Protein AF-A0A6G0I487-F1 (afdb_monomer_lite)

Structure (mmCIF, N/CA/C/O backbone):
data_AF-A0A6G0I487-F1
#
_entry.id   AF-A0A6G0I487-F1
#
loop_
_atom_site.group_PDB
_atom_site.id
_atom_site.type_symbol
_atom_site.label_atom_id
_atom_site.label_alt_id
_atom_site.label_comp_id
_atom_site.label_asym_id
_atom_site.label_entity_id
_atom_site.label_seq_id
_atom_site.pdbx_PDB_ins_code
_atom_site.Cartn_x
_atom_site.Cartn_y
_atom_site.Cartn_z
_atom_site.occupancy
_atom_site.B_iso_or_equiv
_atom_site.auth_seq_id
_atom_site.auth_comp_id
_atom_site.auth_asym_id
_atom_site.auth_atom_id
_atom_site.pdbx_PDB_model_num
ATOM 1 N N . MET A 1 1 ? 9.475 -18.288 -28.268 1.00 52.88 1 MET A N 1
ATOM 2 C CA . MET A 1 1 ? 10.086 -17.262 -27.393 1.00 52.88 1 MET A CA 1
ATOM 3 C C . MET A 1 1 ? 9.048 -16.331 -26.749 1.00 52.88 1 MET A C 1
ATOM 5 O O . MET A 1 1 ? 8.885 -16.433 -25.545 1.00 52.88 1 MET A O 1
ATOM 9 N N . ILE A 1 2 ? 8.271 -15.515 -27.484 1.00 58.41 2 ILE A N 1
ATOM 10 C CA . ILE A 1 2 ? 7.251 -14.615 -26.873 1.00 58.41 2 ILE A CA 1
ATOM 11 C C . ILE A 1 2 ? 6.151 -15.385 -26.114 1.00 58.41 2 ILE A C 1
ATOM 13 O O . ILE A 1 2 ? 5.804 -15.017 -24.997 1.00 58.41 2 ILE A O 1
ATOM 17 N N . GLY A 1 3 ? 5.642 -16.489 -26.678 1.00 63.84 3 GLY A N 1
ATOM 18 C CA . GLY A 1 3 ? 4.624 -17.320 -26.013 1.00 63.84 3 GLY A CA 1
ATOM 19 C C . GLY A 1 3 ? 5.109 -17.975 -24.713 1.00 63.84 3 GLY A C 1
ATOM 20 O O . GLY A 1 3 ? 4.374 -18.016 -23.736 1.00 63.84 3 GLY A O 1
ATOM 21 N N . GLN A 1 4 ? 6.376 -18.398 -24.665 1.00 67.62 4 GLN A N 1
ATOM 22 C CA . GLN A 1 4 ? 6.995 -18.948 -23.451 1.00 67.62 4 GLN A CA 1
ATOM 23 C C . GLN A 1 4 ? 7.196 -17.874 -22.379 1.00 67.62 4 GLN A C 1
ATOM 25 O O . GLN A 1 4 ? 6.979 -18.145 -21.205 1.00 67.62 4 GLN A O 1
ATOM 30 N N . LEU A 1 5 ? 7.574 -16.651 -22.769 1.00 64.69 5 LEU A N 1
ATOM 31 C CA . LEU A 1 5 ? 7.704 -15.542 -21.826 1.00 64.69 5 LEU A CA 1
ATOM 32 C C . LEU A 1 5 ? 6.342 -15.170 -21.222 1.00 64.69 5 LEU A C 1
ATOM 34 O O . LEU A 1 5 ? 6.245 -14.989 -20.016 1.00 64.69 5 LEU A O 1
ATOM 38 N N . ARG A 1 6 ? 5.284 -15.127 -22.045 1.00 65.69 6 ARG A N 1
ATOM 39 C CA . ARG A 1 6 ? 3.912 -14.872 -21.581 1.00 65.69 6 ARG A CA 1
ATOM 40 C C . ARG A 1 6 ? 3.397 -15.958 -20.635 1.00 65.69 6 ARG A C 1
ATOM 42 O O . ARG A 1 6 ? 2.811 -15.604 -19.624 1.00 65.69 6 ARG A O 1
ATOM 49 N N . SER A 1 7 ? 3.658 -17.237 -20.921 1.00 72.56 7 SER A N 1
ATOM 50 C CA . SER A 1 7 ? 3.334 -18.339 -19.998 1.00 72.56 7 SER A CA 1
ATOM 51 C C . SER A 1 7 ? 4.065 -18.168 -18.668 1.00 72.56 7 SER A C 1
ATOM 53 O O . SER A 1 7 ? 3.437 -18.123 -17.623 1.00 72.56 7 SER A O 1
ATOM 55 N N . ARG A 1 8 ? 5.385 -17.936 -18.709 1.00 71.69 8 ARG A N 1
ATOM 56 C CA . ARG A 1 8 ? 6.186 -17.730 -17.494 1.00 71.69 8 ARG A CA 1
ATOM 57 C C . ARG A 1 8 ? 5.745 -16.528 -16.664 1.00 71.69 8 ARG A C 1
ATOM 59 O O . ARG A 1 8 ? 5.895 -16.576 -15.455 1.00 71.69 8 ARG A O 1
ATOM 66 N N . LEU A 1 9 ? 5.262 -15.461 -17.304 1.00 70.69 9 LEU A N 1
ATOM 67 C CA . LEU A 1 9 ? 4.699 -14.285 -16.634 1.00 70.69 9 LEU A CA 1
ATOM 68 C C . LEU A 1 9 ? 3.324 -14.567 -16.015 1.00 70.69 9 LEU A C 1
ATOM 70 O O . LEU A 1 9 ? 3.018 -14.009 -14.968 1.00 70.69 9 LEU A O 1
ATOM 74 N N . ALA A 1 10 ? 2.511 -15.414 -16.649 1.00 74.44 10 ALA A N 1
ATOM 75 C CA . ALA A 1 10 ? 1.208 -15.820 -16.127 1.00 74.44 10 ALA A CA 1
ATOM 76 C C . ALA A 1 10 ? 1.332 -16.750 -14.908 1.00 74.44 10 ALA A C 1
ATOM 78 O O . ALA A 1 10 ? 0.506 -16.678 -14.006 1.00 74.44 10 ALA A O 1
ATOM 79 N N . ASP A 1 11 ? 2.394 -17.557 -14.861 1.00 83.88 11 ASP A N 1
ATOM 80 C CA . ASP A 1 11 ? 2.659 -18.522 -13.789 1.00 83.88 11 ASP A CA 1
ATOM 81 C C . ASP A 1 11 ? 3.441 -17.918 -12.598 1.00 83.88 11 ASP A C 1
ATOM 83 O O . ASP A 1 11 ? 3.932 -18.651 -11.738 1.00 83.88 11 ASP A O 1
ATOM 87 N N . ILE A 1 12 ? 3.605 -16.588 -12.535 1.00 82.44 12 ILE A N 1
ATOM 88 C CA . ILE A 1 12 ? 4.306 -15.931 -11.421 1.00 82.44 12 ILE A CA 1
ATOM 89 C C . ILE A 1 12 ? 3.431 -15.964 -10.168 1.00 82.44 12 ILE A C 1
ATOM 91 O O . ILE A 1 12 ? 2.391 -15.309 -10.094 1.00 82.44 12 ILE A O 1
ATOM 95 N N . ASP A 1 13 ? 3.913 -16.650 -9.135 1.00 87.19 13 ASP A N 1
ATOM 96 C CA . ASP A 1 13 ? 3.341 -16.573 -7.797 1.00 87.19 13 ASP A CA 1
ATOM 97 C C . ASP A 1 13 ? 3.740 -15.252 -7.126 1.00 87.19 13 ASP A C 1
ATOM 99 O O . ASP A 1 13 ? 4.806 -15.116 -6.517 1.00 87.19 13 ASP A O 1
ATOM 103 N N . LEU A 1 14 ? 2.864 -14.256 -7.255 1.00 85.75 14 LEU A N 1
ATOM 104 C CA . LEU A 1 14 ? 3.077 -12.924 -6.697 1.00 85.75 14 LEU A CA 1
ATOM 105 C C . LEU A 1 14 ? 3.256 -12.949 -5.172 1.00 85.75 14 LEU A C 1
ATOM 107 O O . LEU A 1 14 ? 4.010 -12.135 -4.641 1.00 85.75 14 LEU A O 1
ATOM 111 N N . VAL A 1 15 ? 2.593 -13.870 -4.464 1.00 85.56 15 VAL A N 1
ATOM 112 C CA . VAL A 1 15 ? 2.700 -13.966 -3.003 1.00 85.56 15 VAL A CA 1
ATOM 113 C C . VAL A 1 15 ? 4.103 -14.417 -2.628 1.00 85.56 15 VAL A C 1
ATOM 115 O O . VAL A 1 15 ? 4.740 -13.775 -1.797 1.00 85.56 15 VAL A O 1
ATOM 118 N N . ASN A 1 16 ? 4.629 -15.450 -3.285 1.00 88.19 16 ASN A N 1
ATOM 119 C CA . ASN A 1 16 ? 6.006 -15.887 -3.059 1.00 88.19 16 ASN A CA 1
ATOM 120 C C . ASN A 1 16 ? 7.030 -14.815 -3.457 1.00 88.19 16 ASN A C 1
ATOM 122 O O . ASN A 1 16 ? 7.965 -14.554 -2.696 1.00 88.19 16 ASN A O 1
ATOM 126 N N . VAL A 1 17 ? 6.820 -14.116 -4.577 1.00 88.00 17 VAL A N 1
ATOM 127 C CA . VAL A 1 17 ? 7.710 -13.021 -4.993 1.00 88.00 17 VAL A CA 1
ATOM 128 C C . VAL A 1 17 ? 7.760 -11.916 -3.936 1.00 88.00 17 VAL A C 1
ATOM 130 O O . VAL A 1 17 ? 8.844 -11.476 -3.551 1.00 88.00 17 VAL A O 1
ATOM 133 N N . VAL A 1 18 ? 6.607 -11.467 -3.435 1.00 83.88 18 VAL A N 1
ATOM 134 C CA . VAL A 1 18 ? 6.524 -10.328 -2.506 1.00 83.88 18 VAL A CA 1
ATOM 135 C C . VAL A 1 18 ? 6.907 -10.730 -1.082 1.00 83.88 18 VAL A C 1
ATOM 137 O O . VAL A 1 18 ? 7.675 -10.027 -0.426 1.00 83.88 18 VAL A O 1
ATOM 140 N N . CYS A 1 19 ? 6.385 -11.851 -0.589 1.00 86.31 19 CYS A N 1
ATOM 141 C CA . CYS A 1 19 ? 6.520 -12.251 0.810 1.00 86.31 19 CYS A CA 1
ATOM 142 C C . CYS A 1 19 ? 7.781 -13.069 1.096 1.00 86.31 19 CYS A C 1
ATOM 144 O O . CYS A 1 19 ? 8.222 -13.082 2.240 1.00 86.31 19 CYS A O 1
ATOM 146 N N . TYR A 1 20 ? 8.363 -13.747 0.106 1.00 87.94 20 TYR A N 1
ATOM 147 C CA . TYR A 1 20 ? 9.539 -14.589 0.320 1.00 87.94 20 TYR A CA 1
ATOM 148 C C . TYR A 1 20 ? 10.756 -14.074 -0.444 1.00 87.94 20 TYR A C 1
ATOM 150 O O . TYR A 1 20 ? 11.745 -13.690 0.180 1.00 87.94 20 TYR A O 1
ATOM 158 N N . ASP A 1 21 ? 10.692 -14.011 -1.775 1.00 89.06 21 ASP A N 1
ATOM 159 C CA . ASP A 1 21 ? 11.869 -13.688 -2.586 1.00 89.06 21 ASP A CA 1
ATOM 160 C C . ASP A 1 21 ? 12.365 -12.267 -2.342 1.00 89.06 21 ASP A C 1
ATOM 162 O O . ASP A 1 21 ? 13.553 -12.070 -2.093 1.00 89.06 21 ASP A O 1
ATOM 166 N N . THR A 1 22 ? 11.462 -11.285 -2.340 1.00 87.38 22 THR A N 1
ATOM 167 C CA . THR A 1 22 ? 11.822 -9.883 -2.089 1.00 87.38 22 THR A CA 1
ATOM 168 C C . THR A 1 22 ? 12.441 -9.716 -0.702 1.00 87.38 22 THR A C 1
ATOM 170 O O . THR A 1 22 ? 13.491 -9.089 -0.571 1.00 87.38 22 THR A O 1
ATOM 173 N N . ILE A 1 23 ? 11.847 -10.326 0.332 1.00 89.75 23 ILE A N 1
ATOM 174 C CA . ILE A 1 23 ? 12.371 -10.262 1.705 1.00 89.75 23 ILE A CA 1
ATOM 175 C C . ILE A 1 23 ? 13.750 -10.916 1.784 1.00 89.75 23 ILE A C 1
ATOM 177 O O . ILE A 1 23 ? 14.665 -10.341 2.369 1.00 89.75 23 ILE A O 1
ATOM 181 N N . ARG A 1 24 ? 13.920 -12.090 1.169 1.00 93.06 24 ARG A N 1
ATOM 182 C CA . ARG A 1 24 ? 15.195 -12.811 1.137 1.00 93.06 24 ARG A CA 1
ATOM 183 C C . ARG A 1 24 ? 16.282 -11.994 0.440 1.00 93.06 24 ARG A C 1
ATOM 185 O O . ARG A 1 24 ? 17.364 -11.848 0.997 1.00 93.06 24 ARG A O 1
ATOM 192 N N . ILE A 1 25 ? 15.994 -11.436 -0.738 1.00 88.50 25 ILE A N 1
ATOM 193 C CA . ILE A 1 25 ? 16.945 -10.620 -1.507 1.00 88.50 25 ILE A CA 1
ATOM 194 C C . ILE A 1 25 ? 17.326 -9.360 -0.727 1.00 88.50 25 ILE A C 1
ATOM 196 O O . ILE A 1 25 ? 18.511 -9.060 -0.611 1.00 88.50 25 ILE A O 1
ATOM 200 N N . LEU A 1 26 ? 16.351 -8.655 -0.143 1.00 88.56 26 LEU A N 1
ATOM 201 C CA . LEU A 1 26 ? 16.618 -7.485 0.696 1.00 88.56 26 LEU A CA 1
ATOM 202 C C . LEU A 1 26 ? 17.454 -7.855 1.922 1.00 88.56 26 LEU A C 1
ATOM 204 O O . LEU A 1 26 ? 18.407 -7.155 2.245 1.00 88.56 26 LEU A O 1
ATOM 208 N N . HIS A 1 27 ? 17.139 -8.964 2.589 1.00 89.81 27 HIS A N 1
ATOM 209 C CA . HIS A 1 27 ? 17.906 -9.435 3.736 1.00 89.81 27 HIS A CA 1
ATOM 210 C C . HIS A 1 27 ? 19.364 -9.727 3.358 1.00 89.81 27 HIS A C 1
ATOM 212 O O . HIS A 1 27 ? 20.275 -9.288 4.061 1.00 89.81 27 HIS A O 1
ATOM 218 N N . THR A 1 28 ? 19.602 -10.428 2.245 1.00 88.94 28 THR A N 1
ATOM 219 C CA . THR A 1 28 ? 20.956 -10.661 1.720 1.00 88.94 28 THR A CA 1
ATOM 220 C C . THR A 1 28 ? 21.655 -9.339 1.405 1.00 88.94 28 THR A C 1
ATOM 222 O O . THR A 1 28 ? 22.740 -9.101 1.923 1.00 88.94 28 THR A O 1
ATOM 225 N N . HIS A 1 29 ? 20.993 -8.431 0.682 1.00 86.81 29 HIS A N 1
ATOM 226 C CA . HIS A 1 29 ? 21.513 -7.102 0.349 1.00 86.81 29 HIS A CA 1
ATOM 227 C C . HIS A 1 29 ? 21.935 -6.313 1.601 1.00 86.81 29 HIS A C 1
ATOM 229 O O . HIS A 1 29 ? 23.040 -5.783 1.672 1.00 86.81 29 HIS A O 1
ATOM 235 N N . PHE A 1 30 ? 21.083 -6.248 2.629 1.00 86.56 30 PHE A N 1
ATOM 236 C CA . PHE A 1 30 ? 21.407 -5.560 3.882 1.00 86.56 30 PHE A CA 1
ATOM 237 C C . PHE A 1 30 ? 22.512 -6.260 4.678 1.00 86.56 30 PHE A C 1
ATOM 239 O O . PHE A 1 30 ? 23.301 -5.586 5.342 1.00 86.56 30 PHE A O 1
ATOM 246 N N . THR A 1 31 ? 22.590 -7.590 4.610 1.00 87.00 31 THR A N 1
ATOM 247 C CA . THR A 1 31 ? 23.663 -8.364 5.250 1.00 87.00 31 THR A CA 1
ATOM 248 C C . THR A 1 31 ? 25.010 -8.046 4.606 1.00 87.00 31 THR A C 1
ATOM 250 O O . THR A 1 31 ? 25.964 -7.724 5.315 1.00 87.00 31 THR A O 1
ATOM 253 N N . ASP A 1 32 ? 25.065 -8.053 3.275 1.00 84.81 32 ASP A N 1
ATOM 254 C CA . ASP A 1 32 ? 26.264 -7.729 2.503 1.00 84.81 32 ASP A CA 1
ATOM 255 C C . ASP A 1 32 ? 26.673 -6.261 2.699 1.00 84.81 32 ASP A C 1
ATOM 257 O O . ASP A 1 32 ? 27.854 -5.960 2.883 1.00 84.81 32 ASP A O 1
ATOM 261 N N . LEU A 1 33 ? 25.699 -5.346 2.766 1.00 84.62 33 LEU A N 1
ATOM 262 C CA . LEU A 1 33 ? 25.937 -3.922 3.015 1.00 84.62 33 LEU A CA 1
ATOM 263 C C . LEU A 1 33 ? 26.541 -3.696 4.405 1.00 84.62 33 LEU A C 1
ATOM 265 O O . LEU A 1 33 ? 27.531 -2.981 4.548 1.00 84.62 33 LEU A O 1
ATOM 269 N N . LYS A 1 34 ? 25.989 -4.357 5.428 1.00 83.56 34 LYS A N 1
ATOM 270 C CA . LYS A 1 34 ? 26.503 -4.298 6.801 1.00 83.56 34 LYS A CA 1
ATOM 271 C C . LYS A 1 34 ? 27.903 -4.907 6.914 1.00 83.56 34 LYS A C 1
ATOM 273 O O . LYS A 1 34 ? 28.735 -4.399 7.661 1.00 83.56 34 LYS A O 1
ATOM 278 N N . ALA A 1 35 ? 28.174 -5.991 6.186 1.00 81.88 35 ALA A N 1
ATOM 279 C CA . ALA A 1 35 ? 29.493 -6.618 6.146 1.00 81.88 35 ALA A CA 1
ATOM 280 C C . ALA A 1 35 ? 30.547 -5.725 5.467 1.00 81.88 35 ALA A C 1
ATOM 282 O O . ALA A 1 35 ? 31.712 -5.748 5.874 1.00 81.88 35 ALA A O 1
ATOM 283 N N . ALA A 1 36 ? 30.138 -4.936 4.468 1.00 79.81 36 ALA A N 1
ATOM 284 C CA . ALA A 1 36 ? 30.981 -3.947 3.805 1.00 79.81 36 ALA A CA 1
ATOM 285 C C . ALA A 1 36 ? 31.232 -2.706 4.685 1.00 79.81 36 ALA A C 1
ATOM 287 O O . ALA A 1 36 ? 32.354 -2.212 4.720 1.00 79.81 36 ALA A O 1
ATOM 288 N N . SER A 1 37 ? 30.234 -2.241 5.449 1.00 74.06 37 SER A N 1
ATOM 289 C CA . SER A 1 37 ? 30.334 -1.022 6.270 1.00 74.06 37 SER A CA 1
ATOM 290 C C . SER A 1 37 ? 31.030 -1.198 7.630 1.00 74.06 37 SER A C 1
ATOM 292 O O . SER A 1 37 ? 31.314 -0.210 8.298 1.00 74.06 37 SER A O 1
ATOM 294 N N . ALA A 1 38 ? 31.249 -2.432 8.099 1.00 67.94 38 ALA A N 1
ATOM 295 C CA . ALA A 1 38 ? 31.741 -2.721 9.454 1.00 67.94 38 ALA A CA 1
ATOM 296 C C . ALA A 1 38 ? 33.275 -2.857 9.582 1.00 67.94 38 ALA A C 1
ATOM 298 O O . ALA A 1 38 ? 33.761 -3.188 10.665 1.00 67.94 38 ALA A O 1
ATOM 299 N N . ARG A 1 39 ? 34.047 -2.665 8.504 1.00 62.72 39 ARG A N 1
ATOM 300 C CA . ARG A 1 39 ? 35.502 -2.899 8.501 1.00 62.72 39 ARG A CA 1
ATOM 301 C C . ARG A 1 39 ? 36.292 -1.584 8.556 1.00 62.72 39 ARG A C 1
ATOM 303 O O . ARG A 1 39 ? 35.904 -0.647 7.866 1.00 62.72 39 ARG A O 1
ATOM 310 N N . PRO A 1 40 ? 37.410 -1.523 9.308 1.00 60.94 40 PRO A N 1
ATOM 311 C CA . PRO A 1 40 ? 38.384 -0.437 9.191 1.00 60.94 40 PRO A CA 1
ATOM 312 C C . PRO A 1 40 ? 38.860 -0.292 7.737 1.00 60.94 40 PRO A C 1
ATOM 314 O O . PRO A 1 40 ? 39.035 -1.301 7.045 1.00 60.94 40 PRO A O 1
ATOM 317 N N . GLU A 1 41 ? 39.057 0.951 7.294 1.00 59.78 41 GLU A N 1
ATOM 318 C CA . GLU A 1 41 ? 39.239 1.372 5.891 1.00 59.78 41 GLU A CA 1
ATOM 319 C C . GLU A 1 41 ? 40.324 0.601 5.110 1.00 59.78 41 GLU A C 1
ATOM 321 O O . GLU A 1 41 ? 40.223 0.457 3.895 1.00 59.78 41 GLU A O 1
ATOM 326 N N . GLU A 1 42 ? 41.309 0.006 5.786 1.00 55.97 42 GLU A N 1
ATOM 327 C CA . GLU A 1 42 ? 42.427 -0.721 5.163 1.00 55.97 42 GLU A CA 1
ATOM 328 C C . GLU A 1 42 ? 42.074 -2.132 4.639 1.00 55.97 42 GLU A C 1
ATOM 330 O O . GLU A 1 42 ? 42.879 -2.752 3.943 1.00 55.97 42 GLU A O 1
ATOM 335 N N . CYS A 1 43 ? 40.880 -2.672 4.932 1.00 54.78 43 CYS A N 1
ATOM 336 C CA . CYS A 1 43 ? 40.473 -4.016 4.477 1.00 54.78 43 CYS A CA 1
ATOM 337 C C . CYS A 1 43 ? 38.991 -4.120 4.055 1.00 54.78 43 CYS A C 1
ATOM 339 O O . CYS A 1 43 ? 38.356 -5.183 4.167 1.00 54.78 43 CYS A O 1
ATOM 341 N N . ALA A 1 44 ? 38.413 -3.011 3.588 1.00 57.66 44 ALA A N 1
ATOM 342 C CA . ALA A 1 44 ? 37.045 -2.971 3.088 1.00 57.66 44 ALA A CA 1
ATOM 343 C C . ALA A 1 44 ? 36.970 -3.614 1.692 1.00 57.66 44 ALA A C 1
ATOM 345 O O . ALA A 1 44 ? 37.464 -3.076 0.703 1.00 57.66 44 ALA A O 1
ATOM 346 N N . ARG A 1 45 ? 36.342 -4.794 1.590 1.00 62.47 45 ARG A N 1
ATOM 347 C CA . ARG A 1 45 ? 35.904 -5.301 0.283 1.00 62.47 45 ARG A CA 1
ATOM 348 C C . ARG A 1 45 ? 34.739 -4.416 -0.181 1.00 62.47 45 ARG A C 1
ATOM 350 O O . ARG A 1 45 ? 33.798 -4.267 0.601 1.00 62.47 45 ARG A O 1
ATOM 357 N N . PRO A 1 46 ? 34.775 -3.852 -1.402 1.00 71.44 46 PRO A N 1
ATOM 358 C CA . PRO A 1 46 ? 33.672 -3.059 -1.930 1.00 71.44 46 PRO A CA 1
ATOM 359 C C . PRO A 1 46 ? 32.369 -3.856 -1.914 1.00 71.44 46 PRO A C 1
ATOM 361 O O . PRO A 1 46 ? 32.377 -5.073 -2.126 1.00 71.44 46 PRO A O 1
ATOM 364 N N . TYR A 1 47 ? 31.253 -3.169 -1.680 1.00 80.88 47 TYR A N 1
ATOM 365 C CA . TYR A 1 47 ? 29.936 -3.780 -1.790 1.00 80.88 47 TYR A CA 1
ATOM 366 C C . TYR A 1 47 ? 29.749 -4.352 -3.210 1.00 80.88 47 TYR A C 1
ATOM 368 O O . TYR A 1 47 ? 29.958 -3.618 -4.182 1.00 80.88 47 TYR A O 1
ATOM 376 N N . PRO A 1 48 ? 29.401 -5.644 -3.366 1.00 82.19 48 PRO A N 1
ATOM 377 C CA . PRO A 1 48 ? 29.279 -6.257 -4.681 1.00 82.19 48 PRO A CA 1
ATOM 378 C C . PRO A 1 48 ? 28.032 -5.722 -5.391 1.00 82.19 48 PRO A C 1
ATOM 380 O O . PRO A 1 48 ? 26.911 -6.165 -5.148 1.00 82.19 48 PRO A O 1
ATOM 383 N N . LEU A 1 49 ? 28.233 -4.757 -6.287 1.00 84.19 49 LEU A N 1
ATOM 384 C CA . LEU A 1 49 ? 27.165 -4.246 -7.138 1.00 84.19 49 LEU A CA 1
ATOM 385 C C . LEU A 1 49 ? 26.730 -5.311 -8.147 1.00 84.19 49 LEU A C 1
ATOM 387 O O . LEU A 1 49 ? 27.535 -6.096 -8.656 1.00 84.19 49 LEU A O 1
ATOM 391 N N . HIS A 1 50 ? 25.439 -5.308 -8.475 1.00 86.19 50 HIS A N 1
ATOM 392 C CA . HIS A 1 50 ? 24.930 -6.108 -9.582 1.00 86.19 50 HIS A CA 1
ATOM 393 C C . HIS A 1 50 ? 25.662 -5.715 -10.884 1.00 86.19 50 HIS A C 1
ATOM 395 O O . HIS A 1 50 ? 25.905 -4.525 -11.081 1.00 86.19 50 HIS A O 1
ATOM 401 N N . PRO A 1 51 ? 25.969 -6.647 -11.812 1.00 89.44 51 PRO A N 1
ATOM 402 C CA . PRO A 1 51 ? 26.757 -6.348 -13.014 1.00 89.44 51 PRO A CA 1
ATOM 403 C C . PRO A 1 51 ? 26.236 -5.193 -13.879 1.00 89.44 51 PRO A C 1
ATOM 405 O O . PRO A 1 51 ? 27.020 -4.540 -14.556 1.00 89.44 51 PRO A O 1
ATOM 408 N N . CYS A 1 52 ? 24.925 -4.928 -13.858 1.00 91.25 52 CYS A N 1
ATOM 409 C CA . CYS A 1 52 ? 24.334 -3.796 -14.580 1.00 91.25 52 CYS A CA 1
ATOM 410 C C . CYS A 1 52 ? 24.471 -2.441 -13.871 1.00 91.25 52 CYS A C 1
ATOM 412 O O . CYS A 1 52 ? 24.105 -1.437 -14.455 1.00 91.25 52 CYS A O 1
ATOM 414 N N . LEU A 1 53 ? 24.949 -2.398 -12.630 1.00 89.88 53 LEU A N 1
ATOM 415 C CA . LEU A 1 53 ? 25.142 -1.168 -11.855 1.00 89.88 53 LEU A CA 1
ATOM 416 C C . LEU A 1 53 ? 26.627 -0.829 -11.681 1.00 89.88 53 LEU A C 1
ATOM 418 O O . LEU A 1 53 ? 26.963 0.116 -10.978 1.00 89.88 53 LEU A O 1
ATOM 422 N N . VAL A 1 54 ? 27.523 -1.602 -12.303 1.00 89.38 54 VAL A N 1
ATOM 423 C CA . VAL A 1 54 ? 28.975 -1.387 -12.212 1.00 89.38 54 VAL A CA 1
ATOM 424 C C . VAL A 1 54 ? 29.388 -0.113 -12.953 1.00 89.38 54 VAL A C 1
ATOM 426 O O . VAL A 1 54 ? 30.313 0.573 -12.530 1.00 89.38 54 VAL A O 1
ATOM 429 N N . SER A 1 55 ? 28.708 0.217 -14.052 1.00 93.00 55 SER A N 1
ATOM 430 C CA . SER A 1 55 ? 28.943 1.435 -14.832 1.00 93.00 55 SER A CA 1
ATOM 431 C C . SER A 1 55 ? 27.649 1.967 -15.463 1.00 93.00 55 SER A C 1
ATOM 433 O O . SER A 1 55 ? 26.744 1.171 -15.747 1.00 93.00 55 SER A O 1
ATOM 435 N N . PRO A 1 56 ? 27.556 3.277 -15.762 1.00 90.94 56 PRO A N 1
ATOM 436 C CA . PRO A 1 56 ? 26.384 3.853 -16.430 1.00 90.94 56 PRO A CA 1
ATOM 437 C C . PRO A 1 56 ? 26.104 3.205 -17.796 1.00 90.94 56 PRO A C 1
ATOM 439 O O . PRO A 1 56 ? 24.948 3.004 -18.169 1.00 90.94 56 PRO A O 1
ATOM 442 N N . ASP A 1 57 ? 27.147 2.794 -18.521 1.00 93.88 57 ASP A N 1
ATOM 443 C CA . ASP A 1 57 ? 26.999 2.094 -19.800 1.00 93.88 57 ASP A CA 1
ATOM 444 C C . ASP A 1 57 ? 26.393 0.698 -19.630 1.00 93.88 57 ASP A C 1
ATOM 446 O O . ASP A 1 57 ? 25.534 0.290 -20.418 1.00 93.88 57 ASP A O 1
ATOM 450 N N . SER A 1 58 ? 26.808 -0.033 -18.587 1.00 93.56 58 SER A N 1
ATOM 451 C CA . SER A 1 58 ? 26.257 -1.354 -18.266 1.00 93.56 58 SER A CA 1
ATOM 452 C C . SER A 1 58 ? 24.784 -1.270 -17.856 1.00 93.56 58 SER A C 1
ATOM 454 O O . SER A 1 58 ? 23.980 -2.125 -18.242 1.00 93.56 58 SER A O 1
ATOM 456 N N . GLU A 1 59 ? 24.413 -0.196 -17.159 1.00 94.75 59 GLU A N 1
ATOM 457 C CA . GLU A 1 59 ? 23.041 0.082 -16.749 1.00 94.75 59 GLU A CA 1
ATOM 458 C C . GLU A 1 59 ? 22.174 0.378 -17.968 1.00 94.75 59 GLU A C 1
ATOM 460 O O . GLU A 1 59 ? 21.149 -0.271 -18.184 1.00 94.75 59 GLU A O 1
ATOM 465 N N . LEU A 1 60 ? 22.624 1.283 -18.840 1.00 94.88 60 LEU A N 1
ATOM 466 C CA . LEU A 1 60 ? 21.925 1.592 -20.083 1.00 94.88 60 LEU A CA 1
ATOM 467 C C . LEU A 1 60 ? 21.803 0.362 -20.987 1.00 94.88 60 LEU A C 1
ATOM 469 O O . LEU A 1 60 ? 20.741 0.128 -21.564 1.00 94.88 60 LEU A O 1
ATOM 473 N N . ALA A 1 61 ? 22.849 -0.459 -21.106 1.00 95.50 61 ALA A N 1
ATOM 474 C CA . ALA A 1 61 ? 22.792 -1.706 -21.867 1.00 95.50 61 ALA A CA 1
ATOM 475 C C . ALA A 1 61 ? 21.737 -2.673 -21.304 1.00 95.50 61 ALA A C 1
ATOM 477 O O . ALA A 1 61 ? 20.957 -3.254 -22.067 1.00 95.50 61 ALA A O 1
ATOM 478 N N . PHE A 1 62 ? 21.656 -2.799 -19.979 1.00 95.38 62 PHE A N 1
ATOM 479 C CA . PHE A 1 62 ? 20.632 -3.595 -19.314 1.00 95.38 62 PHE A CA 1
ATOM 480 C C . PHE A 1 62 ? 19.222 -3.040 -19.560 1.00 95.38 62 PHE A C 1
ATOM 482 O O . PHE A 1 62 ? 18.329 -3.786 -19.969 1.00 95.38 62 PHE A O 1
ATOM 489 N N . LEU A 1 63 ? 19.021 -1.729 -19.418 1.00 95.81 63 LEU A N 1
ATOM 490 C CA . LEU A 1 63 ? 17.732 -1.086 -19.683 1.00 95.81 63 LEU A CA 1
ATOM 491 C C . LEU A 1 63 ? 17.311 -1.198 -21.157 1.00 95.81 63 LEU A C 1
ATOM 493 O O . LEU A 1 63 ? 16.118 -1.332 -21.436 1.00 95.81 63 LEU A O 1
ATOM 497 N N . ARG A 1 64 ? 18.253 -1.222 -22.111 1.00 95.88 64 ARG A N 1
ATOM 498 C CA . ARG A 1 64 ? 17.966 -1.539 -23.526 1.00 95.88 64 ARG A CA 1
ATOM 499 C C . ARG A 1 64 ? 17.465 -2.968 -23.693 1.00 95.88 64 ARG A C 1
ATOM 501 O O . ARG A 1 64 ? 16.535 -3.203 -24.463 1.00 95.88 64 ARG A O 1
ATOM 508 N N . CYS A 1 65 ? 18.036 -3.931 -22.973 1.00 94.44 65 CYS A N 1
ATOM 509 C CA . CYS A 1 65 ? 17.534 -5.306 -22.971 1.00 94.44 65 CYS A CA 1
ATOM 510 C C . CYS A 1 65 ? 16.107 -5.385 -22.414 1.00 94.44 65 CYS A C 1
ATOM 512 O O . CYS A 1 65 ? 15.250 -6.016 -23.035 1.00 94.44 65 CYS A O 1
ATOM 514 N N . VAL A 1 66 ? 15.824 -4.688 -21.309 1.00 92.69 66 VAL A N 1
ATOM 515 C CA . VAL A 1 66 ? 14.471 -4.603 -20.734 1.00 92.69 66 VAL A CA 1
ATOM 516 C C . VAL A 1 66 ? 13.491 -3.973 -21.728 1.00 92.69 66 VAL A C 1
ATOM 518 O O . VAL A 1 66 ? 12.450 -4.564 -22.011 1.00 92.69 66 VAL A O 1
ATOM 521 N N . ALA A 1 67 ? 13.840 -2.834 -22.334 1.00 94.38 67 ALA A N 1
ATOM 522 C CA . ALA A 1 67 ? 13.007 -2.171 -23.337 1.00 94.38 67 ALA A CA 1
ATOM 523 C C . ALA A 1 67 ? 12.709 -3.083 -24.538 1.00 94.38 67 ALA A C 1
ATOM 525 O O . ALA A 1 67 ? 11.559 -3.180 -24.961 1.00 94.38 67 ALA A O 1
ATOM 526 N N . ARG A 1 68 ? 13.697 -3.835 -25.046 1.00 91.44 68 ARG A N 1
ATOM 527 C CA . ARG A 1 68 ? 13.480 -4.819 -26.125 1.00 91.44 68 ARG A CA 1
ATOM 528 C C . ARG A 1 68 ? 12.470 -5.893 -25.729 1.00 91.44 68 ARG A C 1
ATOM 530 O O . ARG A 1 68 ? 11.610 -6.240 -26.536 1.00 91.44 68 ARG A O 1
ATOM 537 N N . ILE A 1 69 ? 12.551 -6.412 -24.504 1.00 88.25 69 ILE A N 1
ATOM 538 C CA . ILE A 1 69 ? 11.607 -7.419 -23.999 1.00 88.25 69 ILE A CA 1
ATOM 539 C C . ILE A 1 69 ? 10.199 -6.824 -23.886 1.00 88.25 69 ILE A C 1
ATOM 541 O O . ILE A 1 69 ? 9.243 -7.438 -24.361 1.00 88.25 69 ILE A O 1
ATOM 545 N N . LEU A 1 70 ? 10.072 -5.620 -23.321 1.00 87.81 70 LEU A N 1
ATOM 546 C CA . LEU A 1 70 ? 8.794 -4.911 -23.211 1.00 87.81 70 LEU A CA 1
ATOM 547 C C . LEU A 1 70 ? 8.165 -4.690 -24.587 1.00 87.81 70 LEU A C 1
ATOM 549 O O . LEU A 1 70 ? 6.999 -5.019 -24.793 1.00 87.81 70 LEU A O 1
ATOM 553 N N . LEU A 1 71 ? 8.949 -4.227 -25.560 1.00 88.88 71 LEU A N 1
ATOM 554 C CA . LEU A 1 71 ? 8.497 -4.031 -26.934 1.00 88.88 71 LEU A CA 1
ATOM 555 C C . LEU A 1 71 ? 7.988 -5.329 -27.570 1.00 88.88 71 LEU A C 1
ATOM 557 O O . LEU A 1 71 ? 6.954 -5.312 -28.229 1.00 88.88 71 LEU A O 1
ATOM 561 N N . LEU A 1 72 ? 8.647 -6.467 -27.335 1.00 84.00 72 LEU A N 1
ATOM 562 C CA . LEU A 1 72 ? 8.168 -7.769 -27.817 1.00 84.00 72 LEU A CA 1
ATOM 563 C C . LEU A 1 72 ? 6.864 -8.225 -27.141 1.00 84.00 72 LEU A C 1
ATOM 565 O O . LEU A 1 72 ? 6.123 -9.019 -27.723 1.00 84.00 7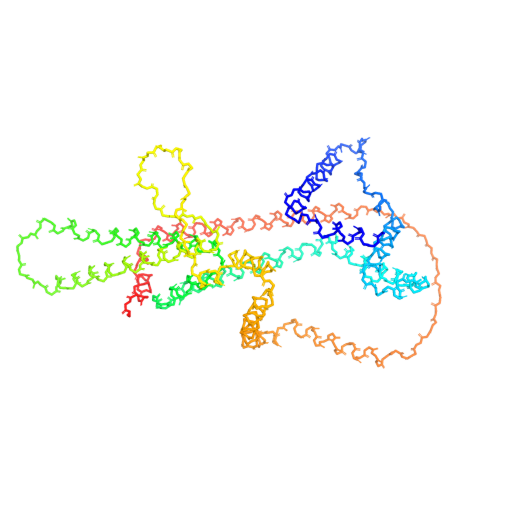2 LEU A O 1
ATOM 569 N N . CYS A 1 73 ? 6.589 -7.759 -25.922 1.00 81.00 73 CYS A N 1
ATOM 570 C CA . CYS A 1 73 ? 5.373 -8.100 -25.187 1.00 81.00 73 CYS A CA 1
ATOM 571 C C . CYS A 1 73 ? 4.185 -7.209 -25.566 1.00 81.00 73 CYS A C 1
ATOM 573 O O . CYS A 1 73 ? 3.058 -7.714 -25.619 1.00 81.00 73 CYS A O 1
ATOM 575 N N . LEU A 1 74 ? 4.453 -5.922 -25.810 1.00 83.56 74 LEU A N 1
ATOM 576 C CA . LEU A 1 74 ? 3.460 -4.855 -25.934 1.00 83.56 74 LEU A CA 1
ATOM 577 C C . LEU A 1 74 ? 3.116 -4.492 -27.388 1.00 83.56 74 LEU A C 1
ATOM 579 O O . LEU A 1 74 ? 1.970 -4.139 -27.654 1.00 83.56 74 LEU A O 1
ATOM 583 N N . LEU A 1 75 ? 4.063 -4.577 -28.335 1.00 83.75 75 LEU A N 1
ATOM 584 C CA . LEU A 1 75 ? 3.791 -4.224 -29.735 1.00 83.75 75 LEU A CA 1
ATOM 585 C C . LEU A 1 75 ? 2.960 -5.302 -30.451 1.00 83.75 75 LEU A C 1
ATOM 587 O O . LEU A 1 75 ? 3.183 -6.504 -30.250 1.00 83.75 75 LEU A O 1
ATOM 591 N N . PRO A 1 76 ? 2.076 -4.902 -31.384 1.00 84.62 76 PRO A N 1
ATOM 592 C CA . PRO A 1 76 ? 1.471 -5.819 -32.338 1.00 84.62 76 PRO A CA 1
ATOM 593 C C . PRO A 1 76 ? 2.534 -6.591 -33.132 1.00 84.62 76 PRO A C 1
ATOM 595 O O . PRO A 1 76 ? 3.591 -6.067 -33.482 1.00 84.62 76 PRO A O 1
ATOM 598 N N . GLN A 1 77 ? 2.238 -7.846 -33.488 1.00 76.62 77 GLN A N 1
ATOM 599 C CA . GLN A 1 77 ? 3.186 -8.730 -34.186 1.00 76.62 77 GLN A CA 1
ATOM 600 C C . GLN A 1 77 ? 3.716 -8.167 -35.514 1.00 76.62 77 GLN A C 1
ATOM 602 O O . GLN A 1 77 ? 4.807 -8.549 -35.933 1.00 76.62 77 GLN A O 1
ATOM 607 N N . LYS A 1 78 ? 2.952 -7.296 -36.184 1.00 80.25 78 LYS A N 1
ATOM 608 C CA . LYS A 1 78 ? 3.356 -6.643 -37.438 1.00 80.25 78 LYS A CA 1
ATOM 609 C C . LYS A 1 78 ? 4.486 -5.638 -37.191 1.00 80.25 78 LYS A C 1
ATOM 611 O O . LYS A 1 78 ? 5.513 -5.699 -37.861 1.00 80.25 78 LYS A O 1
ATOM 616 N N . ASP A 1 79 ? 4.347 -4.818 -36.156 1.00 81.25 79 ASP A N 1
ATOM 617 C CA . ASP A 1 79 ? 5.294 -3.756 -35.807 1.00 81.25 79 ASP A CA 1
ATOM 618 C C . ASP A 1 79 ? 6.524 -4.309 -35.081 1.00 81.25 79 ASP A C 1
ATOM 620 O O . ASP A 1 79 ? 7.654 -3.903 -35.345 1.00 81.25 79 ASP A O 1
ATOM 624 N N . ALA A 1 80 ? 6.334 -5.341 -34.252 1.00 79.75 80 ALA A N 1
ATOM 625 C CA . ALA A 1 80 ? 7.419 -6.057 -33.582 1.00 79.75 80 ALA A CA 1
ATOM 626 C C . ALA A 1 80 ? 8.379 -6.776 -34.554 1.00 79.75 80 ALA A C 1
ATOM 628 O O . ALA A 1 80 ? 9.469 -7.188 -34.150 1.00 79.75 80 ALA A O 1
ATOM 629 N N . ARG A 1 81 ? 8.003 -6.960 -35.828 1.00 81.75 81 ARG A N 1
ATOM 630 C CA . ARG A 1 81 ? 8.887 -7.509 -36.873 1.00 81.75 81 ARG A CA 1
ATOM 631 C C . ARG A 1 81 ? 9.762 -6.439 -37.530 1.00 81.75 81 ARG A C 1
ATOM 633 O O . ARG A 1 81 ? 10.813 -6.786 -38.063 1.00 81.75 81 ARG A O 1
ATOM 640 N N . SER A 1 82 ? 9.385 -5.162 -37.451 1.00 89.50 82 SER A N 1
ATOM 641 C CA . SER A 1 82 ? 10.171 -4.060 -38.011 1.00 89.50 82 SER A CA 1
ATOM 642 C C . SER A 1 82 ? 11.421 -3.804 -37.165 1.00 89.50 82 SER A C 1
ATOM 644 O O . SER A 1 82 ? 11.351 -3.368 -36.015 1.00 89.50 82 SER A O 1
ATOM 646 N N . HIS A 1 83 ? 12.600 -4.103 -37.718 1.00 88.12 83 HIS A N 1
ATOM 647 C CA . HIS A 1 83 ? 13.866 -3.905 -37.012 1.00 88.12 83 HIS A CA 1
ATOM 648 C C . HIS A 1 83 ? 14.184 -2.421 -36.736 1.00 88.12 83 HIS A C 1
ATOM 650 O O . HIS A 1 83 ? 14.455 -2.120 -35.573 1.00 88.12 83 HIS A O 1
ATOM 656 N N . PRO A 1 84 ? 14.068 -1.486 -37.704 1.00 91.25 84 PRO A N 1
ATOM 657 C CA . PRO A 1 84 ? 14.344 -0.068 -37.453 1.00 91.25 84 PRO A CA 1
ATOM 658 C C . PRO A 1 84 ? 13.433 0.533 -36.379 1.00 91.25 84 PRO A C 1
ATOM 660 O O . PRO A 1 84 ? 13.906 1.234 -35.486 1.00 91.25 84 PRO A O 1
ATOM 663 N N . LEU A 1 85 ? 12.140 0.186 -36.410 1.00 89.19 85 LEU A N 1
ATOM 664 C CA . LEU A 1 85 ? 11.167 0.643 -35.418 1.00 89.19 85 LEU A CA 1
ATOM 665 C C . LEU A 1 85 ? 11.528 0.150 -34.014 1.00 89.19 85 LEU A C 1
ATOM 667 O O . LEU A 1 85 ? 11.540 0.934 -33.072 1.00 89.19 85 LEU A O 1
ATOM 671 N N . ARG A 1 86 ? 11.883 -1.134 -33.867 1.00 89.12 86 ARG A N 1
ATOM 672 C CA . ARG A 1 86 ? 12.324 -1.679 -32.575 1.00 89.12 86 ARG A CA 1
ATOM 673 C C . ARG A 1 86 ? 13.581 -1.000 -32.059 1.00 89.12 86 ARG A C 1
ATOM 675 O O . ARG A 1 86 ? 13.647 -0.732 -30.865 1.00 89.12 86 ARG A O 1
ATOM 682 N N . CYS A 1 87 ? 14.566 -0.744 -32.917 1.00 91.12 87 CYS A N 1
ATOM 683 C CA . CYS A 1 87 ? 15.799 -0.070 -32.515 1.00 91.12 87 CYS A CA 1
ATOM 684 C C . CYS A 1 87 ? 15.511 1.354 -32.028 1.00 91.12 87 CYS A C 1
ATOM 686 O O . CYS A 1 87 ? 15.927 1.709 -30.929 1.00 91.12 87 CYS A O 1
ATOM 688 N N . CYS A 1 88 ? 14.724 2.118 -32.790 1.00 94.38 88 CYS A N 1
ATOM 689 C CA . CYS A 1 88 ? 14.330 3.477 -32.423 1.00 94.38 88 CYS A CA 1
ATOM 690 C C . CYS A 1 88 ? 13.534 3.505 -31.110 1.00 94.38 88 CYS A C 1
ATOM 692 O O . CYS A 1 88 ? 13.912 4.200 -30.170 1.00 94.38 88 CYS A O 1
ATOM 694 N N . LEU A 1 89 ? 12.482 2.687 -30.997 1.00 94.00 89 LEU A N 1
ATOM 695 C CA . LEU A 1 89 ? 11.658 2.632 -29.790 1.00 94.00 89 LEU A CA 1
ATOM 696 C C . LEU A 1 89 ? 12.429 2.120 -28.574 1.00 94.00 89 LEU A C 1
ATOM 698 O O . LEU A 1 89 ? 12.172 2.584 -27.470 1.00 94.00 89 LEU A O 1
ATOM 702 N N . THR A 1 90 ? 13.370 1.189 -28.755 1.00 95.81 90 THR A N 1
ATOM 703 C CA . THR A 1 90 ? 14.231 0.728 -27.656 1.00 95.81 90 THR A CA 1
ATOM 704 C C . THR A 1 90 ? 15.013 1.905 -27.096 1.00 95.81 90 THR A C 1
ATOM 706 O O . THR A 1 90 ? 15.006 2.106 -25.888 1.00 95.81 90 THR A O 1
ATOM 709 N N . GLU A 1 91 ? 15.640 2.707 -27.958 1.00 96.00 91 GLU A N 1
ATOM 710 C CA . GLU A 1 91 ? 16.454 3.831 -27.500 1.00 96.00 91 GLU A CA 1
ATOM 711 C C . GLU A 1 91 ? 15.603 4.907 -26.821 1.00 96.00 91 GLU A C 1
ATOM 713 O O . GLU A 1 91 ? 15.957 5.385 -25.743 1.00 96.00 91 GLU A O 1
ATOM 718 N N . VAL A 1 92 ? 14.440 5.233 -27.396 1.00 96.19 92 VAL A N 1
ATOM 719 C CA . VAL A 1 92 ? 13.505 6.204 -26.812 1.00 96.19 92 VAL A CA 1
ATOM 720 C C . VAL A 1 92 ? 12.998 5.726 -25.452 1.00 96.19 92 VAL A C 1
ATOM 722 O O . VAL A 1 92 ? 13.072 6.469 -24.478 1.00 96.19 92 VAL A O 1
ATOM 725 N N . ILE A 1 93 ? 12.527 4.482 -25.346 1.00 95.56 93 ILE A N 1
ATOM 726 C CA . ILE A 1 93 ? 12.010 3.937 -24.084 1.00 95.56 93 ILE A CA 1
ATOM 727 C C . ILE A 1 93 ? 13.121 3.858 -23.040 1.00 95.56 93 ILE A C 1
ATOM 729 O O . ILE A 1 93 ? 12.906 4.245 -21.894 1.00 95.56 93 ILE A O 1
ATOM 733 N N . THR A 1 94 ? 14.316 3.396 -23.406 1.00 96.94 94 THR A N 1
ATOM 734 C CA . THR A 1 94 ? 15.423 3.309 -22.454 1.00 96.94 94 THR A CA 1
ATOM 735 C C . THR A 1 94 ? 15.832 4.684 -21.936 1.00 96.94 94 THR A C 1
ATOM 737 O O . THR A 1 94 ? 15.904 4.867 -20.724 1.00 96.94 94 THR A O 1
ATOM 740 N N . THR A 1 95 ? 16.064 5.651 -22.824 1.00 94.88 95 THR A N 1
ATOM 741 C CA . THR A 1 95 ? 16.641 6.952 -22.447 1.00 94.88 95 THR A CA 1
ATOM 742 C C . THR A 1 95 ? 15.619 7.945 -21.902 1.00 94.88 95 THR A C 1
ATOM 744 O O . THR A 1 95 ? 15.966 8.762 -21.056 1.00 94.88 95 THR A O 1
ATOM 747 N N . LYS A 1 96 ? 14.363 7.901 -22.366 1.00 96.12 96 LYS A N 1
ATOM 748 C CA . LYS A 1 96 ? 13.326 8.877 -21.988 1.00 96.12 96 LYS A CA 1
ATOM 749 C C . LYS A 1 96 ? 12.318 8.355 -20.974 1.00 96.12 96 LYS A C 1
ATOM 751 O O . LYS A 1 96 ? 11.597 9.161 -20.400 1.00 96.12 96 LYS A O 1
ATOM 756 N N . VAL A 1 97 ? 12.253 7.041 -20.755 1.00 95.81 97 VAL A N 1
ATOM 757 C CA . VAL A 1 97 ? 11.277 6.439 -19.836 1.00 95.81 97 VAL A CA 1
ATOM 758 C C . VAL A 1 97 ? 11.975 5.651 -18.739 1.00 95.81 97 VAL A C 1
ATOM 760 O O . VAL A 1 97 ? 11.883 6.025 -17.577 1.00 95.81 97 VAL A O 1
ATOM 763 N N . LEU A 1 98 ? 12.691 4.578 -19.084 1.00 95.50 98 LEU A N 1
ATOM 764 C CA . LEU A 1 98 ? 13.223 3.646 -18.090 1.00 95.50 98 LEU A CA 1
ATOM 765 C C . LEU A 1 98 ? 14.339 4.259 -17.245 1.00 95.50 98 LEU A C 1
ATOM 767 O O . LEU A 1 98 ? 14.293 4.121 -16.030 1.00 95.50 98 LEU A O 1
ATOM 771 N N . LYS A 1 99 ? 15.317 4.937 -17.858 1.00 94.19 99 LYS A N 1
ATOM 772 C CA . LYS A 1 99 ? 16.438 5.535 -17.120 1.00 94.19 99 LYS A CA 1
ATOM 773 C C . LYS A 1 99 ? 15.971 6.631 -16.145 1.00 94.19 99 LYS A C 1
ATOM 775 O O . LYS A 1 99 ? 16.233 6.465 -14.956 1.00 94.19 99 LYS A O 1
ATOM 780 N N . PRO A 1 100 ? 15.174 7.638 -16.564 1.00 95.44 100 PRO A N 1
ATOM 781 C CA . PRO A 1 100 ? 14.618 8.617 -15.627 1.00 95.44 100 PRO A CA 1
ATOM 782 C C . PRO A 1 100 ? 13.730 7.985 -14.548 1.00 95.44 100 PRO A C 1
ATOM 784 O O . PRO A 1 100 ? 13.755 8.408 -13.397 1.00 95.44 100 PRO A O 1
ATOM 787 N N . LEU A 1 101 ? 12.950 6.952 -14.892 1.00 94.38 101 LEU A N 1
ATOM 788 C CA . LEU A 1 101 ? 12.110 6.251 -13.919 1.00 94.38 101 LEU A CA 1
ATOM 789 C C . LEU A 1 101 ? 12.950 5.552 -12.844 1.00 94.38 101 LEU A C 1
ATOM 791 O O . LEU A 1 101 ? 12.634 5.662 -11.664 1.00 94.38 101 LEU A O 1
ATOM 795 N N . VAL A 1 102 ? 14.009 4.841 -13.240 1.00 92.62 102 VAL A N 1
ATOM 796 C CA . VAL A 1 102 ? 14.925 4.178 -12.302 1.00 92.62 102 VAL A CA 1
ATOM 797 C C . VAL A 1 102 ? 15.618 5.206 -11.413 1.00 92.62 102 VAL A C 1
ATOM 799 O O . VAL A 1 102 ? 15.706 4.979 -10.210 1.00 92.62 102 VAL A O 1
ATOM 802 N N . GLU A 1 103 ? 16.042 6.344 -11.962 1.00 92.25 103 GLU A N 1
ATOM 803 C CA . GLU A 1 103 ? 16.657 7.431 -11.192 1.00 92.25 103 GLU A CA 1
ATOM 804 C C . GLU A 1 103 ? 15.700 7.996 -10.137 1.00 92.25 103 GLU A C 1
ATOM 806 O O . GLU A 1 103 ? 16.060 8.051 -8.967 1.00 92.25 103 GLU A O 1
ATOM 811 N N . VAL A 1 104 ? 14.455 8.314 -10.507 1.00 91.50 104 VAL A N 1
ATOM 812 C CA . VAL A 1 104 ? 13.449 8.830 -9.559 1.00 91.50 104 VAL A CA 1
ATOM 813 C C . VAL A 1 104 ? 13.072 7.791 -8.500 1.00 91.50 104 VAL A C 1
ATOM 815 O O . VAL A 1 104 ? 12.890 8.132 -7.337 1.00 91.50 104 VAL A O 1
ATOM 818 N N . LEU A 1 105 ? 12.941 6.516 -8.873 1.00 87.88 105 LEU A N 1
ATOM 819 C CA . LEU A 1 105 ? 12.578 5.460 -7.921 1.00 87.88 105 LEU A CA 1
ATOM 820 C C . LEU A 1 105 ? 13.719 5.093 -6.968 1.00 87.88 105 LEU A C 1
ATOM 822 O O . LEU A 1 105 ? 13.447 4.610 -5.870 1.00 87.88 105 LEU A O 1
ATOM 826 N N . SER A 1 106 ? 14.966 5.289 -7.393 1.00 88.06 106 SER A N 1
ATOM 827 C CA . SER A 1 106 ? 16.159 4.991 -6.592 1.00 88.06 106 SER A CA 1
ATOM 828 C C . SER A 1 106 ? 16.641 6.200 -5.788 1.00 88.06 106 SER A C 1
ATOM 830 O O . SER A 1 106 ? 17.465 6.038 -4.889 1.00 88.06 106 SER A O 1
ATOM 832 N N . ASP A 1 107 ? 16.137 7.396 -6.098 1.00 90.81 107 ASP A N 1
ATOM 833 C CA . ASP A 1 107 ? 16.468 8.630 -5.399 1.00 90.81 107 ASP A CA 1
ATOM 834 C C . ASP A 1 107 ? 15.988 8.580 -3.930 1.00 90.81 107 ASP A C 1
ATOM 836 O O . ASP A 1 107 ? 14.784 8.435 -3.669 1.00 90.81 107 ASP A O 1
ATOM 840 N N . PRO A 1 108 ? 16.901 8.709 -2.946 1.00 87.75 108 PRO A N 1
ATOM 841 C CA . PRO A 1 108 ? 16.555 8.633 -1.530 1.00 87.75 108 PRO A CA 1
ATOM 842 C C . PRO A 1 108 ? 15.499 9.658 -1.109 1.00 87.75 108 PRO A C 1
ATOM 844 O O . PRO A 1 108 ? 14.618 9.338 -0.308 1.00 87.75 108 PRO A O 1
ATOM 847 N N . ASP A 1 109 ? 15.547 10.875 -1.656 1.00 89.50 109 ASP A N 1
ATOM 848 C CA . ASP A 1 109 ? 14.584 11.929 -1.334 1.00 89.50 109 ASP A CA 1
ATOM 849 C C . ASP A 1 109 ? 13.185 11.594 -1.853 1.00 89.50 109 ASP A C 1
ATOM 851 O O . ASP A 1 109 ? 12.194 11.781 -1.142 1.00 89.50 109 ASP A O 1
ATOM 855 N N . SER A 1 110 ? 13.090 11.050 -3.062 1.00 87.50 110 SER A N 1
ATOM 856 C CA . SER A 1 110 ? 11.842 10.579 -3.662 1.00 87.50 110 SER A CA 1
ATOM 857 C C . SER A 1 110 ? 11.224 9.437 -2.852 1.00 87.50 110 SER A C 1
ATOM 859 O O . SER A 1 110 ? 10.030 9.486 -2.532 1.00 87.50 110 SER A O 1
ATOM 861 N N . ILE A 1 111 ? 12.034 8.461 -2.422 1.00 85.81 111 ILE A N 1
ATOM 862 C CA . ILE A 1 111 ? 11.596 7.375 -1.527 1.00 85.81 111 ILE A CA 1
ATOM 863 C C . ILE A 1 111 ? 11.097 7.948 -0.195 1.00 85.81 111 ILE A C 1
ATOM 865 O O . ILE A 1 111 ? 9.993 7.621 0.250 1.00 85.81 111 ILE A O 1
ATOM 869 N N . ASN A 1 112 ? 11.872 8.835 0.431 1.00 88.75 112 ASN A N 1
ATOM 870 C CA . ASN A 1 112 ? 11.524 9.439 1.715 1.00 88.75 112 ASN A CA 1
ATOM 871 C C . ASN A 1 112 ? 10.226 10.252 1.630 1.00 88.75 112 ASN A C 1
ATOM 873 O O . ASN A 1 112 ? 9.347 10.101 2.480 1.00 88.75 112 ASN A O 1
ATOM 877 N N . ARG A 1 113 ? 10.054 11.074 0.588 1.00 90.44 113 ARG A N 1
ATOM 878 C CA . ARG A 1 113 ? 8.819 11.843 0.347 1.00 90.44 113 ARG A CA 1
ATOM 879 C C . ARG A 1 113 ? 7.615 10.931 0.145 1.00 90.44 113 ARG A C 1
ATOM 881 O O . ARG A 1 113 ? 6.550 11.208 0.697 1.00 90.44 113 ARG A O 1
ATOM 888 N N . MET A 1 114 ? 7.780 9.836 -0.5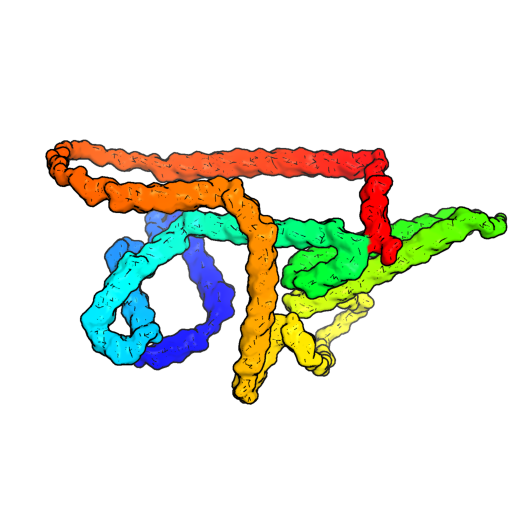98 1.00 85.94 114 MET A N 1
ATOM 889 C CA . MET A 1 114 ? 6.723 8.847 -0.791 1.00 85.94 114 MET A CA 1
ATOM 890 C C . MET A 1 114 ? 6.328 8.189 0.539 1.00 85.94 114 MET A C 1
ATOM 892 O O . MET A 1 114 ? 5.141 8.121 0.853 1.00 85.94 114 MET A O 1
ATOM 896 N N . LEU A 1 115 ? 7.298 7.774 1.362 1.00 84.31 115 LEU A N 1
ATOM 897 C CA . LEU A 1 115 ? 7.037 7.210 2.692 1.00 84.31 115 LEU A CA 1
ATOM 898 C C . LEU A 1 115 ? 6.325 8.207 3.614 1.00 84.31 115 LEU A C 1
ATOM 900 O O . LEU A 1 115 ? 5.340 7.845 4.257 1.00 84.31 115 LEU A O 1
ATOM 904 N N . LEU A 1 116 ? 6.783 9.460 3.653 1.00 88.38 116 LEU A N 1
ATOM 905 C CA . LEU A 1 116 ? 6.163 10.516 4.456 1.00 88.38 116 LEU A CA 1
ATOM 906 C C . LEU A 1 116 ? 4.715 10.773 4.029 1.00 88.38 116 LEU A C 1
ATOM 908 O O . LEU A 1 116 ? 3.834 10.806 4.883 1.00 88.38 116 LEU A O 1
ATOM 912 N N . SER A 1 117 ? 4.452 10.868 2.724 1.00 89.38 117 SER A N 1
ATOM 913 C CA . SER A 1 117 ? 3.095 11.034 2.192 1.00 89.38 117 SER A CA 1
ATOM 914 C C . SER A 1 117 ? 2.177 9.874 2.592 1.00 89.38 117 SER A C 1
ATOM 916 O O . SER A 1 117 ? 1.040 10.095 3.010 1.00 89.38 117 SER A O 1
ATOM 918 N N . GLN A 1 118 ? 2.678 8.636 2.542 1.00 86.44 118 GLN A N 1
ATOM 919 C CA . GLN A 1 118 ? 1.922 7.460 2.979 1.00 86.44 118 GLN A CA 1
ATOM 920 C C . GLN A 1 118 ? 1.644 7.463 4.489 1.00 86.44 118 GLN A C 1
ATOM 922 O O . GLN A 1 118 ? 0.558 7.063 4.920 1.00 86.44 118 GLN A O 1
ATOM 927 N N . LEU A 1 119 ? 2.606 7.901 5.308 1.00 84.12 119 LEU A N 1
ATOM 928 C CA . LEU A 1 119 ? 2.424 8.018 6.758 1.00 84.12 119 LEU A CA 1
ATOM 929 C C . LEU A 1 119 ? 1.402 9.103 7.103 1.00 84.12 119 LEU A C 1
ATOM 931 O O . LEU A 1 119 ? 0.496 8.848 7.897 1.00 84.12 119 LEU A O 1
ATOM 935 N N . GLU A 1 120 ? 1.493 10.264 6.458 1.00 88.88 120 GLU A N 1
ATOM 936 C CA . GLU A 1 120 ? 0.554 11.368 6.644 1.00 88.88 120 GLU A CA 1
ATOM 937 C C . GLU A 1 120 ? -0.865 10.972 6.212 1.00 88.88 120 GLU A C 1
ATOM 939 O O . GLU A 1 120 ? -1.824 11.185 6.953 1.00 88.88 120 GLU A O 1
ATOM 944 N N . GLN A 1 121 ? -1.016 10.313 5.059 1.00 80.81 121 GLN A N 1
ATOM 945 C CA . GLN A 1 121 ? -2.314 9.820 4.594 1.00 80.81 121 GLN A CA 1
ATOM 946 C C . GLN A 1 121 ? -2.940 8.841 5.601 1.00 80.81 121 GLN A C 1
ATOM 948 O O . GLN A 1 121 ? -4.139 8.928 5.885 1.00 80.81 121 GLN A O 1
ATOM 953 N N . ARG A 1 122 ? -2.142 7.929 6.176 1.00 75.19 122 ARG A N 1
ATOM 954 C CA . ARG A 1 122 ? -2.615 7.024 7.236 1.00 75.19 122 ARG A CA 1
ATOM 955 C C . ARG A 1 122 ? -3.019 7.773 8.503 1.00 75.19 122 ARG A C 1
ATOM 957 O O . ARG A 1 122 ? -4.050 7.444 9.087 1.00 75.19 122 ARG A O 1
ATOM 964 N N . GLU A 1 123 ? -2.245 8.769 8.924 1.00 79.00 123 GLU A N 1
ATOM 965 C CA . GLU A 1 123 ? -2.564 9.586 10.098 1.00 79.00 123 GLU A CA 1
ATOM 966 C C . GLU A 1 123 ? -3.868 10.370 9.898 1.00 79.00 123 GLU A C 1
ATOM 968 O O . GLU A 1 123 ? -4.753 10.332 10.756 1.00 79.00 123 GLU A O 1
ATOM 973 N N . GLN A 1 124 ? -4.048 10.993 8.731 1.00 79.94 124 GLN A N 1
ATOM 974 C CA . GLN A 1 124 ? -5.273 11.710 8.378 1.00 79.94 124 GLN A CA 1
ATOM 975 C C . GLN A 1 124 ? -6.496 10.783 8.376 1.00 79.94 124 GLN A C 1
ATOM 977 O O . GLN A 1 124 ? -7.543 11.150 8.914 1.00 79.94 124 GLN A O 1
ATOM 982 N N . GLN A 1 125 ? -6.379 9.572 7.819 1.00 71.19 125 GLN A N 1
ATOM 983 C CA . GLN A 1 125 ? -7.454 8.574 7.850 1.00 71.19 125 GLN A CA 1
ATOM 984 C C . GLN A 1 125 ? -7.797 8.156 9.285 1.00 71.19 125 GLN A C 1
ATOM 986 O O . GLN A 1 125 ? -8.973 8.144 9.659 1.00 71.19 125 GLN A O 1
ATOM 991 N N . ALA A 1 126 ? -6.787 7.881 10.114 1.00 69.88 126 ALA A N 1
ATOM 992 C CA . ALA A 1 126 ? -6.985 7.532 11.518 1.00 69.88 126 ALA A CA 1
ATOM 993 C C . ALA A 1 126 ? -7.649 8.677 12.304 1.00 69.88 126 ALA A C 1
ATOM 995 O O . ALA A 1 126 ? -8.550 8.449 13.119 1.00 69.88 126 ALA A O 1
ATOM 996 N N . GLU A 1 127 ? -7.260 9.927 12.045 1.00 72.94 127 GLU A N 1
ATOM 997 C CA . GLU A 1 127 ? -7.846 11.092 12.699 1.00 72.94 127 GLU A CA 1
ATOM 998 C C . GLU A 1 127 ? -9.280 11.372 12.232 1.00 72.94 127 GLU A C 1
ATOM 1000 O O . GLU A 1 127 ? -10.144 11.676 13.059 1.00 72.94 127 GLU A O 1
ATOM 1005 N N . GLN A 1 128 ? -9.582 11.209 10.942 1.00 71.94 128 GLN A N 1
ATOM 1006 C CA . GLN A 1 128 ? -10.953 11.287 10.430 1.00 71.94 128 GLN A CA 1
ATOM 1007 C C . GLN A 1 128 ? -11.857 10.242 11.090 1.00 71.94 128 GLN A C 1
ATOM 1009 O O . GLN A 1 128 ? -12.950 10.577 11.551 1.00 71.94 128 GLN A O 1
ATOM 1014 N N . GLN A 1 129 ? -11.388 9.001 11.219 1.00 64.56 129 GLN A N 1
ATOM 1015 C CA . GLN A 1 129 ? -12.136 7.934 11.887 1.00 64.56 129 GLN A CA 1
ATOM 1016 C C . GLN A 1 129 ? -12.314 8.211 13.390 1.00 64.56 129 GLN A C 1
ATOM 1018 O O . GLN A 1 129 ? -13.407 8.039 13.937 1.00 64.56 129 GLN A O 1
ATOM 1023 N N . LYS A 1 130 ? -11.281 8.737 14.064 1.00 65.38 130 LYS A N 1
ATOM 1024 C CA . LYS A 1 130 ? -11.363 9.181 15.466 1.00 65.38 130 LYS A CA 1
ATOM 1025 C C . LYS A 1 130 ? -12.369 10.319 15.651 1.00 65.38 130 LYS A C 1
ATOM 1027 O O . LYS A 1 130 ? -13.122 10.317 16.630 1.00 65.38 130 LYS A O 1
ATOM 1032 N N . LYS A 1 131 ? -12.408 11.286 14.730 1.00 67.50 131 LYS A N 1
ATOM 1033 C CA . LYS A 1 131 ? -13.398 12.372 14.721 1.00 67.50 131 LYS A CA 1
ATOM 1034 C C . LYS A 1 131 ? -14.800 11.807 14.495 1.00 67.50 131 LYS A C 1
ATOM 1036 O O . LYS A 1 131 ? -15.677 12.096 15.301 1.00 67.50 131 LYS A O 1
ATOM 1041 N N . ALA A 1 132 ? -15.003 10.940 13.504 1.00 62.88 132 ALA A N 1
ATOM 1042 C CA . ALA A 1 132 ? -16.295 10.300 13.247 1.00 62.88 132 ALA A CA 1
ATOM 1043 C C . ALA A 1 132 ? -16.830 9.549 14.481 1.00 62.88 132 ALA A C 1
ATOM 1045 O O . ALA A 1 132 ? -17.999 9.682 14.833 1.00 62.88 132 ALA A O 1
ATOM 1046 N N . TYR A 1 133 ? -15.958 8.851 15.211 1.00 61.66 133 TYR A N 1
ATOM 1047 C CA . TYR A 1 133 ? -16.306 8.238 16.493 1.00 61.66 133 TYR A CA 1
ATOM 1048 C C . TYR A 1 133 ? -16.652 9.269 17.584 1.00 61.66 133 TYR A C 1
ATOM 1050 O O . TYR A 1 133 ? -17.655 9.147 18.293 1.00 61.66 133 TYR A O 1
ATOM 1058 N N . THR A 1 134 ? -15.830 10.309 17.727 1.00 58.88 134 THR A N 1
ATOM 1059 C CA . THR A 1 134 ? -16.009 11.337 18.764 1.00 58.88 134 THR A CA 1
ATOM 1060 C C . THR A 1 134 ? -17.309 12.120 18.558 1.00 58.88 134 THR A C 1
ATOM 1062 O O . THR A 1 134 ? -18.018 12.382 19.535 1.00 58.88 134 THR A O 1
ATOM 1065 N N . TYR A 1 135 ? -17.646 12.424 17.303 1.00 54.81 135 TYR A N 1
ATOM 1066 C CA . TYR A 1 135 ? -18.786 13.244 16.891 1.00 54.81 135 TYR A CA 1
ATOM 1067 C C . TYR A 1 135 ? -20.037 12.449 16.496 1.00 54.81 135 TYR A C 1
ATOM 1069 O O . TYR A 1 135 ? -21.027 13.069 16.121 1.00 54.81 135 TYR A O 1
ATOM 1077 N N . ALA A 1 136 ? -20.041 11.115 16.612 1.00 59.31 136 ALA A N 1
ATOM 1078 C CA . ALA A 1 136 ? -21.267 10.332 16.458 1.00 59.31 136 ALA A CA 1
ATOM 1079 C C . ALA A 1 136 ? -22.337 10.851 17.441 1.00 59.31 136 ALA A C 1
ATOM 1081 O O . ALA A 1 136 ? -22.144 10.802 18.665 1.00 59.31 136 ALA A O 1
ATOM 1082 N N . ALA A 1 137 ? -23.416 11.412 16.887 1.00 59.00 137 ALA A N 1
ATOM 1083 C CA . ALA A 1 137 ? -24.450 12.142 17.620 1.00 59.00 137 ALA A CA 1
ATOM 1084 C C . ALA A 1 137 ? -25.552 11.221 18.163 1.00 59.00 137 ALA A C 1
ATOM 1086 O O . ALA A 1 137 ? -26.163 11.537 19.183 1.00 59.00 137 ALA A O 1
ATOM 1087 N N . SER A 1 138 ? -25.764 10.076 17.509 1.00 77.19 138 SER A N 1
ATOM 1088 C CA . SER A 1 138 ? -26.781 9.084 17.850 1.00 77.19 138 SER A CA 1
ATOM 1089 C C . SER A 1 138 ? -26.214 7.661 17.866 1.00 77.19 138 SER A C 1
ATOM 1091 O O . SER A 1 138 ? -25.142 7.380 17.317 1.00 77.19 138 SER A O 1
ATOM 1093 N N . TYR A 1 139 ? -26.967 6.736 18.465 1.00 75.44 139 TYR A N 1
ATOM 1094 C CA . TYR A 1 139 ? -26.658 5.310 18.386 1.00 75.44 139 TYR A CA 1
ATOM 1095 C C . TYR A 1 139 ? -26.671 4.786 16.943 1.00 75.44 139 TYR A C 1
ATOM 1097 O O . TYR A 1 139 ? -25.850 3.945 16.589 1.00 75.44 139 TYR A O 1
ATOM 1105 N N . GLU A 1 140 ? -27.561 5.296 16.092 1.00 80.25 140 GLU A N 1
ATOM 1106 C CA . GLU A 1 140 ? -27.638 4.871 14.693 1.00 80.25 140 GLU A CA 1
ATOM 1107 C C . GLU A 1 140 ? -26.395 5.275 13.902 1.00 80.25 140 GLU A C 1
ATOM 1109 O O . GLU A 1 140 ? -25.841 4.453 13.174 1.00 80.25 140 GLU A O 1
ATOM 1114 N N . ASP A 1 141 ? -25.904 6.502 14.089 1.00 77.38 141 ASP A N 1
ATOM 1115 C CA . ASP A 1 141 ? -24.672 6.969 13.441 1.00 77.38 141 ASP A CA 1
ATOM 1116 C C . ASP A 1 141 ? -23.457 6.175 13.920 1.00 77.38 141 ASP A C 1
ATOM 1118 O O . ASP A 1 141 ? -22.548 5.869 13.148 1.00 77.38 141 ASP A O 1
ATOM 1122 N N . PHE A 1 142 ? -23.468 5.781 15.193 1.00 81.12 142 PHE A N 1
ATOM 1123 C CA . PHE A 1 142 ? -22.444 4.926 15.771 1.00 81.12 142 PHE A CA 1
ATOM 1124 C C . PHE A 1 142 ? -22.431 3.522 15.146 1.00 81.12 142 PHE A C 1
ATOM 1126 O O . PHE A 1 142 ? -21.366 3.007 14.803 1.00 81.12 142 PHE A O 1
ATOM 1133 N N . ILE A 1 143 ? -23.602 2.917 14.934 1.00 87.44 143 ILE A N 1
ATOM 1134 C CA . ILE A 1 143 ? -23.710 1.628 14.239 1.00 87.44 143 ILE A CA 1
ATOM 1135 C C . ILE A 1 143 ? -23.334 1.767 12.758 1.00 87.44 143 ILE A C 1
ATOM 1137 O O . ILE A 1 143 ? -22.595 0.922 12.250 1.00 87.44 143 ILE A O 1
ATOM 1141 N N . LYS A 1 144 ? -23.747 2.848 12.082 1.00 86.19 144 LYS A N 1
ATOM 1142 C CA . LYS A 1 144 ? -23.348 3.141 10.693 1.00 86.19 144 LYS A CA 1
ATOM 1143 C C . LYS A 1 144 ? -21.833 3.290 10.544 1.00 86.19 144 LYS A C 1
ATOM 1145 O O . LYS A 1 144 ? -21.266 2.805 9.565 1.00 86.19 144 LYS A O 1
ATOM 1150 N N . LEU A 1 145 ? -21.159 3.922 11.506 1.00 85.75 145 LEU A N 1
ATOM 1151 C CA . LEU A 1 145 ? -19.699 4.032 11.527 1.00 85.75 145 LEU A CA 1
ATOM 1152 C C . LEU A 1 145 ? -19.041 2.649 11.579 1.00 85.75 145 LEU A C 1
ATOM 1154 O O . LEU A 1 145 ? -18.124 2.376 10.807 1.00 85.75 145 LEU A O 1
ATOM 1158 N N . ILE A 1 146 ? -19.532 1.765 12.453 1.00 88.75 146 ILE A N 1
ATOM 1159 C CA . ILE A 1 146 ? -19.048 0.384 12.571 1.00 88.75 146 ILE A CA 1
ATOM 1160 C C . ILE A 1 146 ? -19.277 -0.377 11.262 1.00 88.75 146 ILE A C 1
ATOM 1162 O O . ILE A 1 146 ? -18.344 -0.988 10.747 1.00 88.75 146 ILE A O 1
ATOM 1166 N N . SER A 1 147 ? -20.483 -0.323 10.691 1.00 87.94 147 SER A N 1
ATOM 1167 C CA . SER A 1 147 ? -20.812 -1.076 9.474 1.00 87.94 147 SER A CA 1
ATOM 1168 C C . SER A 1 147 ? -20.042 -0.589 8.244 1.00 87.94 147 SER A C 1
ATOM 1170 O O . SER A 1 147 ? -19.679 -1.396 7.392 1.00 87.94 147 SER A O 1
ATOM 1172 N N . THR A 1 148 ? -19.767 0.714 8.156 1.00 87.12 148 THR A N 1
ATOM 1173 C CA . THR A 1 148 ? -19.124 1.337 6.984 1.00 87.12 148 THR A CA 1
ATOM 1174 C C . THR A 1 148 ? -17.596 1.300 7.060 1.00 87.12 148 THR A C 1
ATOM 1176 O O . THR A 1 148 ? -16.918 1.402 6.042 1.00 87.12 148 THR A O 1
ATOM 1179 N N . SER A 1 149 ? -17.028 1.106 8.251 1.00 85.75 149 SER A N 1
ATOM 1180 C CA . SER A 1 149 ? -15.580 1.011 8.431 1.00 85.75 149 SER A CA 1
ATOM 1181 C C . SER A 1 149 ? -14.998 -0.211 7.714 1.00 85.75 149 SER A C 1
ATOM 1183 O O . SER A 1 149 ? -15.548 -1.313 7.791 1.00 85.75 149 SER A O 1
ATOM 1185 N N . ALA A 1 150 ? -13.880 -0.005 7.014 1.00 84.88 150 ALA A N 1
ATOM 1186 C CA . ALA A 1 150 ? -13.078 -1.049 6.367 1.00 84.88 150 ALA A CA 1
ATOM 1187 C C . ALA A 1 150 ? -11.717 -1.262 7.059 1.00 84.88 150 ALA A C 1
ATOM 1189 O O . ALA A 1 150 ? -11.025 -2.233 6.772 1.00 84.88 150 ALA A O 1
ATOM 1190 N N . ASP A 1 151 ? -11.340 -0.376 7.987 1.00 83.25 151 ASP A N 1
ATOM 1191 C CA . ASP A 1 151 ? -10.096 -0.490 8.745 1.00 83.25 151 ASP A CA 1
ATOM 1192 C C . ASP A 1 151 ? -10.271 -1.435 9.945 1.00 83.25 151 ASP A C 1
ATOM 1194 O O . ASP A 1 151 ? -10.929 -1.125 10.944 1.00 83.25 151 ASP A O 1
ATOM 1198 N N . VAL A 1 152 ? -9.648 -2.609 9.839 1.00 85.94 152 VAL A N 1
ATOM 1199 C CA . VAL A 1 152 ? -9.655 -3.649 10.874 1.00 85.94 152 VAL A CA 1
ATOM 1200 C C . VAL A 1 152 ? -8.993 -3.170 12.170 1.00 85.94 152 VAL A C 1
ATOM 1202 O O . VAL A 1 152 ? -9.456 -3.524 13.254 1.00 85.94 152 VAL A O 1
ATOM 1205 N N . ASN A 1 153 ? -7.931 -2.365 12.099 1.00 82.69 153 ASN A N 1
ATOM 1206 C CA . ASN A 1 153 ? -7.216 -1.893 13.287 1.00 82.69 153 ASN A CA 1
ATOM 1207 C C . ASN A 1 153 ? -8.036 -0.849 14.044 1.00 82.69 153 ASN A C 1
ATOM 1209 O O . ASN A 1 153 ? -8.146 -0.924 15.271 1.00 82.69 153 ASN A O 1
ATOM 1213 N N . PHE A 1 154 ? -8.689 0.059 13.319 1.00 84.56 154 PHE A N 1
ATOM 1214 C CA . PHE A 1 154 ? -9.660 0.975 13.906 1.00 84.56 154 PHE A CA 1
ATOM 1215 C C . PHE A 1 154 ? -10.797 0.225 14.600 1.00 84.56 154 PHE A C 1
ATOM 1217 O O . PHE A 1 154 ? -11.095 0.507 15.760 1.00 84.56 154 PHE A O 1
ATOM 1224 N N . LEU A 1 155 ? -11.394 -0.773 13.942 1.00 88.44 155 LEU A N 1
ATOM 1225 C CA . LEU A 1 155 ? -12.470 -1.569 14.535 1.00 88.44 155 LEU A CA 1
ATOM 1226 C C . LEU A 1 155 ? -12.006 -2.326 15.791 1.00 88.44 155 LEU A C 1
ATOM 1228 O O . LEU A 1 155 ? -12.730 -2.353 16.787 1.00 88.44 155 LEU A O 1
ATOM 1232 N N . LYS A 1 156 ? -10.785 -2.881 15.807 1.00 86.50 156 LYS A N 1
ATOM 1233 C CA . LYS A 1 156 ? -10.189 -3.495 17.012 1.00 86.50 156 LYS A CA 1
ATOM 1234 C C . LYS A 1 156 ? -10.079 -2.494 18.164 1.00 86.50 156 LYS A C 1
ATOM 1236 O O . LYS A 1 156 ? -10.476 -2.810 19.289 1.00 86.50 156 LYS A O 1
ATOM 1241 N N . GLN A 1 157 ? -9.581 -1.290 17.886 1.00 84.62 157 GLN A N 1
ATOM 1242 C CA . GLN A 1 157 ? -9.460 -0.224 18.881 1.00 84.62 157 GLN A CA 1
ATOM 1243 C C . GLN A 1 157 ? -10.835 0.245 19.373 1.00 84.62 157 GLN A C 1
ATOM 1245 O O . GLN A 1 157 ? -11.040 0.450 20.571 1.00 84.62 157 GLN A O 1
ATOM 1250 N N . LEU A 1 158 ? -11.798 0.366 18.462 1.00 86.31 158 LEU A N 1
ATOM 1251 C CA . LEU A 1 158 ? -13.173 0.731 18.765 1.00 86.31 158 LEU A CA 1
ATOM 1252 C C . LEU A 1 158 ? -13.841 -0.319 19.660 1.00 86.31 158 LEU A C 1
ATOM 1254 O O . LEU A 1 158 ? -14.455 0.029 20.667 1.00 86.31 158 LEU A O 1
ATOM 1258 N N . ARG A 1 159 ? -13.658 -1.609 19.356 1.00 89.94 159 ARG A N 1
ATOM 1259 C CA . ARG A 1 159 ? -14.126 -2.731 20.183 1.00 89.94 159 ARG A CA 1
ATOM 1260 C C . ARG A 1 159 ? -13.574 -2.645 21.603 1.00 89.94 159 ARG A C 1
ATOM 1262 O O . ARG A 1 159 ? -14.344 -2.753 22.553 1.00 89.94 159 ARG A O 1
AT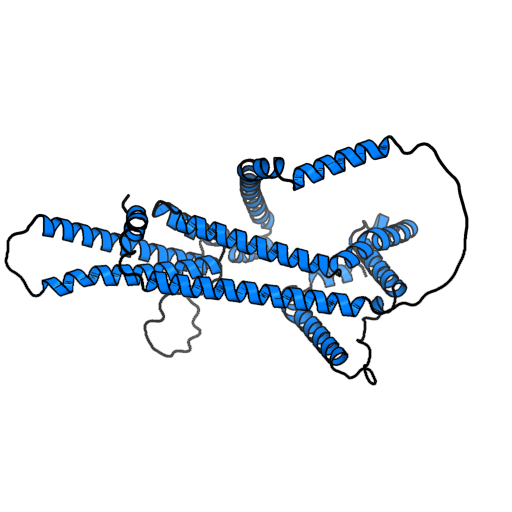OM 1269 N N . TYR A 1 160 ? -12.267 -2.419 21.755 1.00 85.12 160 TYR A N 1
ATOM 1270 C CA . TYR A 1 160 ? -11.646 -2.254 23.071 1.00 85.12 160 TYR A CA 1
ATOM 1271 C C . TYR A 1 160 ? -12.296 -1.109 23.863 1.00 85.12 160 TYR A C 1
ATOM 1273 O O . TYR A 1 160 ? -12.669 -1.291 25.021 1.00 85.12 160 TYR A O 1
ATOM 1281 N N . GLN A 1 161 ? -12.522 0.043 23.227 1.00 79.50 161 GLN A N 1
ATOM 1282 C CA . GLN A 1 161 ? -13.186 1.177 23.876 1.00 79.50 161 GLN A CA 1
ATOM 1283 C C . GLN A 1 161 ? -14.629 0.867 24.289 1.00 79.50 161 GLN A C 1
ATOM 1285 O O . GLN A 1 161 ? -15.017 1.218 25.402 1.00 79.50 161 GLN A O 1
ATOM 1290 N N . ILE A 1 162 ? -15.404 0.175 23.443 1.00 84.69 162 ILE A N 1
ATOM 1291 C CA . ILE A 1 162 ? -16.765 -0.271 23.780 1.00 84.69 162 ILE A CA 1
ATOM 1292 C C . ILE A 1 162 ? -16.739 -1.204 25.000 1.00 84.69 162 ILE A C 1
ATOM 1294 O O . ILE A 1 162 ? -17.561 -1.059 25.899 1.00 84.69 162 ILE A O 1
ATOM 1298 N N . VAL A 1 163 ? -15.787 -2.140 25.071 1.00 85.69 163 VAL A N 1
ATOM 1299 C CA . VAL A 1 163 ? -15.651 -3.061 26.213 1.00 85.69 163 VAL A CA 1
ATOM 1300 C C . VAL A 1 163 ? -15.328 -2.305 27.506 1.00 85.69 163 VAL A C 1
ATOM 1302 O O . VAL A 1 163 ? -15.980 -2.535 28.523 1.00 85.69 163 VAL A O 1
ATOM 1305 N N . VAL A 1 164 ? -14.382 -1.361 27.473 1.00 78.81 164 VAL A N 1
ATOM 1306 C CA . VAL A 1 164 ? -14.053 -0.519 28.639 1.00 78.81 164 VAL A CA 1
ATOM 1307 C C . VAL A 1 164 ? -15.260 0.318 29.083 1.00 78.81 164 VAL A C 1
ATOM 1309 O O . VAL A 1 164 ? -15.531 0.434 30.279 1.00 78.81 164 VAL A O 1
ATOM 1312 N N . GLU A 1 165 ? -16.020 0.870 28.135 1.00 79.12 165 GLU A N 1
ATOM 1313 C CA . GLU A 1 165 ? -17.273 1.590 28.395 1.00 79.12 165 GLU A CA 1
ATOM 1314 C C . GLU A 1 165 ? -18.325 0.698 29.074 1.00 79.12 165 GLU A C 1
ATOM 1316 O O . GLU A 1 165 ? -18.940 1.129 30.050 1.00 79.12 165 GLU A O 1
ATOM 1321 N N . ILE A 1 166 ? -18.493 -0.553 28.621 1.00 80.50 166 ILE A N 1
ATOM 1322 C CA . ILE A 1 166 ? -19.391 -1.537 29.249 1.00 80.50 166 ILE A CA 1
ATOM 1323 C C . ILE A 1 166 ? -18.968 -1.803 30.695 1.00 80.50 166 ILE A C 1
ATOM 1325 O O . ILE A 1 166 ? -19.815 -1.751 31.589 1.00 80.50 166 ILE A O 1
ATOM 1329 N N . ILE A 1 167 ? -17.677 -2.050 30.943 1.00 79.19 167 ILE A N 1
ATOM 1330 C CA . ILE A 1 167 ? -17.148 -2.294 32.294 1.00 79.19 167 ILE A CA 1
ATOM 1331 C C . ILE A 1 167 ? -17.457 -1.094 33.195 1.00 79.19 167 ILE A C 1
ATOM 1333 O O . ILE A 1 167 ? -18.050 -1.251 34.259 1.00 79.19 167 ILE A O 1
ATOM 1337 N N . HIS A 1 168 ? -17.134 0.120 32.748 1.00 72.44 168 HIS A N 1
ATOM 1338 C CA . HIS A 1 168 ? -17.375 1.338 33.519 1.00 72.44 168 HIS A CA 1
ATOM 1339 C C . HIS A 1 168 ? -18.870 1.587 33.792 1.00 72.44 168 HIS A C 1
ATOM 1341 O O . HIS A 1 168 ? -19.247 1.900 34.924 1.00 72.44 168 HIS A O 1
ATOM 1347 N N . ALA A 1 169 ? -19.737 1.416 32.788 1.00 77.25 169 ALA A N 1
ATOM 1348 C CA . ALA A 1 169 ? -21.185 1.559 32.943 1.00 77.25 169 ALA A CA 1
ATOM 1349 C C . ALA A 1 169 ? -21.765 0.514 33.912 1.00 77.25 169 ALA A C 1
ATOM 1351 O O . ALA A 1 169 ? -22.610 0.842 34.748 1.00 77.25 169 ALA A O 1
ATOM 1352 N N . THR A 1 170 ? -21.260 -0.719 33.861 1.00 81.44 170 THR A N 1
ATOM 1353 C CA . THR A 1 170 ? -21.669 -1.812 34.754 1.00 81.44 170 THR A CA 1
ATOM 1354 C C . THR A 1 170 ? -21.239 -1.544 36.198 1.00 81.44 170 THR A C 1
ATOM 1356 O O . THR A 1 170 ? -22.064 -1.657 37.104 1.00 81.44 170 THR A O 1
ATOM 1359 N N . THR A 1 171 ? -20.003 -1.081 36.423 1.00 76.06 171 THR A N 1
ATOM 1360 C CA . THR A 1 171 ? -19.496 -0.680 37.751 1.00 76.06 171 THR A CA 1
ATOM 1361 C C . THR A 1 171 ? -20.308 0.466 38.360 1.00 76.06 171 THR A C 1
ATOM 1363 O O . THR A 1 171 ? -20.599 0.470 39.556 1.00 76.06 171 THR A O 1
ATOM 1366 N N . ILE A 1 172 ? -20.728 1.441 37.548 1.00 71.88 172 ILE A N 1
ATOM 1367 C CA . ILE A 1 172 ? -21.593 2.538 38.009 1.00 71.88 172 ILE A CA 1
ATOM 1368 C C . ILE A 1 172 ? -23.016 2.050 38.297 1.00 71.88 172 ILE A C 1
ATOM 1370 O O . ILE A 1 172 ? -23.661 2.582 39.198 1.00 71.88 172 ILE A O 1
ATOM 1374 N N . SER A 1 173 ? -23.518 1.058 37.560 1.00 67.88 173 SER A N 1
ATOM 1375 C CA . SER A 1 173 ? -24.863 0.510 37.761 1.00 67.88 173 SER A CA 1
ATOM 1376 C C . SER A 1 173 ? -24.992 -0.335 39.034 1.00 67.88 173 SER A C 1
ATOM 1378 O O . SER A 1 173 ? -26.075 -0.382 39.616 1.00 67.88 173 SER A O 1
ATOM 1380 N N . SER A 1 174 ? -23.928 -1.008 39.474 1.00 63.59 174 SER A N 1
ATOM 1381 C CA . SER A 1 174 ? -23.929 -1.859 40.675 1.00 63.59 174 SER A CA 1
ATOM 1382 C C . SER A 1 174 ? -23.700 -1.072 41.976 1.00 63.59 174 SER A C 1
ATOM 1384 O O . SER A 1 174 ? -24.247 -1.422 43.024 1.00 63.59 174 SER A O 1
ATOM 1386 N N . LEU A 1 175 ? -22.975 0.050 41.915 1.00 58.69 175 LEU A N 1
ATOM 1387 C CA . LEU A 1 175 ? -22.632 0.891 43.071 1.00 58.69 175 LEU A CA 1
ATOM 1388 C C . LEU A 1 175 ? -23.837 1.433 43.896 1.00 58.69 175 LEU A C 1
ATOM 1390 O O . LEU A 1 175 ? -23.732 1.488 45.125 1.00 58.69 175 LEU A O 1
ATOM 1394 N N . PRO A 1 176 ? -24.991 1.819 43.306 1.00 57.03 176 PRO A N 1
ATOM 1395 C CA . PRO A 1 176 ? -26.162 2.291 44.050 1.00 57.03 176 PRO A CA 1
ATOM 1396 C C . PRO A 1 176 ? -26.925 1.169 44.767 1.00 57.03 176 PRO A C 1
ATOM 1398 O O . PRO A 1 176 ? -27.623 1.444 45.744 1.00 57.03 176 PRO A O 1
ATOM 1401 N N . GLN A 1 177 ? -26.813 -0.081 44.297 1.00 52.56 177 GLN A N 1
ATOM 1402 C CA . GLN A 1 177 ? -27.540 -1.222 44.866 1.00 52.56 177 GLN A CA 1
ATOM 1403 C C . GLN A 1 177 ? -26.909 -1.705 46.179 1.00 52.56 177 GLN A C 1
ATOM 1405 O O . GLN A 1 177 ? -27.641 -2.005 47.121 1.00 52.56 177 GLN A O 1
ATOM 1410 N N . LEU A 1 178 ? -25.574 -1.675 46.295 1.00 48.66 178 LEU A N 1
ATOM 1411 C CA . LEU A 1 178 ? -24.877 -2.073 47.527 1.00 48.66 178 LEU A CA 1
ATOM 1412 C C . LEU A 1 178 ? -25.132 -1.121 48.709 1.00 48.66 178 LEU A C 1
ATOM 1414 O O . LEU A 1 178 ? -25.190 -1.565 49.852 1.00 48.66 178 LEU A O 1
ATOM 1418 N N . LYS A 1 179 ? -25.323 0.184 48.468 1.00 48.19 179 LYS A N 1
ATOM 1419 C CA . LYS A 1 179 ? -25.521 1.162 49.558 1.00 48.19 179 LYS A CA 1
ATOM 1420 C C . LYS A 1 179 ? -26.910 1.118 50.207 1.00 48.19 179 LYS A C 1
ATOM 1422 O O . LYS A 1 179 ? -27.043 1.549 51.346 1.00 48.19 179 LYS A O 1
ATOM 1427 N N . LYS A 1 180 ? -27.942 0.606 49.525 1.00 51.53 180 LYS A N 1
ATOM 1428 C CA . LYS A 1 180 ? -29.340 0.639 50.011 1.00 51.53 180 LYS A CA 1
ATOM 1429 C C . LYS A 1 180 ? -29.832 -0.666 50.643 1.00 51.53 180 LYS A C 1
ATOM 1431 O O . LYS A 1 180 ? -30.959 -0.708 51.128 1.00 51.53 180 LYS A O 1
ATOM 1436 N N . GLN A 1 181 ? -29.017 -1.723 50.694 1.00 47.88 181 GLN A N 1
ATOM 1437 C CA . GLN A 1 181 ? -29.416 -2.958 51.382 1.00 47.88 181 GLN A CA 1
ATOM 1438 C C . GLN A 1 181 ? -29.500 -2.783 52.915 1.00 47.88 181 GLN A C 1
ATOM 1440 O O . GLN A 1 181 ? -30.105 -3.614 53.583 1.00 47.88 181 GLN A O 1
ATOM 1445 N N . LYS A 1 182 ? -28.965 -1.679 53.466 1.00 45.50 182 LYS A N 1
ATOM 1446 C CA . LYS A 1 182 ? -28.937 -1.400 54.911 1.00 45.50 182 LYS A CA 1
ATOM 1447 C C . LYS A 1 182 ? -30.152 -0.631 55.458 1.00 45.50 182 LYS A C 1
ATOM 1449 O O . LYS A 1 182 ? -30.349 -0.622 56.664 1.00 45.50 182 LYS A O 1
ATOM 1454 N N . GLU A 1 183 ? -31.006 -0.044 54.617 1.00 44.53 183 GLU A N 1
ATOM 1455 C CA . GLU A 1 183 ? -32.170 0.726 55.087 1.00 44.53 183 GLU A CA 1
ATOM 1456 C C . GLU A 1 183 ? -33.417 0.396 54.260 1.00 44.53 183 GLU A C 1
ATOM 1458 O O . GLU A 1 183 ? -33.648 0.941 53.181 1.00 44.53 183 GLU A O 1
ATOM 1463 N 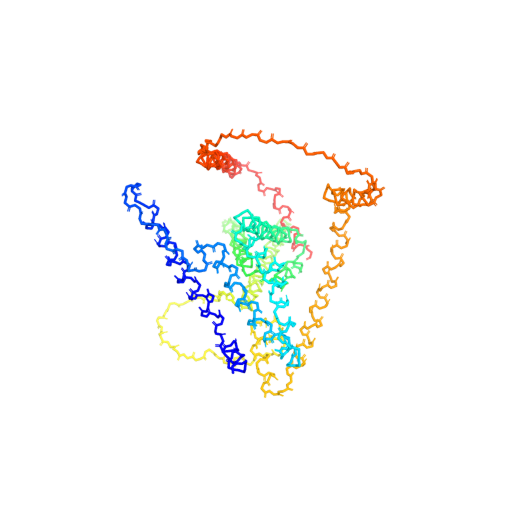N . ARG A 1 184 ? -34.248 -0.524 54.762 1.00 46.88 184 ARG A N 1
ATOM 1464 C CA . ARG A 1 184 ? -35.592 -0.768 54.221 1.00 46.88 184 ARG A CA 1
ATOM 1465 C C . ARG A 1 184 ? -36.646 -0.590 55.307 1.00 46.88 184 ARG A C 1
ATOM 1467 O O . ARG A 1 184 ? -36.837 -1.488 56.119 1.00 46.88 184 ARG A O 1
ATOM 1474 N N . LYS A 1 185 ? -37.374 0.529 55.236 1.00 42.47 185 LYS A N 1
ATOM 1475 C CA . LYS A 1 185 ? -38.850 0.619 55.299 1.00 42.47 185 LYS A CA 1
ATOM 1476 C C . LYS A 1 185 ? -39.272 2.091 55.201 1.00 42.47 185 LYS A C 1
ATOM 1478 O O . LYS A 1 185 ? -39.044 2.861 56.121 1.00 42.47 185 LYS A O 1
ATOM 1483 N N . GLY A 1 186 ? -39.909 2.480 54.098 1.00 44.69 186 GLY A N 1
ATOM 1484 C CA . GLY A 1 186 ? -40.496 3.815 53.954 1.00 44.69 186 GLY A CA 1
ATOM 1485 C C . GLY A 1 186 ? -40.978 4.100 52.533 1.00 44.69 186 GLY A C 1
ATOM 1486 O O . GLY A 1 186 ? -40.304 3.736 51.577 1.00 44.69 186 GLY A O 1
ATOM 1487 N N . LYS A 1 187 ? -42.165 4.708 52.431 1.00 49.47 187 LYS A N 1
ATOM 1488 C CA . LYS A 1 187 ? -42.971 4.985 51.226 1.00 49.47 187 LYS A CA 1
ATOM 1489 C C . LYS A 1 187 ? -42.170 5.478 50.009 1.00 49.47 187 LYS A C 1
ATOM 1491 O O . LYS A 1 187 ? -41.235 6.263 50.142 1.00 49.47 187 LYS A O 1
ATOM 1496 N N . GLU A 1 188 ? -42.603 5.052 48.819 1.00 48.50 188 GLU A N 1
ATOM 1497 C CA . GLU A 1 188 ? -42.020 5.409 47.519 1.00 48.50 188 GLU A CA 1
ATOM 1498 C C . GLU A 1 188 ? -41.940 6.934 47.319 1.00 48.50 188 GLU A C 1
ATOM 1500 O O . GLU A 1 188 ? -42.919 7.602 46.994 1.00 48.50 188 GLU A O 1
ATOM 1505 N N . SER A 1 189 ? -40.747 7.497 47.516 1.00 59.47 189 SER A N 1
ATOM 1506 C CA . SER A 1 189 ? -40.447 8.908 47.252 1.00 59.47 189 SER A CA 1
ATOM 1507 C C . SER A 1 189 ? -40.230 9.154 45.752 1.00 59.47 189 SER A C 1
ATOM 1509 O O . SER A 1 189 ? -39.738 8.281 45.033 1.00 59.47 189 SER A O 1
ATOM 1511 N N . ALA A 1 190 ? -40.505 10.369 45.264 1.00 57.25 190 ALA A N 1
ATOM 1512 C CA . ALA A 1 190 ? -40.153 10.806 43.906 1.00 57.25 190 ALA A CA 1
ATOM 1513 C C . ALA A 1 190 ? -38.658 10.580 43.571 1.00 57.25 190 ALA A C 1
ATOM 1515 O O . ALA A 1 190 ? -38.312 10.296 42.422 1.00 57.25 190 ALA A O 1
ATOM 1516 N N . ALA A 1 191 ? -37.781 10.598 44.582 1.00 54.28 191 ALA A N 1
ATOM 1517 C CA . ALA A 1 191 ? -36.366 10.247 44.446 1.00 54.28 191 ALA A CA 1
ATOM 1518 C C . ALA A 1 191 ? -36.146 8.771 44.055 1.00 54.28 191 ALA A C 1
ATOM 1520 O O . ALA A 1 191 ? -35.245 8.463 43.278 1.00 54.28 191 ALA A O 1
ATOM 1521 N N . MET A 1 192 ? -37.001 7.860 44.530 1.00 55.50 192 MET A N 1
ATOM 1522 C CA . MET A 1 192 ? -36.964 6.434 44.192 1.00 55.50 192 MET A CA 1
ATOM 1523 C C . MET A 1 192 ? -37.399 6.189 42.739 1.00 55.50 192 MET A C 1
ATOM 1525 O O . MET A 1 192 ? -36.758 5.408 42.039 1.00 55.50 192 MET A O 1
ATOM 1529 N N . LYS A 1 193 ? -38.413 6.918 42.244 1.00 55.97 193 LYS A N 1
ATOM 1530 C CA . LYS A 1 193 ? -38.807 6.893 40.820 1.00 55.97 193 LYS A CA 1
ATOM 1531 C C . LYS A 1 193 ? -37.703 7.442 39.906 1.00 55.97 193 LYS A C 1
ATOM 1533 O O . LYS A 1 193 ? -37.408 6.831 38.881 1.00 55.97 193 LYS A O 1
ATOM 1538 N N . ALA A 1 194 ? -37.043 8.537 40.289 1.00 56.22 194 ALA A N 1
ATOM 1539 C CA . ALA A 1 194 ? -35.918 9.097 39.533 1.00 56.22 194 ALA A CA 1
ATOM 1540 C C . ALA A 1 194 ? -34.684 8.168 39.506 1.00 56.22 194 ALA A C 1
ATOM 1542 O O . ALA A 1 194 ? -33.978 8.105 38.499 1.00 56.22 194 ALA A O 1
ATOM 1543 N N . ASP A 1 195 ? -34.425 7.435 40.593 1.00 58.69 195 ASP A N 1
ATOM 1544 C CA . ASP A 1 195 ? -33.365 6.422 40.657 1.00 58.69 195 ASP A CA 1
ATOM 1545 C C . ASP A 1 195 ? -33.684 5.196 39.780 1.00 58.69 195 ASP A C 1
ATOM 1547 O O . ASP A 1 195 ? -32.802 4.711 39.071 1.00 58.69 195 ASP A O 1
ATOM 1551 N N . LEU A 1 196 ? -34.936 4.717 39.780 1.00 58.88 196 LEU A N 1
ATOM 1552 C CA . LEU A 1 196 ? -35.385 3.614 38.919 1.00 58.88 196 LEU A CA 1
ATOM 1553 C C . LEU A 1 196 ? -35.283 3.968 37.431 1.00 58.88 196 LEU A C 1
ATOM 1555 O O . LEU A 1 196 ? -34.834 3.141 36.638 1.00 58.88 196 LEU A O 1
ATOM 1559 N N . LEU A 1 197 ? -35.643 5.200 37.055 1.00 56.34 197 LEU A N 1
ATOM 1560 C CA . LEU A 1 197 ? -35.466 5.702 35.690 1.00 56.34 197 LEU A CA 1
ATOM 1561 C C . LEU A 1 197 ? -33.983 5.727 35.298 1.00 56.34 197 LEU A C 1
ATOM 1563 O O . LEU A 1 197 ? -33.621 5.136 34.285 1.00 56.34 197 LEU A O 1
ATOM 1567 N N . ARG A 1 198 ? -33.102 6.274 36.151 1.00 66.44 198 ARG A N 1
ATOM 1568 C CA . ARG A 1 198 ? -31.645 6.260 35.915 1.00 66.44 198 ARG A CA 1
ATOM 1569 C C . ARG A 1 198 ? -31.074 4.846 35.775 1.00 66.44 198 ARG A C 1
ATOM 1571 O O . ARG A 1 198 ? -30.215 4.622 34.926 1.00 66.44 198 ARG A O 1
ATOM 1578 N N . ALA A 1 199 ? -31.539 3.892 36.580 1.00 64.00 199 ALA A N 1
ATOM 1579 C CA . ALA A 1 199 ? -31.115 2.494 36.487 1.00 64.00 199 ALA A CA 1
ATOM 1580 C C . ALA A 1 199 ? -31.610 1.822 35.194 1.00 64.00 199 ALA A C 1
ATOM 1582 O O . ALA A 1 199 ? -30.862 1.081 34.554 1.00 64.00 199 ALA A O 1
ATOM 1583 N N . ARG A 1 200 ? -32.850 2.107 34.775 1.00 67.69 200 ARG A N 1
ATOM 1584 C CA . ARG A 1 200 ? -33.416 1.618 33.510 1.00 67.69 200 ARG A CA 1
ATOM 1585 C C . ARG A 1 200 ? -32.653 2.168 32.307 1.00 67.69 200 ARG A C 1
ATOM 1587 O O . ARG A 1 200 ? -32.318 1.405 31.403 1.00 67.69 200 ARG A O 1
ATOM 1594 N N . ASP A 1 201 ? -32.337 3.458 32.325 1.00 71.94 201 ASP A N 1
ATOM 1595 C CA . ASP A 1 201 ? -31.593 4.120 31.254 1.00 71.94 201 ASP A CA 1
ATOM 1596 C C . ASP A 1 201 ? -30.149 3.597 31.183 1.00 71.94 201 ASP A C 1
ATOM 1598 O O . ASP A 1 201 ? -29.647 3.316 30.096 1.00 71.94 201 ASP A O 1
ATOM 1602 N N . MET A 1 202 ? -29.513 3.335 32.333 1.00 74.38 202 MET A N 1
ATOM 1603 C CA . MET A 1 202 ? -28.195 2.690 32.391 1.00 74.38 202 MET A CA 1
ATOM 1604 C C . MET A 1 202 ? -28.226 1.262 31.826 1.00 74.38 202 MET A C 1
ATOM 1606 O O . MET A 1 202 ? -27.341 0.875 31.066 1.00 74.38 202 MET A O 1
ATOM 1610 N N . LYS A 1 203 ? -29.270 0.482 32.131 1.00 79.38 203 LYS A N 1
ATOM 1611 C CA . LYS A 1 203 ? -29.451 -0.870 31.579 1.00 79.38 203 LYS A CA 1
ATOM 1612 C C . LYS A 1 203 ? -29.646 -0.843 30.058 1.00 79.38 203 LYS A C 1
ATOM 1614 O O . LYS A 1 203 ? -29.071 -1.677 29.359 1.00 79.38 203 LYS A O 1
ATOM 1619 N N . ARG A 1 204 ? -30.411 0.124 29.534 1.00 79.62 204 ARG A N 1
ATOM 1620 C CA . ARG A 1 204 ? -30.571 0.345 28.084 1.00 79.62 204 ARG A CA 1
ATOM 1621 C C . ARG A 1 204 ? -29.234 0.706 27.431 1.00 79.62 204 ARG A C 1
ATOM 1623 O O . ARG A 1 204 ? -28.896 0.116 26.408 1.00 79.62 204 ARG A O 1
ATOM 1630 N N . TYR A 1 205 ? -28.462 1.595 28.055 1.00 77.12 205 TYR A N 1
ATOM 1631 C CA . TYR A 1 205 ? -27.140 2.012 27.586 1.00 77.12 205 TYR A CA 1
ATOM 1632 C C . TYR A 1 205 ? -26.148 0.842 27.503 1.00 77.12 205 TYR A C 1
ATOM 1634 O O . TYR A 1 205 ? -25.531 0.616 26.462 1.00 77.12 205 TYR A O 1
ATOM 1642 N N . ILE A 1 206 ? -26.056 0.032 28.563 1.00 82.06 206 ILE A N 1
ATOM 1643 C CA . ILE A 1 206 ? -25.207 -1.171 28.588 1.00 82.06 206 ILE A CA 1
ATOM 1644 C C . ILE A 1 206 ? -25.620 -2.149 27.480 1.00 82.06 206 ILE A C 1
ATOM 1646 O O . ILE A 1 206 ? -24.763 -2.709 26.794 1.00 82.06 206 ILE A O 1
ATOM 1650 N N . ASN A 1 207 ? -26.925 -2.328 27.251 1.00 87.12 207 ASN A N 1
ATOM 1651 C CA . ASN A 1 207 ? -27.411 -3.196 26.182 1.00 87.12 207 ASN A CA 1
ATOM 1652 C C . ASN A 1 207 ? -27.037 -2.663 24.786 1.00 87.12 207 ASN A C 1
ATOM 1654 O O . ASN A 1 207 ? -26.552 -3.420 23.948 1.00 87.12 207 ASN A O 1
ATOM 1658 N N . GLN A 1 208 ? -27.182 -1.356 24.544 1.00 85.00 208 GLN A N 1
ATOM 1659 C CA . GLN A 1 208 ? -26.782 -0.718 23.282 1.00 85.00 208 GLN A CA 1
ATOM 1660 C C . GLN A 1 208 ? -25.286 -0.893 22.995 1.00 85.00 208 GLN A C 1
ATOM 1662 O O . GLN A 1 208 ? -24.916 -1.248 21.871 1.00 85.00 208 GLN A O 1
ATOM 1667 N N . LEU A 1 209 ? -24.429 -0.719 24.007 1.00 84.38 209 LEU A N 1
ATOM 1668 C CA . LEU A 1 209 ? -22.993 -0.982 23.892 1.00 84.38 209 LEU A CA 1
ATOM 1669 C C . LEU A 1 209 ? -22.697 -2.465 23.634 1.00 84.38 209 LEU A C 1
ATOM 1671 O O . LEU A 1 209 ? -21.837 -2.784 22.818 1.00 84.38 209 LEU A O 1
ATOM 1675 N N . THR A 1 210 ? -23.431 -3.377 24.272 1.00 89.06 210 THR A N 1
ATOM 1676 C CA . THR A 1 210 ? -23.273 -4.828 24.071 1.00 89.06 210 THR A CA 1
ATOM 1677 C C . THR A 1 210 ? -23.618 -5.235 22.638 1.00 89.06 210 THR A C 1
ATOM 1679 O O . THR A 1 210 ? -22.886 -6.002 22.011 1.00 89.06 210 THR A O 1
ATOM 1682 N N . VAL A 1 211 ? -24.699 -4.685 22.081 1.00 91.69 211 VAL A N 1
ATOM 1683 C CA . VAL A 1 211 ? -25.075 -4.900 20.676 1.00 91.69 211 VAL A CA 1
ATOM 1684 C C . VAL A 1 211 ? -24.030 -4.296 19.737 1.00 91.69 211 VAL A C 1
ATOM 1686 O O . VAL A 1 211 ? -23.614 -4.956 18.786 1.00 91.69 211 VAL A O 1
ATOM 1689 N N . ALA A 1 212 ? -23.541 -3.087 20.023 1.00 88.44 212 ALA A N 1
ATOM 1690 C CA . ALA A 1 212 ? -22.498 -2.460 19.216 1.00 88.44 212 ALA A CA 1
ATOM 1691 C C . ALA A 1 212 ? -21.174 -3.240 19.250 1.00 88.44 212 ALA A C 1
ATOM 1693 O O . ALA A 1 212 ? -20.531 -3.380 18.212 1.00 88.44 212 ALA A O 1
ATOM 1694 N N . LYS A 1 213 ? -20.794 -3.813 20.404 1.00 91.75 213 LYS A N 1
ATOM 1695 C CA . LYS A 1 213 ? -19.642 -4.720 20.531 1.00 91.75 213 LYS A CA 1
ATOM 1696 C C . LYS A 1 213 ? -19.788 -5.902 19.570 1.00 91.75 213 LYS A C 1
ATOM 1698 O O . LYS A 1 213 ? -18.890 -6.130 18.766 1.00 91.75 213 LYS A O 1
ATOM 1703 N N . LYS A 1 214 ? -20.931 -6.598 19.606 1.00 92.38 214 LYS A N 1
ATOM 1704 C CA . LYS A 1 214 ? -21.202 -7.750 18.728 1.00 92.38 214 LYS A CA 1
ATOM 1705 C C . LYS A 1 214 ? -21.165 -7.370 17.247 1.00 92.38 214 LYS A C 1
ATOM 1707 O O . LYS A 1 214 ? -20.602 -8.102 16.440 1.00 92.38 214 LYS A O 1
ATOM 1712 N N . GLN A 1 215 ? -21.728 -6.217 16.883 1.00 91.25 215 GLN A N 1
ATOM 1713 C CA . GLN A 1 215 ? -21.681 -5.710 15.506 1.00 91.25 215 GLN A CA 1
ATOM 1714 C C . GLN A 1 215 ? -20.252 -5.378 15.062 1.00 91.25 215 GLN A C 1
ATOM 1716 O O . GLN A 1 215 ? -19.856 -5.711 13.947 1.00 91.25 215 GLN A O 1
ATOM 1721 N N . CYS A 1 216 ? -19.454 -4.780 15.949 1.00 91.94 216 CYS A N 1
ATOM 1722 C CA . CYS A 1 216 ? -18.046 -4.496 15.697 1.00 91.94 216 CYS A CA 1
ATOM 1723 C C . CYS A 1 216 ? -17.244 -5.790 15.490 1.00 91.94 216 CYS A C 1
ATOM 1725 O O . CYS A 1 216 ? -16.522 -5.917 14.506 1.00 91.94 216 CYS A O 1
ATOM 1727 N N . GLU A 1 217 ? -17.437 -6.793 16.347 1.00 93.31 217 GLU A N 1
ATOM 1728 C CA . GLU A 1 217 ? -16.790 -8.109 16.234 1.00 93.31 217 GLU A CA 1
ATOM 1729 C C . GLU A 1 217 ? -17.195 -8.848 14.952 1.00 93.31 217 GLU A C 1
ATOM 1731 O O . GLU A 1 217 ? -16.333 -9.377 14.249 1.00 93.31 217 GLU A O 1
ATOM 1736 N N . LYS A 1 218 ? -18.482 -8.802 14.580 1.00 91.75 218 LYS A N 1
ATOM 1737 C CA . LYS A 1 218 ? -18.966 -9.335 13.299 1.00 91.75 218 LYS A CA 1
ATOM 1738 C C . LYS A 1 218 ? -18.292 -8.638 12.115 1.00 91.75 218 LYS A C 1
ATOM 1740 O O . LYS A 1 218 ? -17.856 -9.311 11.184 1.00 91.75 218 LYS A O 1
ATOM 1745 N N . ARG A 1 219 ? -18.175 -7.305 12.143 1.00 90.94 219 ARG A N 1
ATOM 1746 C CA . ARG A 1 219 ? -17.525 -6.543 11.068 1.00 90.94 219 ARG A CA 1
ATOM 1747 C C . ARG A 1 219 ? -16.037 -6.867 10.954 1.0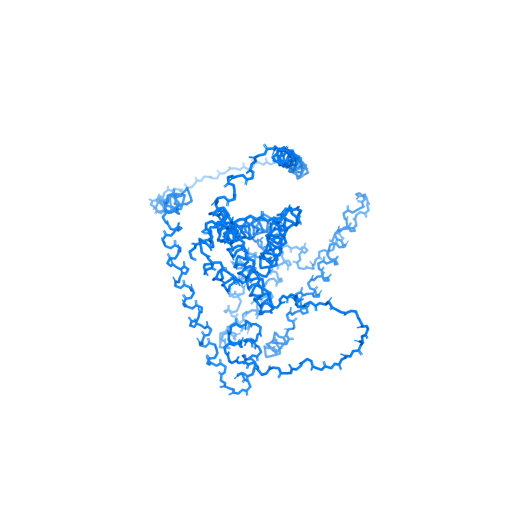0 90.94 219 ARG A C 1
ATOM 1749 O O . ARG A 1 219 ? -15.561 -7.059 9.840 1.00 90.94 219 ARG A O 1
ATOM 1756 N N . ILE A 1 220 ? -15.329 -6.975 12.080 1.00 88.81 220 ILE A N 1
ATOM 1757 C CA . ILE A 1 220 ? -13.920 -7.394 12.115 1.00 88.81 220 ILE A CA 1
ATOM 1758 C C . ILE A 1 220 ? -13.764 -8.766 11.455 1.00 88.81 220 ILE A C 1
ATOM 1760 O O . ILE A 1 220 ? -12.906 -8.918 10.591 1.00 88.81 220 ILE A O 1
ATOM 1764 N N . ARG A 1 221 ? -14.629 -9.733 11.793 1.00 88.62 221 ARG A N 1
ATOM 1765 C CA . ARG A 1 221 ? -14.614 -11.078 11.199 1.00 88.62 221 ARG A CA 1
ATOM 1766 C C . ARG A 1 221 ? -14.846 -11.043 9.685 1.00 88.62 221 ARG A C 1
ATOM 1768 O O . ARG A 1 221 ? -14.107 -11.676 8.941 1.00 88.62 221 ARG A O 1
ATOM 1775 N N . LEU A 1 222 ? -15.825 -10.262 9.219 1.00 86.88 222 LEU A N 1
ATOM 1776 C CA . LEU A 1 222 ? -16.104 -10.086 7.784 1.00 86.88 222 LEU A CA 1
ATOM 1777 C C . LEU A 1 222 ? -14.938 -9.452 7.016 1.00 86.88 222 LEU A C 1
ATOM 1779 O O . LEU A 1 222 ? -14.814 -9.657 5.818 1.00 86.88 222 LEU A O 1
ATOM 1783 N N . LEU A 1 223 ? -14.088 -8.676 7.681 1.00 85.50 223 LEU A N 1
ATOM 1784 C CA . LEU A 1 223 ? -12.902 -8.075 7.072 1.00 85.50 223 LEU A CA 1
ATOM 1785 C C . LEU A 1 223 ? -11.645 -8.955 7.208 1.00 85.50 223 LEU A C 1
ATOM 1787 O O . LEU A 1 223 ? -10.548 -8.486 6.922 1.00 85.50 223 LEU A O 1
ATOM 1791 N N . GLY A 1 224 ? -11.784 -10.210 7.654 1.00 79.69 224 GLY A N 1
ATOM 1792 C CA . GLY A 1 224 ? -10.662 -11.140 7.839 1.00 79.69 224 GLY A CA 1
ATOM 1793 C C . GLY A 1 224 ? -9.863 -10.918 9.129 1.00 79.69 224 GLY A C 1
ATOM 1794 O O . GLY A 1 224 ? -8.723 -11.360 9.239 1.00 79.69 224 GLY A O 1
ATOM 1795 N N . GLY A 1 225 ? -10.425 -10.204 10.107 1.00 84.25 225 GLY A N 1
ATOM 1796 C CA . GLY A 1 225 ? -9.821 -10.010 11.424 1.00 84.25 225 GLY A CA 1
ATOM 1797 C C . GLY A 1 225 ? -10.095 -11.156 12.417 1.00 84.25 225 GLY A C 1
ATOM 1798 O O . GLY A 1 225 ? -10.858 -12.075 12.123 1.00 84.25 225 GLY A O 1
ATOM 1799 N N . PRO A 1 226 ? -9.488 -11.102 13.619 1.00 81.81 226 PRO A N 1
ATOM 1800 C CA . PRO A 1 226 ? -9.572 -12.164 14.624 1.00 81.81 226 PRO A CA 1
ATOM 1801 C C . PRO A 1 226 ? -10.995 -12.378 15.152 1.00 81.81 226 PRO A C 1
ATOM 1803 O O . PRO A 1 226 ? -11.783 -11.434 15.267 1.00 81.81 226 PRO A O 1
ATOM 1806 N N . ASN A 1 227 ? -11.300 -13.626 15.518 1.00 86.44 227 ASN A N 1
ATOM 1807 C CA . ASN A 1 227 ? -12.576 -14.000 16.115 1.00 86.44 227 ASN A CA 1
ATOM 1808 C C . ASN A 1 227 ? -12.561 -13.760 17.637 1.00 86.44 227 ASN A C 1
ATOM 1810 O O . ASN A 1 227 ? -11.625 -14.165 18.317 1.00 86.44 227 ASN A O 1
ATOM 1814 N N . TYR A 1 228 ? -13.594 -13.092 18.157 1.00 80.06 228 TYR A N 1
ATOM 1815 C CA . TYR A 1 228 ? -13.696 -12.668 19.561 1.00 80.06 228 TYR A CA 1
ATOM 1816 C C . TYR A 1 228 ? -14.859 -13.323 20.330 1.00 80.06 228 TYR A C 1
ATOM 1818 O O . TYR A 1 228 ? -15.158 -12.890 21.442 1.00 80.06 228 TYR A O 1
ATOM 1826 N N . GLU A 1 229 ? -15.543 -14.324 19.763 1.00 75.00 229 GLU A N 1
ATOM 1827 C CA . GLU A 1 229 ? -16.528 -15.100 20.533 1.00 75.00 229 GLU A CA 1
ATOM 1828 C C . GLU A 1 229 ? -15.817 -15.904 21.635 1.00 75.00 229 GLU A C 1
ATOM 1830 O O . GLU A 1 229 ? -14.746 -16.460 21.405 1.00 75.00 229 GLU A O 1
ATOM 1835 N N . ASN A 1 230 ? -16.365 -15.849 22.853 1.00 56.22 230 ASN A N 1
ATOM 1836 C CA . ASN A 1 230 ? -15.684 -16.220 24.093 1.00 56.22 230 ASN A CA 1
ATOM 1837 C C . ASN A 1 230 ? -15.158 -17.663 24.093 1.00 56.22 230 ASN A C 1
ATOM 1839 O O . ASN A 1 230 ? -15.920 -18.617 23.981 1.00 56.22 230 ASN A O 1
ATOM 1843 N N . ASN A 1 231 ? -13.861 -17.763 24.378 1.00 44.41 231 ASN A N 1
ATOM 1844 C CA . ASN A 1 231 ? -13.184 -18.912 24.962 1.00 44.41 231 ASN A CA 1
ATOM 1845 C C . ASN A 1 231 ? -13.398 -18.871 26.493 1.00 44.41 231 ASN A C 1
ATOM 1847 O O . ASN A 1 231 ? -12.477 -18.583 27.254 1.00 44.41 231 ASN A O 1
ATOM 1851 N N . GLU A 1 232 ? -14.643 -19.044 26.940 1.00 43.19 232 GLU A N 1
ATOM 1852 C CA . GLU A 1 232 ? -14.987 -19.194 28.362 1.00 43.19 232 GLU A CA 1
ATOM 1853 C C . GLU A 1 232 ? -15.578 -20.584 28.606 1.00 43.19 232 GLU A C 1
ATOM 1855 O O . GLU A 1 232 ? -16.746 -20.713 28.938 1.00 43.19 232 GLU A O 1
ATOM 1860 N N . GLU A 1 233 ? -14.762 -21.619 28.412 1.00 37.75 233 GLU A N 1
ATOM 1861 C CA . GLU A 1 233 ? -14.792 -22.870 29.178 1.00 37.75 233 GLU A CA 1
ATOM 1862 C C . GLU A 1 233 ? -13.507 -23.646 28.860 1.00 37.75 233 GLU A C 1
ATOM 1864 O O . GLU A 1 233 ? -13.120 -23.802 27.704 1.00 37.75 233 GLU A O 1
ATOM 1869 N N . GLY A 1 234 ? -12.774 -24.038 29.902 1.00 33.97 234 GLY A N 1
ATOM 1870 C CA . GLY A 1 234 ? -11.558 -24.826 29.758 1.00 33.97 234 GLY A CA 1
ATOM 1871 C C . GLY A 1 234 ? -11.885 -26.262 29.361 1.00 33.97 234 GLY A C 1
ATOM 1872 O O . GLY A 1 234 ? -12.778 -26.878 29.932 1.00 33.97 234 GLY A O 1
ATOM 1873 N N . GLY A 1 235 ? -11.108 -26.797 28.429 1.00 28.14 235 GLY A N 1
ATOM 1874 C CA . GLY A 1 235 ? -11.145 -28.198 28.045 1.00 28.14 235 GLY A CA 1
ATOM 1875 C C . GLY A 1 235 ? -10.328 -28.391 26.783 1.00 28.14 235 GLY A C 1
ATOM 1876 O O . GLY A 1 235 ? -10.705 -27.919 25.719 1.00 28.14 235 GLY A O 1
ATOM 1877 N N . THR A 1 236 ? -9.174 -29.030 26.931 1.00 39.00 236 THR A N 1
ATOM 1878 C CA . THR A 1 236 ? -8.457 -29.706 25.850 1.00 39.00 236 THR A CA 1
ATOM 1879 C C . THR A 1 236 ? -9.431 -30.445 24.938 1.00 39.00 236 THR A C 1
ATOM 1881 O O . THR A 1 236 ? -10.128 -31.326 25.434 1.00 39.00 236 THR A O 1
ATOM 1884 N N . ASP A 1 237 ? -9.416 -30.149 23.641 1.00 28.38 237 ASP A N 1
ATOM 1885 C CA . ASP A 1 237 ? -9.466 -31.212 22.642 1.00 28.38 237 ASP A CA 1
ATOM 1886 C C . ASP A 1 237 ? -8.911 -30.722 21.303 1.00 28.38 237 ASP A C 1
ATOM 1888 O O . ASP A 1 237 ? -9.404 -29.757 20.715 1.00 28.38 237 ASP A O 1
ATOM 1892 N N . ASP A 1 238 ? -7.864 -31.404 20.844 1.00 41.16 238 ASP A N 1
ATOM 1893 C CA . ASP A 1 238 ? -7.541 -31.497 19.428 1.00 41.16 238 ASP A CA 1
ATOM 1894 C C . ASP A 1 238 ? -8.721 -32.208 18.761 1.00 41.16 238 ASP A C 1
ATOM 1896 O O . ASP A 1 238 ? -8.877 -33.421 18.862 1.00 41.16 238 ASP A O 1
ATOM 1900 N N . SER A 1 239 ? -9.573 -31.458 18.075 1.00 31.25 239 SER A N 1
ATOM 1901 C CA . SER A 1 239 ? -10.492 -32.038 17.103 1.00 31.25 239 SER A CA 1
ATOM 1902 C C . SER A 1 239 ? -10.578 -31.129 15.885 1.00 31.25 239 SER A C 1
ATOM 1904 O O . SER A 1 239 ? -11.283 -30.121 15.847 1.00 31.25 239 SER A O 1
ATOM 1906 N N . ASP A 1 240 ? -9.813 -31.518 14.864 1.00 40.19 240 ASP A N 1
ATOM 1907 C CA . ASP A 1 240 ? -10.133 -31.249 13.469 1.00 40.19 240 ASP A CA 1
ATOM 1908 C C . ASP A 1 240 ? -11.528 -31.827 13.182 1.00 40.19 240 ASP A C 1
ATOM 1910 O O . ASP A 1 240 ? -11.679 -32.985 12.795 1.00 40.19 240 ASP A O 1
ATOM 1914 N N . GLU A 1 241 ? -12.568 -31.019 13.370 1.00 31.88 241 GLU A N 1
ATOM 1915 C CA . GLU A 1 241 ? -13.883 -31.283 12.797 1.00 31.88 241 GLU A CA 1
ATOM 1916 C C . GLU A 1 241 ? -14.379 -30.019 12.076 1.00 31.88 241 GLU A C 1
ATOM 1918 O O . GLU A 1 241 ? -14.251 -28.906 12.604 1.00 31.88 241 GLU A O 1
ATOM 1923 N N . PRO A 1 242 ? -14.881 -30.126 10.827 1.00 44.81 242 PRO A N 1
ATOM 1924 C CA . PRO A 1 242 ? -15.122 -28.960 9.996 1.00 44.81 242 PRO A CA 1
ATOM 1925 C C . PRO A 1 242 ? -16.238 -28.128 10.617 1.00 44.81 242 PRO A C 1
ATOM 1927 O O . PRO A 1 242 ? -17.394 -28.552 10.656 1.00 44.81 242 PRO A O 1
ATOM 1930 N N . GLN A 1 243 ? -15.890 -26.919 11.070 1.00 47.62 243 GLN A N 1
ATOM 1931 C CA . GLN A 1 243 ? -16.855 -25.910 11.490 1.00 47.62 243 GLN A CA 1
ATOM 1932 C C . GLN A 1 243 ? -17.974 -25.846 10.452 1.00 47.62 243 GLN A C 1
ATOM 1934 O O . GLN A 1 243 ? -17.726 -25.525 9.290 1.00 47.62 243 GLN A O 1
ATOM 1939 N N . SER A 1 244 ? -19.181 -26.208 10.896 1.00 45.75 244 SER A N 1
ATOM 1940 C CA . SER A 1 244 ? -20.435 -26.252 10.144 1.00 45.75 244 SER A CA 1
ATOM 1941 C C . SER A 1 244 ? -20.389 -25.393 8.879 1.00 45.75 244 SER A C 1
ATOM 1943 O O . SER A 1 244 ? -20.294 -24.165 8.981 1.00 45.75 244 SER A O 1
ATOM 1945 N N . GLN A 1 245 ? -20.462 -26.024 7.703 1.00 54.59 245 GLN A N 1
ATOM 1946 C CA . GLN A 1 245 ? -20.580 -25.342 6.415 1.00 54.59 245 GLN A CA 1
ATOM 1947 C C . GLN A 1 245 ? -21.878 -24.521 6.393 1.00 54.59 245 GLN A C 1
ATOM 1949 O O . GLN A 1 245 ? -22.918 -24.956 5.904 1.00 54.59 245 GLN A O 1
ATOM 1954 N N . LYS A 1 246 ? -21.844 -23.316 6.966 1.00 67.38 246 LYS A N 1
ATOM 1955 C CA . LYS A 1 246 ? -22.905 -22.334 6.793 1.00 67.38 246 LYS A CA 1
ATOM 1956 C C . LYS A 1 246 ? -22.905 -21.967 5.320 1.00 67.38 246 LYS A C 1
ATOM 1958 O O . LYS A 1 246 ? -21.946 -21.378 4.828 1.00 67.38 246 LYS A O 1
ATOM 1963 N N . ILE A 1 247 ? -23.982 -22.326 4.630 1.00 75.25 247 ILE A N 1
ATOM 1964 C CA . ILE A 1 247 ? -24.241 -21.862 3.271 1.00 75.25 247 ILE A CA 1
ATOM 1965 C C . ILE A 1 247 ? -24.261 -20.331 3.327 1.00 75.25 247 ILE A C 1
ATOM 1967 O O . ILE A 1 247 ? -25.129 -19.737 3.970 1.00 75.25 247 ILE A O 1
ATOM 1971 N N . LEU A 1 248 ? -23.255 -19.704 2.718 1.00 79.50 248 LEU A N 1
ATOM 1972 C CA . LEU A 1 248 ? -23.155 -18.252 2.623 1.00 79.50 248 LEU A CA 1
ATOM 1973 C C . LEU A 1 248 ? -24.277 -17.739 1.718 1.00 79.50 248 LEU A C 1
ATOM 1975 O O . LEU A 1 248 ? -24.494 -18.283 0.633 1.00 79.50 248 LEU A O 1
ATOM 1979 N N . GLN A 1 249 ? -24.988 -16.696 2.150 1.00 87.12 249 GLN A N 1
ATOM 1980 C CA . GLN A 1 249 ? -25.955 -16.034 1.279 1.00 87.12 249 GLN A CA 1
ATOM 1981 C C . GLN A 1 249 ? -25.228 -15.154 0.260 1.00 87.12 249 GLN A C 1
ATOM 1983 O O . GLN A 1 249 ? -24.100 -14.711 0.484 1.00 87.12 249 GLN A O 1
ATOM 1988 N N . PHE A 1 250 ? -25.884 -14.875 -0.868 1.00 84.56 250 PHE A N 1
ATOM 1989 C CA . PHE A 1 250 ? -25.307 -14.051 -1.931 1.00 84.56 250 PHE A CA 1
ATOM 1990 C C . PHE A 1 250 ? -24.863 -12.673 -1.420 1.00 84.56 250 PHE A C 1
ATOM 1992 O O . PHE A 1 250 ? -23.758 -12.233 -1.726 1.00 84.56 250 PHE A O 1
ATOM 1999 N N . ASP A 1 251 ? -25.667 -12.031 -0.570 1.00 83.81 251 ASP A N 1
ATOM 2000 C CA . ASP A 1 251 ? -25.317 -10.739 0.026 1.00 83.81 251 ASP A CA 1
ATOM 2001 C C . ASP A 1 251 ? -24.038 -10.800 0.876 1.00 83.81 251 ASP A C 1
ATOM 2003 O O . ASP A 1 251 ? -23.209 -9.889 0.810 1.00 83.81 251 ASP A O 1
ATOM 2007 N N . ASP A 1 252 ? -23.825 -11.890 1.622 1.00 83.38 252 ASP A N 1
ATOM 2008 C CA . ASP A 1 252 ? -22.611 -12.091 2.423 1.00 83.38 252 ASP A CA 1
ATOM 2009 C C . ASP A 1 252 ? -21.372 -12.247 1.532 1.00 83.38 252 ASP A C 1
ATOM 2011 O O . ASP A 1 252 ? -20.301 -11.713 1.843 1.00 83.38 252 ASP A O 1
ATOM 2015 N N . ILE A 1 253 ? -21.529 -12.946 0.402 1.00 87.44 253 ILE A N 1
ATOM 2016 C CA . ILE A 1 253 ? -20.479 -13.113 -0.604 1.00 87.44 253 ILE A CA 1
ATOM 2017 C C . ILE A 1 253 ? -20.131 -11.753 -1.211 1.00 87.44 253 ILE A C 1
ATOM 2019 O O . ILE A 1 253 ? -18.961 -11.386 -1.223 1.00 87.44 253 ILE A O 1
ATOM 2023 N N . MET A 1 254 ? -21.127 -10.977 -1.652 1.00 85.88 254 MET A N 1
ATOM 2024 C CA . MET A 1 254 ? -20.917 -9.700 -2.345 1.00 85.88 254 MET A CA 1
ATOM 2025 C C . MET A 1 254 ? -20.400 -8.582 -1.426 1.00 85.88 254 MET A C 1
ATOM 2027 O O . MET A 1 254 ? -19.672 -7.696 -1.874 1.00 85.88 254 MET A O 1
ATOM 2031 N N . CYS A 1 255 ? -20.707 -8.617 -0.128 1.00 80.50 255 CYS A N 1
ATOM 2032 C CA . CYS A 1 255 ? -20.228 -7.612 0.827 1.00 80.50 255 CYS A CA 1
ATOM 2033 C C . CYS A 1 255 ? -18.769 -7.827 1.267 1.00 80.50 255 CYS A C 1
ATOM 2035 O O . CYS A 1 255 ? -18.103 -6.871 1.679 1.00 80.50 255 CYS A O 1
ATOM 2037 N N . ASN A 1 256 ? -18.248 -9.054 1.181 1.00 80.62 256 ASN A N 1
ATOM 2038 C CA . ASN A 1 256 ? -16.888 -9.385 1.603 1.00 80.62 256 ASN A CA 1
ATOM 2039 C C . ASN A 1 256 ? -15.932 -9.434 0.391 1.00 80.62 256 ASN A C 1
ATOM 2041 O O . ASN A 1 256 ? -16.146 -10.239 -0.512 1.00 80.62 256 ASN A O 1
ATOM 2045 N N . PRO A 1 257 ? -14.866 -8.612 0.341 1.00 78.88 257 PRO A N 1
ATOM 2046 C CA . PRO A 1 257 ? -13.920 -8.622 -0.777 1.00 78.88 257 PRO A CA 1
ATOM 2047 C C . PRO A 1 257 ? -13.185 -9.964 -0.950 1.00 78.88 257 PRO A C 1
ATOM 2049 O O . PRO A 1 257 ? -12.938 -10.366 -2.082 1.00 78.88 257 PRO A O 1
ATOM 2052 N N . GLY A 1 258 ? -12.897 -10.693 0.134 1.00 80.12 258 GLY A N 1
ATOM 2053 C CA . GLY A 1 258 ? -12.265 -12.015 0.062 1.00 80.12 258 GLY A CA 1
ATOM 2054 C C . GLY A 1 258 ? -13.200 -13.091 -0.496 1.00 80.12 258 GLY A C 1
ATOM 2055 O O . GLY A 1 258 ? -12.807 -13.876 -1.354 1.00 80.12 258 GLY A O 1
ATOM 2056 N N . TYR A 1 259 ? -14.471 -13.092 -0.077 1.00 87.44 259 TYR A N 1
ATOM 2057 C CA . TYR A 1 259 ? -15.464 -14.024 -0.629 1.00 87.44 259 TYR A CA 1
ATOM 2058 C C . TYR A 1 259 ? -15.831 -13.686 -2.075 1.00 87.44 259 TYR A C 1
ATOM 2060 O O . TYR A 1 259 ? -16.022 -14.603 -2.872 1.00 87.44 259 TYR A O 1
ATOM 2068 N N . ARG A 1 260 ? -15.859 -12.397 -2.442 1.00 89.81 260 ARG A N 1
ATOM 2069 C CA . ARG A 1 260 ? -16.005 -11.966 -3.839 1.00 89.81 260 ARG A CA 1
ATOM 2070 C C . ARG A 1 260 ? -14.901 -12.497 -4.732 1.00 89.81 260 ARG A C 1
ATOM 2072 O O . ARG A 1 260 ? -15.207 -12.900 -5.845 1.00 89.81 260 ARG A O 1
ATOM 2079 N N . GLU A 1 261 ? -13.658 -12.547 -4.261 1.00 85.06 261 GLU A N 1
ATOM 2080 C CA . GLU A 1 261 ? -12.557 -13.109 -5.047 1.00 85.06 261 GLU A CA 1
ATOM 2081 C C . GLU A 1 261 ? -12.789 -14.596 -5.341 1.00 85.06 261 GLU A C 1
ATOM 2083 O O . GLU A 1 261 ? -12.728 -15.036 -6.487 1.00 85.06 261 GLU A O 1
ATOM 2088 N N . HIS A 1 262 ? -13.156 -15.377 -4.323 1.00 87.56 262 HIS A N 1
ATOM 2089 C CA . HIS A 1 262 ? -13.480 -16.793 -4.508 1.00 87.56 262 HIS A CA 1
ATOM 2090 C C . HIS A 1 262 ? -14.715 -17.000 -5.392 1.00 87.56 262 HIS A C 1
ATOM 2092 O O . HIS A 1 262 ? -14.738 -17.895 -6.238 1.00 87.56 262 HIS A O 1
ATOM 2098 N N . PHE A 1 263 ? -15.725 -16.144 -5.250 1.00 91.75 263 PHE A N 1
ATOM 2099 C CA . PHE A 1 263 ? -16.905 -16.166 -6.101 1.00 91.75 263 PHE A CA 1
ATOM 2100 C C . PHE A 1 263 ? -16.582 -15.753 -7.542 1.00 91.75 263 PHE A C 1
ATOM 2102 O O . PHE A 1 263 ? -17.126 -16.344 -8.468 1.00 91.75 263 PHE A O 1
ATOM 2109 N N . ARG A 1 264 ? -15.637 -14.834 -7.762 1.00 90.25 264 ARG A N 1
ATOM 2110 C CA . ARG A 1 264 ? -15.128 -14.473 -9.091 1.00 90.25 264 ARG A CA 1
ATOM 2111 C C . ARG A 1 264 ? -14.463 -15.666 -9.770 1.00 90.25 264 ARG A C 1
ATOM 2113 O O . ARG A 1 264 ? -14.795 -15.948 -10.917 1.00 90.25 264 ARG A O 1
ATOM 2120 N N . VAL A 1 265 ? -13.612 -16.402 -9.052 1.00 88.94 265 VAL A N 1
ATOM 2121 C CA . VAL A 1 265 ? -12.986 -17.641 -9.552 1.00 88.94 265 VAL A CA 1
ATOM 2122 C C . VAL A 1 265 ? -14.043 -18.703 -9.876 1.00 88.94 265 VAL A C 1
ATOM 2124 O O . VAL A 1 265 ? -13.956 -19.381 -10.897 1.00 88.94 265 VAL A O 1
ATOM 2127 N N . TYR A 1 266 ? -15.084 -18.837 -9.049 1.00 91.81 266 TYR A N 1
ATOM 2128 C CA . TYR A 1 266 ? -16.223 -19.700 -9.369 1.00 91.81 266 TYR A CA 1
ATOM 2129 C C . TYR A 1 266 ? -16.954 -19.233 -10.638 1.00 91.81 266 TYR A C 1
ATOM 2131 O O . TYR A 1 266 ? -17.180 -20.040 -11.537 1.00 91.81 266 TYR A O 1
ATOM 2139 N N . MET A 1 267 ? -17.275 -17.939 -10.750 1.00 90.94 267 MET A N 1
ATOM 2140 C CA . MET A 1 267 ? -17.969 -17.354 -11.903 1.00 90.94 267 MET A CA 1
ATOM 2141 C C . MET A 1 267 ? -17.162 -17.452 -13.200 1.00 90.94 267 MET A C 1
ATOM 2143 O O . MET A 1 267 ? -17.749 -17.514 -14.278 1.00 90.94 267 MET A O 1
ATOM 2147 N N . GLU A 1 268 ? -15.837 -17.494 -13.107 1.00 90.50 268 GLU A N 1
ATOM 2148 C CA . GLU A 1 268 ? -14.935 -17.758 -14.227 1.00 90.50 268 GLU A CA 1
ATOM 2149 C C . GLU A 1 268 ? -15.059 -19.198 -14.734 1.00 90.50 268 GLU A C 1
ATOM 2151 O O . GLU A 1 268 ? -15.137 -19.413 -15.939 1.00 90.50 268 GLU A O 1
ATOM 2156 N N . ARG A 1 269 ? -15.216 -20.181 -13.837 1.00 91.31 269 ARG A N 1
ATOM 2157 C CA . ARG A 1 269 ? -15.444 -21.589 -14.221 1.00 91.31 269 ARG A CA 1
ATOM 2158 C C . ARG A 1 269 ? -16.800 -21.835 -14.883 1.00 91.31 269 ARG A C 1
ATOM 2160 O O . ARG A 1 269 ? -16.925 -22.776 -15.657 1.00 91.31 269 ARG A O 1
ATOM 2167 N N . VAL A 1 270 ? -17.809 -21.017 -14.579 1.00 91.69 270 VAL A N 1
ATOM 2168 C CA . VAL A 1 270 ? -19.139 -21.073 -15.220 1.00 91.69 270 VAL A CA 1
ATOM 2169 C C . VAL A 1 270 ? -19.308 -20.057 -16.356 1.00 91.69 270 VAL A C 1
ATOM 2171 O O . VAL A 1 270 ? -20.436 -19.806 -16.773 1.00 91.69 270 VAL A O 1
ATOM 2174 N N . ASP A 1 271 ? -18.210 -19.467 -16.841 1.00 86.12 271 ASP A N 1
ATOM 2175 C CA . ASP A 1 271 ? -18.170 -18.516 -17.964 1.00 86.12 271 ASP A CA 1
ATOM 2176 C C . ASP A 1 271 ? -19.109 -17.300 -17.803 1.00 86.12 271 ASP A C 1
ATOM 2178 O O . ASP A 1 271 ? -19.689 -16.757 -18.740 1.00 86.12 271 ASP A O 1
ATOM 2182 N N . LYS A 1 272 ? -19.291 -16.857 -16.555 1.00 89.00 272 LYS A N 1
ATOM 2183 C CA . LYS A 1 272 ? -20.131 -15.707 -16.176 1.00 89.00 272 LYS A CA 1
ATOM 2184 C C . LYS A 1 272 ? -19.350 -14.613 -15.449 1.00 89.00 272 LYS A C 1
ATOM 2186 O O . LYS A 1 272 ? -19.947 -13.717 -14.850 1.00 89.00 272 LYS A O 1
ATOM 2191 N N . ARG A 1 273 ? -18.015 -14.636 -15.531 1.00 88.25 273 ARG A N 1
ATOM 2192 C CA . ARG A 1 273 ? -17.102 -13.649 -14.920 1.00 88.25 273 ARG A CA 1
ATOM 2193 C C . ARG A 1 273 ? -17.488 -12.198 -15.232 1.00 88.25 273 ARG A C 1
ATOM 2195 O O . ARG A 1 273 ? -17.372 -11.334 -14.369 1.00 88.25 273 ARG A O 1
ATOM 2202 N N . ALA A 1 274 ? -17.999 -11.937 -16.436 1.00 85.00 274 ALA A N 1
ATOM 2203 C CA . ALA A 1 274 ? -18.420 -10.603 -16.856 1.00 85.00 274 ALA A CA 1
ATOM 2204 C C . ALA A 1 274 ? -19.471 -9.966 -15.925 1.00 85.00 274 ALA A C 1
ATOM 2206 O O . ALA A 1 274 ? -19.444 -8.755 -15.730 1.00 85.00 274 ALA A O 1
ATOM 2207 N N . LEU A 1 275 ? -20.356 -10.761 -15.310 1.00 87.12 275 LEU A N 1
ATOM 2208 C CA . LEU A 1 275 ? -21.410 -10.253 -14.425 1.00 87.12 275 LEU A CA 1
ATOM 2209 C C . LEU A 1 275 ? -20.846 -9.683 -13.122 1.00 87.12 275 LEU A C 1
ATOM 2211 O O . LEU A 1 275 ? -21.237 -8.591 -12.709 1.00 87.12 275 LEU A O 1
ATOM 2215 N N . ILE A 1 276 ? -19.903 -10.390 -12.493 1.00 88.56 276 ILE A N 1
ATOM 2216 C CA . ILE A 1 276 ? -19.267 -9.896 -11.269 1.00 88.56 276 ILE A CA 1
ATOM 2217 C C . ILE A 1 276 ? -18.327 -8.728 -11.562 1.00 88.56 276 ILE A C 1
ATOM 2219 O O . ILE A 1 276 ? -18.368 -7.735 -10.844 1.00 88.56 276 ILE A O 1
ATOM 2223 N N . SER A 1 277 ? -17.572 -8.776 -12.664 1.00 83.75 277 SER A N 1
ATOM 2224 C CA . SER A 1 277 ? -16.733 -7.646 -13.079 1.00 83.75 277 SER A CA 1
ATOM 2225 C C . SER A 1 277 ? -17.560 -6.393 -13.380 1.00 83.75 277 SER A C 1
ATOM 2227 O O . SER A 1 277 ? -17.173 -5.296 -12.989 1.00 83.75 277 SER A O 1
ATOM 2229 N N . PHE A 1 278 ? -18.722 -6.536 -14.024 1.00 87.56 278 PHE A N 1
ATOM 2230 C CA . PHE A 1 278 ? -19.640 -5.421 -14.256 1.00 87.56 278 PHE A CA 1
ATOM 2231 C C . PHE A 1 278 ? -20.175 -4.839 -12.944 1.00 87.56 278 PHE A C 1
ATOM 2233 O O . PHE A 1 278 ? -20.148 -3.623 -12.758 1.00 87.56 278 PHE A O 1
ATOM 2240 N N . TRP A 1 279 ? -20.615 -5.689 -12.012 1.00 91.94 279 TRP A N 1
ATOM 2241 C CA . TRP A 1 279 ? -21.079 -5.235 -10.700 1.00 91.94 279 TRP A CA 1
ATOM 2242 C C . TRP A 1 279 ? -19.983 -4.474 -9.936 1.00 91.94 279 TRP A C 1
ATOM 2244 O O . TRP A 1 279 ? -20.241 -3.400 -9.394 1.00 91.94 279 TRP A O 1
ATOM 2254 N N . GLU A 1 280 ? -18.745 -4.978 -9.951 1.00 84.56 280 GLU A N 1
ATOM 2255 C CA . GLU A 1 280 ? -17.597 -4.325 -9.312 1.00 84.56 280 GLU A CA 1
ATOM 2256 C C . GLU A 1 280 ? -17.294 -2.959 -9.933 1.00 84.56 280 GLU A C 1
ATOM 2258 O O . GLU A 1 280 ? -17.094 -1.988 -9.206 1.00 84.56 280 GLU A O 1
ATOM 2263 N N . LEU A 1 281 ? -17.326 -2.856 -11.265 1.00 84.25 281 LEU A N 1
ATOM 2264 C CA . LEU A 1 281 ? -17.160 -1.587 -11.975 1.00 84.25 281 LEU A CA 1
ATOM 2265 C C . LEU A 1 281 ? -18.249 -0.574 -11.597 1.00 84.25 281 LEU A C 1
ATOM 2267 O O . LEU A 1 281 ? -17.941 0.593 -11.355 1.00 84.25 281 LEU A O 1
ATOM 2271 N N . VAL A 1 282 ? -19.507 -1.010 -11.503 1.00 82.50 282 VAL A N 1
ATOM 2272 C CA . VAL A 1 282 ? -20.631 -0.149 -11.102 1.00 82.50 282 VAL A CA 1
ATOM 2273 C C . VAL A 1 282 ? -20.465 0.348 -9.664 1.00 82.50 282 VAL A C 1
ATOM 2275 O O . VAL A 1 282 ? -20.669 1.535 -9.401 1.00 82.50 282 VAL A O 1
ATOM 2278 N N . GLU A 1 283 ? -20.061 -0.514 -8.730 1.00 82.50 283 GLU A N 1
ATOM 2279 C CA . GLU A 1 283 ? -19.809 -0.109 -7.342 1.00 82.50 283 GLU A CA 1
ATOM 2280 C C . GLU A 1 283 ? -18.600 0.826 -7.210 1.00 82.50 283 GLU A C 1
ATOM 2282 O O . GLU A 1 283 ? -18.651 1.812 -6.463 1.00 82.50 283 GLU A O 1
ATOM 2287 N N . MET A 1 284 ? -17.539 0.600 -7.991 1.00 78.06 284 MET A N 1
ATOM 2288 C CA . MET A 1 284 ? -16.427 1.548 -8.077 1.00 78.06 284 MET A CA 1
ATOM 2289 C C . MET A 1 284 ? -16.892 2.911 -8.596 1.00 78.06 284 MET A C 1
ATOM 2291 O O . MET A 1 284 ? -16.537 3.931 -8.008 1.00 78.06 284 MET A O 1
ATOM 2295 N N . LEU A 1 285 ? -17.733 2.950 -9.634 1.00 73.94 285 LEU A N 1
ATOM 2296 C CA . LEU A 1 285 ? -18.235 4.198 -10.215 1.00 73.94 285 LEU A CA 1
ATOM 2297 C C . LEU A 1 285 ? -19.116 4.986 -9.229 1.00 73.94 285 LEU A C 1
ATOM 2299 O O . LEU A 1 285 ? -18.951 6.197 -9.074 1.00 73.94 285 LEU A O 1
ATOM 2303 N N . LYS A 1 286 ? -20.016 4.303 -8.508 1.00 76.12 286 LYS A N 1
ATOM 2304 C CA . LYS A 1 286 ? -20.841 4.918 -7.450 1.00 76.12 286 LYS A CA 1
ATOM 2305 C C . LYS A 1 286 ? -19.984 5.532 -6.345 1.00 76.12 286 LYS A C 1
ATOM 2307 O O . LYS A 1 286 ? -20.316 6.593 -5.816 1.00 76.12 286 LYS A O 1
ATOM 2312 N N . THR A 1 287 ? -18.888 4.865 -5.996 1.00 76.94 287 THR A N 1
ATOM 2313 C CA . THR A 1 287 ? -17.956 5.338 -4.968 1.00 76.94 287 THR A CA 1
ATOM 2314 C C . THR A 1 287 ? -17.122 6.514 -5.481 1.00 76.94 287 THR A C 1
ATOM 2316 O O . THR A 1 287 ? -16.988 7.516 -4.783 1.00 76.94 287 THR A O 1
ATOM 2319 N N . ALA A 1 288 ? -16.638 6.445 -6.723 1.00 73.19 288 ALA A N 1
ATOM 2320 C CA . ALA A 1 288 ? -15.872 7.509 -7.368 1.00 73.19 288 ALA A CA 1
ATOM 2321 C C . ALA A 1 288 ? -16.670 8.816 -7.486 1.00 73.19 288 ALA A C 1
ATOM 2323 O O . ALA A 1 288 ? -16.128 9.884 -7.214 1.00 73.19 288 ALA A O 1
ATOM 2324 N N . ASN A 1 289 ? -17.966 8.744 -7.805 1.00 72.12 289 ASN A N 1
ATOM 2325 C CA . ASN A 1 289 ? -18.809 9.938 -7.889 1.00 72.12 289 ASN A CA 1
ATOM 2326 C C . ASN A 1 289 ? -18.956 10.638 -6.523 1.00 72.12 289 ASN A C 1
ATOM 2328 O O . ASN A 1 289 ? -18.798 11.851 -6.420 1.00 72.12 289 ASN A O 1
ATOM 2332 N N . LYS A 1 290 ? -19.136 9.868 -5.439 1.00 75.50 290 LYS A N 1
ATOM 2333 C CA . LYS A 1 290 ? -19.150 10.415 -4.068 1.00 75.50 290 LYS A CA 1
ATOM 2334 C C . LYS A 1 290 ? -17.821 11.070 -3.688 1.00 75.50 290 LYS A C 1
ATOM 2336 O O . LYS A 1 290 ? -17.816 12.101 -3.018 1.00 75.50 290 LYS A O 1
ATOM 2341 N N . VAL A 1 291 ? -16.697 10.485 -4.105 1.00 71.06 291 VAL A N 1
ATOM 2342 C CA . VAL A 1 291 ? -15.362 11.058 -3.874 1.00 71.06 291 VAL A CA 1
ATOM 2343 C C . VAL A 1 291 ? -15.190 12.362 -4.653 1.00 71.06 291 VAL A C 1
ATOM 2345 O O . VAL A 1 291 ? -14.698 13.332 -4.085 1.00 71.06 291 VAL A O 1
ATOM 2348 N N . ALA A 1 292 ? -15.636 12.414 -5.910 1.00 68.38 292 ALA A N 1
ATOM 2349 C CA . ALA A 1 292 ? -15.582 13.614 -6.739 1.00 68.38 292 ALA A CA 1
ATOM 2350 C C . ALA A 1 292 ? -16.426 14.762 -6.160 1.00 68.38 292 ALA A C 1
ATOM 2352 O O . ALA A 1 292 ? -15.944 15.893 -6.093 1.00 68.38 292 ALA A O 1
ATOM 2353 N N . GLU A 1 293 ? -17.642 14.483 -5.681 1.00 75.94 293 GLU A N 1
ATOM 2354 C CA . GLU A 1 293 ? -18.463 15.492 -4.997 1.00 75.94 293 GLU A CA 1
ATOM 2355 C C . GLU A 1 293 ? -17.828 15.951 -3.683 1.00 75.94 293 GLU A C 1
ATOM 2357 O O . GLU A 1 293 ? -17.706 17.149 -3.443 1.00 75.94 293 GLU A O 1
ATOM 2362 N N . THR A 1 294 ? -17.309 15.023 -2.874 1.00 73.38 294 THR A N 1
ATOM 2363 C CA . THR A 1 294 ? -16.645 15.373 -1.608 1.00 73.38 294 THR A CA 1
ATOM 2364 C C . THR A 1 294 ? -15.389 16.222 -1.841 1.00 73.38 294 THR A C 1
ATOM 2366 O O . THR A 1 294 ? -15.161 17.198 -1.125 1.00 73.38 294 THR A O 1
ATOM 2369 N N . MET A 1 295 ? -14.582 15.881 -2.852 1.00 68.19 295 MET A N 1
ATOM 2370 C CA . MET A 1 295 ? -13.429 16.673 -3.295 1.00 68.19 295 MET A CA 1
ATOM 2371 C C . MET A 1 295 ? -13.856 18.082 -3.709 1.00 68.19 295 MET A C 1
ATOM 2373 O O . MET A 1 295 ? -13.279 19.053 -3.220 1.00 68.19 295 MET A O 1
ATOM 2377 N N . ARG A 1 296 ? -14.892 18.197 -4.552 1.00 75.25 296 ARG A N 1
ATOM 2378 C CA . ARG A 1 296 ? -15.415 19.476 -5.050 1.00 75.25 296 ARG A CA 1
ATOM 2379 C C . ARG A 1 296 ? -15.940 20.372 -3.931 1.00 75.25 296 ARG A C 1
ATOM 2381 O O . ARG A 1 296 ? -15.649 21.559 -3.931 1.00 75.25 296 ARG A O 1
ATOM 2388 N N . GLU A 1 297 ? -16.706 19.822 -2.997 1.00 76.25 297 GLU A N 1
ATOM 2389 C CA . GLU A 1 297 ? -17.384 20.618 -1.970 1.00 76.25 297 GLU A CA 1
ATOM 2390 C C . GLU A 1 297 ? -16.477 20.983 -0.795 1.00 76.25 297 GLU A C 1
ATOM 2392 O O . GLU A 1 297 ? -16.576 22.086 -0.261 1.00 76.25 297 GLU A O 1
ATOM 2397 N N . ARG A 1 298 ? -15.600 20.069 -0.361 1.00 70.38 298 ARG A N 1
ATOM 2398 C CA . ARG A 1 298 ? -14.825 20.266 0.876 1.00 70.38 298 ARG A CA 1
ATOM 2399 C C . ARG A 1 298 ? -13.388 20.690 0.661 1.00 70.38 298 ARG A C 1
ATOM 2401 O O . ARG A 1 298 ? -12.852 21.400 1.503 1.00 70.38 298 ARG A O 1
ATOM 2408 N N . TYR A 1 299 ? -12.755 20.214 -0.402 1.00 70.75 299 TYR A N 1
ATOM 2409 C CA . TYR A 1 299 ? -11.305 20.331 -0.553 1.00 70.75 299 TYR A CA 1
ATOM 2410 C C . TYR A 1 299 ? -10.924 21.324 -1.647 1.00 70.75 299 TYR A C 1
ATOM 2412 O O . TYR A 1 299 ? -9.971 22.079 -1.479 1.00 70.75 299 TYR A O 1
ATOM 2420 N N . TYR A 1 300 ? -11.708 21.392 -2.723 1.00 78.38 300 TYR A N 1
ATOM 2421 C CA . TYR A 1 300 ? -11.472 22.304 -3.838 1.00 78.38 300 TYR A CA 1
ATOM 2422 C C . TYR A 1 300 ? -11.491 23.790 -3.434 1.00 78.38 300 TYR A C 1
ATOM 2424 O O . TYR A 1 300 ? -10.572 24.502 -3.830 1.00 78.38 300 TYR A O 1
ATOM 2432 N N . PRO A 1 301 ? -12.424 24.277 -2.585 1.00 84.25 301 PRO A N 1
ATOM 2433 C CA . PRO A 1 301 ? -12.407 25.672 -2.148 1.00 84.25 301 PRO A CA 1
ATOM 2434 C C . PRO A 1 301 ? -11.140 26.013 -1.362 1.00 84.25 301 PRO A C 1
ATOM 2436 O O . PRO A 1 301 ? -10.540 27.050 -1.599 1.00 84.25 301 PRO A O 1
ATOM 2439 N N . SER A 1 302 ? -10.690 25.124 -0.471 1.00 77.62 302 SER A N 1
ATOM 2440 C CA . SER A 1 302 ? -9.455 25.320 0.300 1.00 77.62 302 SER A CA 1
ATOM 2441 C C . SER A 1 302 ? -8.198 25.228 -0.562 1.00 77.62 302 SER A C 1
ATOM 2443 O O . SER A 1 302 ? -7.215 25.904 -0.278 1.00 77.62 302 SER A O 1
ATOM 2445 N N . PHE A 1 303 ? -8.227 24.413 -1.618 1.00 81.38 303 PHE A N 1
ATOM 2446 C CA . PHE A 1 303 ? -7.139 24.317 -2.583 1.00 81.38 303 PHE A CA 1
ATOM 2447 C C . PHE A 1 303 ? -6.991 25.604 -3.404 1.00 81.38 303 PHE A C 1
ATOM 2449 O O . PHE A 1 303 ? -5.873 26.089 -3.543 1.00 81.38 303 PHE A O 1
ATOM 2456 N N . LEU A 1 304 ? -8.095 26.198 -3.870 1.00 78.50 304 LEU A N 1
ATOM 2457 C CA . LEU A 1 304 ? -8.085 27.435 -4.667 1.00 78.50 304 LEU A CA 1
ATOM 2458 C C . LEU A 1 304 ? -7.479 28.644 -3.934 1.00 78.50 304 LEU A C 1
ATOM 2460 O O . LEU A 1 304 ? -6.950 29.535 -4.584 1.00 78.50 304 LEU A O 1
ATOM 2464 N N . VAL A 1 305 ? -7.540 28.677 -2.599 1.00 82.06 305 VAL A N 1
ATOM 2465 C CA . VAL A 1 305 ? -6.917 29.722 -1.754 1.00 82.06 305 VAL A CA 1
ATOM 2466 C C . VAL A 1 305 ? -5.586 29.286 -1.131 1.00 82.06 305 VAL A C 1
ATOM 2468 O O . VAL A 1 305 ? -5.067 29.955 -0.242 1.00 82.06 305 VAL A O 1
ATOM 2471 N N . SER A 1 306 ? -5.032 28.148 -1.552 1.00 83.25 306 SER A N 1
ATOM 2472 C CA . SER A 1 306 ? -3.755 27.658 -1.031 1.00 83.25 306 SER A CA 1
ATOM 2473 C C . SER A 1 306 ? -2.560 28.228 -1.797 1.00 83.25 306 SER A C 1
ATOM 2475 O O . SER A 1 306 ? -2.598 28.363 -3.020 1.00 83.25 306 SER A O 1
ATOM 2477 N N . ASP A 1 307 ? -1.437 28.409 -1.096 1.00 78.06 307 ASP A N 1
ATOM 2478 C CA . ASP A 1 307 ? -0.152 28.815 -1.688 1.00 78.06 307 ASP A CA 1
ATOM 2479 C C . ASP A 1 307 ? 0.321 27.874 -2.816 1.00 78.06 307 ASP A C 1
ATOM 2481 O O . ASP A 1 307 ? 1.156 28.242 -3.644 1.00 78.06 307 ASP A O 1
ATOM 2485 N N . LEU A 1 308 ? -0.168 26.628 -2.835 1.00 78.31 308 LEU A N 1
ATOM 2486 C CA . LEU A 1 308 ? 0.110 25.656 -3.893 1.00 78.31 308 LEU A CA 1
ATOM 2487 C C . LEU A 1 308 ? -0.589 26.023 -5.201 1.00 78.31 308 LEU A C 1
ATOM 2489 O O . LEU A 1 308 ? 0.040 25.928 -6.253 1.00 78.31 308 LEU A O 1
ATOM 2493 N N . TYR A 1 309 ? -1.851 26.445 -5.138 1.00 80.69 309 TYR A N 1
ATOM 2494 C CA . TYR A 1 309 ? -2.592 26.902 -6.309 1.00 80.69 309 TYR A CA 1
ATOM 2495 C C . TYR A 1 309 ? -1.997 28.204 -6.852 1.00 80.69 309 TYR A C 1
ATOM 2497 O O . TYR A 1 309 ? -1.723 28.290 -8.046 1.00 80.69 309 TYR A O 1
ATOM 2505 N N . ASP A 1 310 ? -1.642 29.145 -5.974 1.00 78.94 310 ASP A N 1
ATOM 2506 C CA . ASP A 1 310 ? -0.952 30.380 -6.368 1.00 78.94 310 ASP A CA 1
ATOM 2507 C C . ASP A 1 310 ? 0.391 30.106 -7.058 1.00 78.94 310 ASP A C 1
ATOM 2509 O O . ASP A 1 310 ? 0.711 30.709 -8.083 1.00 78.94 310 ASP A O 1
ATOM 2513 N N . LYS A 1 311 ? 1.188 29.160 -6.543 1.00 84.00 311 LYS A N 1
ATOM 2514 C CA . LYS A 1 311 ? 2.435 28.732 -7.201 1.00 84.00 311 LYS A CA 1
ATOM 2515 C C . LYS A 1 311 ? 2.187 28.066 -8.553 1.00 84.00 311 LYS A C 1
ATOM 2517 O O . LYS A 1 311 ? 3.029 28.184 -9.441 1.00 84.00 311 LYS A O 1
ATOM 2522 N N . LEU A 1 312 ? 1.078 27.343 -8.699 1.00 80.69 312 LEU A N 1
ATOM 2523 C CA . LEU A 1 312 ? 0.723 26.645 -9.930 1.00 80.69 312 LEU A CA 1
ATOM 2524 C C . LEU A 1 312 ? 0.303 27.641 -11.018 1.00 80.69 312 LEU A C 1
ATOM 2526 O O . LEU A 1 312 ? 0.843 27.570 -12.117 1.00 80.69 312 LEU A O 1
ATOM 2530 N N . ILE A 1 313 ? -0.541 28.621 -10.683 1.00 83.25 313 ILE A N 1
ATOM 2531 C CA . ILE A 1 313 ? -0.937 29.708 -11.592 1.00 83.25 313 ILE A CA 1
ATOM 2532 C C . ILE A 1 313 ? 0.271 30.563 -11.990 1.00 83.25 313 ILE A C 1
ATOM 2534 O O . ILE A 1 313 ? 0.488 30.795 -13.174 1.00 83.25 313 ILE A O 1
ATOM 2538 N N . ARG A 1 314 ? 1.136 30.943 -11.039 1.00 79.94 314 ARG A N 1
ATOM 2539 C CA . ARG A 1 314 ? 2.351 31.719 -11.353 1.00 79.94 314 ARG A CA 1
ATOM 2540 C C . ARG A 1 314 ? 3.314 30.979 -12.279 1.00 79.94 314 ARG A C 1
ATOM 2542 O O . ARG A 1 314 ? 3.963 31.608 -13.107 1.00 79.94 314 ARG A O 1
ATOM 2549 N N . ARG A 1 315 ? 3.432 29.653 -12.146 1.00 77.50 315 ARG A N 1
ATOM 2550 C CA . ARG A 1 315 ? 4.259 28.838 -13.050 1.00 77.50 315 ARG A CA 1
ATOM 2551 C C . ARG A 1 315 ? 3.667 28.803 -14.464 1.00 77.50 315 ARG A C 1
ATOM 2553 O O . ARG A 1 315 ? 4.429 28.843 -15.425 1.00 77.50 315 ARG A O 1
ATOM 2560 N N . ASP A 1 316 ? 2.345 28.742 -14.586 1.00 72.62 316 ASP A N 1
ATOM 2561 C CA . ASP A 1 316 ? 1.637 28.731 -15.873 1.00 72.62 316 ASP A CA 1
ATOM 2562 C C . ASP A 1 316 ? 1.712 30.102 -16.583 1.00 72.62 316 ASP A C 1
ATOM 2564 O O . ASP A 1 316 ? 1.977 30.190 -17.785 1.00 72.62 316 ASP A O 1
ATOM 2568 N N . GLU A 1 317 ? 1.620 31.195 -15.818 1.00 71.56 317 GLU A N 1
ATOM 2569 C CA . GLU A 1 317 ? 1.848 32.567 -16.297 1.00 71.56 317 GLU A CA 1
ATOM 2570 C C . GLU A 1 317 ? 3.303 32.792 -16.744 1.00 71.56 317 GLU A C 1
ATOM 2572 O O . GLU A 1 317 ? 3.545 33.392 -17.793 1.00 71.56 317 GLU A O 1
ATOM 2577 N N . GLN A 1 318 ? 4.284 32.267 -16.002 1.00 65.44 318 GLN A N 1
ATOM 2578 C CA . GLN A 1 318 ? 5.703 32.320 -16.381 1.00 65.44 318 GLN A CA 1
ATOM 2579 C C . GLN A 1 318 ? 6.000 31.506 -17.646 1.00 65.44 318 GLN A C 1
ATOM 2581 O O . GLN A 1 318 ? 6.776 31.951 -18.492 1.00 65.44 318 GLN A O 1
ATOM 2586 N N . HIS A 1 319 ? 5.358 30.346 -17.822 1.00 57.09 319 HIS A N 1
ATOM 2587 C CA . HIS A 1 319 ? 5.461 29.569 -19.060 1.00 57.09 319 HIS A CA 1
ATOM 2588 C C . HIS A 1 319 ? 4.846 30.303 -20.259 1.00 57.09 319 HIS A C 1
ATOM 2590 O O . HIS A 1 319 ? 5.405 30.248 -21.355 1.00 57.09 319 HIS A O 1
ATOM 2596 N N . SER A 1 320 ? 3.756 31.041 -20.039 1.00 56.19 320 SER A N 1
ATOM 2597 C CA . SER A 1 320 ? 3.112 31.869 -21.065 1.00 56.19 320 SER A CA 1
ATOM 2598 C C . SER A 1 320 ? 3.946 33.107 -21.442 1.00 56.19 320 SER A C 1
ATOM 2600 O O . SER A 1 320 ? 3.978 33.496 -22.605 1.00 56.19 320 SER A O 1
ATOM 2602 N N . GLN A 1 321 ? 4.686 33.701 -20.496 1.00 54.44 321 GLN A N 1
ATOM 2603 C CA . GLN A 1 321 ? 5.595 34.834 -20.753 1.00 54.44 321 GLN A CA 1
ATOM 2604 C C . GLN A 1 321 ? 6.936 34.413 -21.382 1.00 54.44 321 GLN A C 1
ATOM 2606 O O . GLN A 1 321 ? 7.493 35.141 -22.208 1.00 54.44 321 GLN A O 1
ATOM 2611 N N . SER A 1 322 ? 7.444 33.221 -21.045 1.00 50.22 322 SER A N 1
ATOM 2612 C CA . SER A 1 322 ? 8.692 32.684 -21.605 1.00 50.22 322 SER A CA 1
ATOM 2613 C C . SER A 1 322 ? 8.583 32.321 -23.090 1.00 50.22 322 SER A C 1
ATOM 2615 O O . SER A 1 322 ? 9.600 32.332 -23.776 1.00 50.22 322 SER A O 1
ATOM 2617 N N . GLN A 1 323 ? 7.382 32.030 -23.604 1.00 46.28 323 GLN A N 1
ATOM 2618 C CA . GLN A 1 323 ? 7.159 31.795 -25.039 1.00 46.28 323 GLN A CA 1
ATOM 2619 C C . GLN A 1 323 ? 7.122 33.087 -25.873 1.00 46.28 323 GLN A C 1
ATOM 2621 O O . GLN A 1 323 ? 7.199 33.018 -27.094 1.00 46.28 323 GLN A O 1
ATOM 2626 N N . CYS A 1 324 ? 7.037 34.263 -25.241 1.00 36.53 324 CYS A N 1
ATOM 2627 C CA . CYS A 1 324 ? 6.976 35.552 -25.937 1.00 36.53 324 CYS A CA 1
ATOM 2628 C C . CYS A 1 324 ? 8.342 36.263 -26.039 1.00 36.53 324 CYS A C 1
ATOM 2630 O O . CYS A 1 324 ? 8.433 37.322 -26.650 1.00 36.53 324 CYS A O 1
ATOM 2632 N N . SER A 1 325 ? 9.398 35.724 -25.417 1.00 39.03 325 SER A N 1
ATOM 2633 C CA . SER A 1 325 ? 10.694 36.409 -25.245 1.00 39.03 325 SER A CA 1
ATOM 2634 C C . SER A 1 325 ? 11.893 35.675 -25.869 1.00 39.03 325 SER A C 1
ATOM 2636 O O . SER A 1 325 ? 13.033 36.063 -25.636 1.00 39.03 325 SER A O 1
ATOM 2638 N N . THR A 1 326 ? 11.665 34.633 -26.677 1.00 39.44 326 THR A N 1
ATOM 2639 C CA . THR A 1 326 ? 12.728 33.816 -27.300 1.00 39.44 326 THR A CA 1
ATOM 2640 C C . THR A 1 326 ? 12.962 34.142 -28.778 1.00 39.44 326 THR A C 1
ATOM 2642 O O . THR A 1 326 ? 13.065 33.249 -29.610 1.00 39.44 326 THR A O 1
ATOM 2645 N N . GLU A 1 327 ? 13.092 35.421 -29.115 1.00 38.00 327 GLU A N 1
ATOM 2646 C CA . GLU A 1 327 ? 13.737 35.837 -30.362 1.00 38.00 327 GLU A CA 1
ATOM 2647 C C . GLU A 1 327 ? 14.786 36.899 -30.008 1.00 38.00 327 GLU A C 1
ATOM 2649 O O . GLU A 1 327 ? 14.479 37.860 -29.313 1.00 38.00 327 GLU A O 1
ATOM 2654 N N . GLU A 1 328 ? 16.022 36.691 -30.476 1.00 37.47 328 GLU A N 1
ATOM 2655 C CA . GLU A 1 328 ? 17.196 37.581 -30.378 1.00 37.47 328 GLU A CA 1
ATOM 2656 C C . GLU A 1 328 ? 18.108 37.459 -29.133 1.00 37.47 328 GLU A C 1
ATOM 2658 O O . GLU A 1 328 ? 18.019 38.233 -28.183 1.00 37.47 328 GLU A O 1
ATOM 2663 N N . LYS A 1 329 ? 19.116 36.573 -29.195 1.00 33.81 329 LYS A N 1
ATOM 2664 C CA . LYS A 1 329 ? 20.515 36.953 -29.520 1.00 33.81 329 LYS A CA 1
ATOM 2665 C C . LYS A 1 329 ? 21.517 35.832 -29.236 1.00 33.81 329 LYS A C 1
ATOM 2667 O O . LYS A 1 329 ? 21.585 35.282 -28.141 1.00 33.81 329 LYS A O 1
ATOM 2672 N N . GLU A 1 330 ? 22.307 35.557 -30.267 1.00 32.97 330 GLU A N 1
ATOM 2673 C CA . GLU A 1 330 ? 23.513 34.734 -30.278 1.00 32.97 330 GLU A CA 1
ATOM 2674 C C . GLU A 1 330 ? 24.754 35.482 -29.743 1.00 32.97 330 GLU A C 1
ATOM 2676 O O . GLU A 1 330 ? 24.769 36.709 -29.652 1.00 32.97 330 GLU A O 1
ATOM 2681 N N . GLU A 1 331 ? 25.802 34.674 -29.529 1.00 33.56 331 GLU A N 1
ATOM 2682 C CA . GLU A 1 331 ? 27.251 34.957 -29.523 1.00 33.56 331 GLU A CA 1
ATOM 2683 C C . GLU A 1 331 ? 27.988 35.276 -28.206 1.00 33.56 331 GLU A C 1
ATOM 2685 O O . GLU A 1 331 ? 27.667 36.206 -27.471 1.00 33.56 331 GLU A O 1
ATOM 2690 N N . GLY A 1 332 ? 29.097 34.537 -27.999 1.00 27.86 332 GLY A N 1
ATOM 2691 C CA . GLY A 1 332 ? 30.260 34.986 -27.220 1.00 27.86 332 GLY A CA 1
ATOM 2692 C C . GLY A 1 332 ? 31.048 33.894 -26.476 1.00 27.86 332 GLY A C 1
ATOM 2693 O O . GLY A 1 332 ? 30.745 33.595 -25.327 1.00 27.86 332 GLY A O 1
ATOM 2694 N N . CYS A 1 333 ? 32.089 33.333 -27.104 1.00 28.75 333 CYS A N 1
ATOM 2695 C CA . CYS A 1 333 ? 33.072 32.394 -26.526 1.00 28.75 333 CYS A CA 1
ATOM 2696 C C . CYS A 1 333 ? 34.131 33.050 -25.603 1.00 28.75 333 CYS A C 1
ATOM 2698 O O . CYS A 1 333 ? 34.411 34.232 -25.777 1.00 28.75 333 CYS A O 1
ATOM 2700 N N . GLN A 1 334 ? 34.804 32.209 -24.779 1.00 30.23 334 GLN A N 1
ATOM 2701 C CA . GLN A 1 334 ? 36.180 32.255 -24.178 1.00 30.23 334 GLN A CA 1
ATOM 2702 C C . GLN A 1 334 ? 36.128 31.951 -22.656 1.00 30.23 334 GLN A C 1
ATOM 2704 O O . GLN A 1 334 ? 35.291 32.521 -21.976 1.00 30.23 334 GLN A O 1
ATOM 2709 N N . GLY A 1 335 ? 36.937 31.116 -21.984 1.00 27.77 335 GLY A N 1
ATOM 2710 C CA . GLY A 1 335 ? 38.068 30.223 -22.284 1.00 27.77 335 GLY A CA 1
ATOM 2711 C C . GLY A 1 335 ? 38.920 30.016 -20.998 1.00 27.77 335 GLY A C 1
ATOM 2712 O O . GLY A 1 335 ? 39.260 31.027 -20.404 1.00 27.77 335 GLY A O 1
ATOM 2713 N N . LEU A 1 336 ? 39.260 28.753 -20.637 1.00 29.94 336 LEU A N 1
ATOM 2714 C CA . LEU A 1 336 ? 40.447 28.244 -19.865 1.00 29.94 336 LEU A CA 1
ATOM 2715 C C . LEU A 1 336 ? 40.694 28.781 -18.411 1.00 29.94 336 LEU A C 1
ATOM 2717 O O . LEU A 1 336 ? 40.508 29.959 -18.169 1.00 29.94 336 LEU A O 1
ATOM 2721 N N . ASP A 1 337 ? 41.172 28.084 -17.361 1.00 27.27 337 ASP A N 1
ATOM 2722 C CA . ASP A 1 337 ? 41.715 26.739 -17.064 1.00 27.27 337 ASP A CA 1
ATOM 2723 C C . ASP A 1 337 ? 41.852 26.559 -15.510 1.00 27.27 337 ASP A C 1
ATOM 2725 O O . ASP A 1 337 ? 41.894 27.549 -14.780 1.00 27.27 337 ASP A O 1
ATOM 2729 N N . ALA A 1 338 ? 42.011 25.301 -15.066 1.00 28.50 338 ALA A N 1
ATOM 2730 C CA . ALA A 1 338 ? 42.717 24.768 -13.881 1.00 28.50 338 ALA A CA 1
ATOM 2731 C C . ALA A 1 338 ? 42.182 24.889 -12.425 1.00 28.50 338 ALA A C 1
ATOM 2733 O O . ALA A 1 338 ? 42.115 25.966 -11.837 1.00 28.50 338 ALA A O 1
ATOM 2734 N N . GLY A 1 339 ? 42.037 23.715 -11.774 1.00 28.72 339 GLY A N 1
ATOM 2735 C CA . GLY A 1 339 ? 42.358 23.530 -10.346 1.00 28.72 339 GLY A CA 1
ATOM 2736 C C . GLY A 1 339 ? 41.360 22.741 -9.485 1.00 28.72 339 GLY A C 1
ATOM 2737 O O . GLY A 1 339 ? 40.764 23.313 -8.579 1.00 28.72 339 GLY A O 1
ATOM 2738 N N . GLU A 1 340 ? 41.202 21.431 -9.709 1.00 32.62 340 GLU A N 1
ATOM 2739 C CA . GLU A 1 340 ? 40.455 20.538 -8.805 1.00 32.62 340 GLU A CA 1
ATOM 2740 C C . GLU A 1 340 ? 41.205 20.280 -7.484 1.00 32.62 340 GLU A C 1
ATOM 2742 O O . GLU A 1 340 ? 42.317 19.753 -7.469 1.00 32.62 340 GLU A O 1
ATOM 2747 N N . ALA A 1 341 ? 40.532 20.555 -6.366 1.00 31.41 341 ALA A N 1
ATOM 2748 C CA . ALA A 1 341 ? 40.746 19.893 -5.083 1.00 31.41 341 ALA A CA 1
ATOM 2749 C C . ALA A 1 341 ? 39.364 19.548 -4.506 1.00 31.41 341 ALA A C 1
ATOM 2751 O O . ALA A 1 341 ? 38.699 20.382 -3.894 1.00 31.41 341 ALA A O 1
ATOM 2752 N N . VAL A 1 342 ? 38.901 18.321 -4.760 1.00 39.56 342 VAL A N 1
ATOM 2753 C CA . VAL A 1 342 ? 37.630 17.795 -4.243 1.00 39.56 342 VAL A CA 1
ATOM 2754 C C . VAL A 1 342 ? 37.839 17.379 -2.786 1.00 39.56 342 VAL A C 1
ATOM 2756 O O . VAL A 1 342 ? 38.340 16.295 -2.495 1.00 39.56 342 VAL A O 1
ATOM 2759 N N . GLY A 1 343 ? 37.501 18.283 -1.867 1.00 36.00 343 GLY A N 1
ATOM 2760 C CA . GLY A 1 343 ? 37.431 18.020 -0.434 1.00 36.00 343 GLY A CA 1
ATOM 2761 C C . GLY A 1 343 ? 36.022 17.599 -0.012 1.00 36.00 343 GLY A C 1
ATOM 2762 O O . GLY A 1 343 ? 35.067 18.331 -0.238 1.00 36.00 343 GLY A O 1
ATOM 2763 N N . ASP A 1 344 ? 35.941 16.423 0.607 1.00 45.25 344 ASP A N 1
ATOM 2764 C CA . ASP A 1 344 ? 34.876 15.843 1.443 1.00 45.25 344 ASP A CA 1
ATOM 2765 C C . ASP A 1 344 ? 33.801 16.821 1.994 1.00 45.25 344 ASP A C 1
ATOM 2767 O O . ASP A 1 344 ? 33.844 17.258 3.147 1.00 45.25 344 ASP A O 1
ATOM 2771 N N . GLU A 1 345 ? 32.794 17.148 1.176 1.00 42.84 345 GLU A N 1
ATOM 2772 C CA . GLU A 1 345 ? 31.542 17.788 1.626 1.00 42.84 345 GLU A CA 1
ATOM 2773 C C . GLU A 1 345 ? 30.471 16.767 2.056 1.00 42.84 345 GLU A C 1
ATOM 2775 O O . GLU A 1 345 ? 29.545 17.106 2.796 1.00 42.84 345 GLU A O 1
ATOM 2780 N N . GLY A 1 346 ? 30.609 15.497 1.656 1.00 44.78 346 GLY A N 1
ATOM 2781 C CA . GLY A 1 346 ? 29.620 14.449 1.932 1.00 44.78 346 GLY A CA 1
ATOM 2782 C C . GLY A 1 346 ? 29.499 14.098 3.418 1.00 44.78 346 GLY A C 1
ATOM 2783 O O . GLY A 1 346 ? 28.391 13.935 3.933 1.00 44.78 346 GLY A O 1
ATOM 2784 N N . SER A 1 347 ? 30.620 14.048 4.143 1.00 47.28 347 SER A N 1
ATOM 2785 C CA . SER A 1 347 ? 30.628 13.658 5.561 1.00 47.28 347 SER A CA 1
ATOM 2786 C C . SER A 1 347 ? 30.084 14.749 6.495 1.00 47.28 347 SER A C 1
ATOM 2788 O O . SER A 1 347 ? 29.498 14.442 7.538 1.00 47.28 347 SER A O 1
ATOM 2790 N N . LYS A 1 348 ? 30.210 16.030 6.116 1.00 52.81 348 LYS A N 1
ATOM 2791 C CA . LYS A 1 348 ? 29.679 17.162 6.899 1.00 52.81 348 LYS A CA 1
ATOM 2792 C C . LYS A 1 348 ? 28.152 17.213 6.863 1.00 52.81 348 LYS A C 1
ATOM 2794 O O . LYS A 1 348 ? 27.530 17.332 7.918 1.00 52.81 348 LYS A O 1
ATOM 2799 N N . GLY A 1 349 ? 27.549 17.013 5.688 1.00 55.50 349 GLY A N 1
ATOM 2800 C CA . GLY A 1 349 ? 26.091 17.034 5.526 1.00 55.50 349 GLY A CA 1
ATOM 2801 C C . GLY A 1 349 ? 25.373 15.938 6.320 1.00 55.50 349 GLY A C 1
ATOM 2802 O O . GLY A 1 349 ? 24.347 16.196 6.951 1.00 55.50 349 GLY A O 1
ATOM 2803 N N . ILE A 1 350 ? 25.941 14.729 6.369 1.00 59.62 350 ILE A N 1
ATOM 2804 C CA . ILE A 1 350 ? 25.358 13.599 7.113 1.00 59.62 350 ILE A CA 1
ATOM 2805 C C . ILE A 1 350 ? 25.409 13.856 8.625 1.00 59.62 350 ILE A C 1
ATOM 2807 O O . ILE A 1 350 ? 24.434 13.599 9.335 1.00 59.62 350 ILE A O 1
ATOM 2811 N N . ASN A 1 351 ? 26.521 14.397 9.131 1.00 59.19 351 ASN A N 1
ATOM 2812 C CA . ASN A 1 351 ? 26.669 14.693 10.555 1.00 59.19 351 ASN A CA 1
ATOM 2813 C C . ASN A 1 351 ? 25.742 15.840 11.006 1.00 59.19 351 ASN A C 1
ATOM 2815 O O . ASN A 1 351 ? 25.138 15.778 12.079 1.00 59.19 351 ASN A O 1
ATOM 2819 N N . GLU A 1 352 ? 25.560 16.861 10.167 1.00 68.00 352 GLU A N 1
ATOM 2820 C CA . GLU A 1 352 ? 24.622 17.959 10.422 1.00 68.00 352 GLU A CA 1
ATOM 2821 C C . GLU A 1 352 ? 23.162 17.485 10.420 1.00 68.00 352 GLU A C 1
ATOM 2823 O O . GLU A 1 352 ? 22.396 17.830 11.326 1.00 68.00 352 GLU A O 1
ATOM 2828 N N . GLN A 1 353 ? 22.784 16.623 9.472 1.00 66.56 353 GLN A N 1
ATOM 2829 C CA . GLN A 1 353 ? 21.454 16.010 9.426 1.00 66.56 353 GLN A CA 1
ATOM 2830 C C . GLN A 1 353 ? 21.199 15.088 10.628 1.00 66.56 353 GLN A C 1
ATOM 2832 O O . GLN A 1 353 ? 20.119 15.141 11.225 1.00 66.56 353 GLN A O 1
ATOM 2837 N N . ALA A 1 354 ? 22.191 14.293 11.041 1.00 64.19 354 ALA A N 1
ATOM 2838 C CA . ALA A 1 354 ? 22.100 13.440 12.225 1.00 64.19 354 ALA A CA 1
ATOM 2839 C C . ALA A 1 354 ? 21.958 14.265 13.518 1.00 64.19 354 ALA A C 1
ATOM 2841 O O . ALA A 1 354 ? 21.114 13.959 14.365 1.00 64.19 354 ALA A O 1
ATOM 2842 N N . SER A 1 355 ? 22.720 15.355 13.646 1.00 74.75 355 SER A N 1
ATOM 2843 C CA . SER A 1 355 ? 22.638 16.286 14.777 1.00 74.75 355 SER A CA 1
ATOM 2844 C C . SER A 1 355 ? 21.286 17.011 14.833 1.00 74.75 355 SER A C 1
ATOM 2846 O O . SER A 1 355 ? 20.661 17.112 15.898 1.00 74.75 355 SER A O 1
ATOM 2848 N N . TYR A 1 356 ? 20.763 17.439 13.680 1.00 80.75 356 TYR A N 1
ATOM 2849 C CA . TYR A 1 356 ? 19.428 18.028 13.573 1.00 80.75 356 TYR A CA 1
ATOM 2850 C C . TYR A 1 356 ? 18.335 17.034 13.988 1.00 80.75 356 TYR A C 1
ATOM 2852 O O . TYR A 1 356 ? 17.470 17.368 14.804 1.00 80.75 356 TYR A O 1
ATOM 2860 N N . ALA A 1 357 ? 18.396 15.795 13.489 1.00 74.44 357 ALA A N 1
ATOM 2861 C CA . ALA A 1 357 ? 17.449 14.739 13.834 1.00 74.44 357 ALA A CA 1
ATOM 2862 C C . ALA A 1 357 ? 17.488 14.400 15.334 1.00 74.44 357 ALA A C 1
ATOM 2864 O O . ALA A 1 357 ? 16.436 14.324 15.974 1.00 74.44 357 ALA A O 1
ATOM 2865 N N . ALA A 1 358 ? 18.680 14.279 15.926 1.00 79.44 358 ALA A N 1
ATOM 2866 C CA . ALA A 1 358 ? 18.854 14.035 17.358 1.00 79.44 358 ALA A CA 1
ATOM 2867 C C . ALA A 1 358 ? 18.275 15.176 18.212 1.00 79.44 358 ALA A C 1
ATOM 2869 O O . ALA A 1 358 ? 17.554 14.937 19.185 1.00 79.44 358 ALA A O 1
ATOM 2870 N N . THR A 1 359 ? 18.518 16.426 17.811 1.00 84.00 359 THR A N 1
ATOM 2871 C CA . THR A 1 359 ? 17.976 17.610 18.493 1.00 84.00 359 THR A CA 1
ATOM 2872 C C . THR A 1 359 ? 16.450 17.653 18.395 1.00 84.00 359 THR A C 1
ATOM 2874 O O . THR A 1 359 ? 15.764 17.927 19.383 1.00 84.00 359 THR A O 1
ATOM 2877 N N . LYS A 1 360 ? 15.891 17.321 17.225 1.00 84.44 360 LYS A N 1
ATOM 2878 C CA . LYS A 1 360 ? 14.441 17.270 17.016 1.00 84.44 360 LYS A CA 1
ATOM 2879 C C . LYS A 1 360 ? 13.781 16.162 17.834 1.00 84.44 360 LYS A C 1
ATOM 2881 O O . LYS A 1 360 ? 12.737 16.403 18.440 1.00 84.44 360 LYS A O 1
ATOM 2886 N N . LEU A 1 361 ? 14.398 14.982 17.901 1.00 80.25 361 LEU A N 1
ATOM 2887 C CA . LEU A 1 361 ? 13.937 13.870 18.735 1.00 80.25 361 LEU A CA 1
ATOM 2888 C C . LEU A 1 361 ? 13.924 14.249 20.213 1.00 80.25 361 LEU A C 1
ATOM 2890 O O . LEU A 1 361 ? 12.938 13.979 20.896 1.00 80.25 361 LEU A O 1
ATOM 2894 N N . ARG A 1 362 ? 14.958 14.949 20.691 1.00 85.75 362 ARG A N 1
ATOM 2895 C CA . ARG A 1 362 ? 15.013 15.437 22.073 1.00 85.75 362 ARG A CA 1
ATOM 2896 C C . ARG A 1 362 ? 13.887 16.428 22.375 1.00 85.75 362 ARG A C 1
ATOM 2898 O O . ARG A 1 362 ? 13.162 16.247 23.344 1.00 85.75 362 ARG A O 1
ATOM 2905 N N . GLN A 1 363 ? 13.644 17.391 21.483 1.00 85.44 363 GLN A N 1
ATOM 2906 C CA . GLN A 1 363 ? 12.520 18.329 21.621 1.00 85.44 363 GLN A CA 1
ATOM 2907 C C . GLN A 1 363 ? 11.151 17.633 21.627 1.00 85.44 363 GLN A C 1
ATOM 2909 O O . GLN A 1 363 ? 10.235 18.057 22.334 1.00 85.44 363 GLN A O 1
ATOM 2914 N N . LEU A 1 364 ? 10.972 16.590 20.811 1.00 82.06 364 LEU A N 1
ATOM 2915 C CA . LEU A 1 364 ? 9.737 15.805 20.794 1.00 82.06 364 LEU A CA 1
ATOM 2916 C C . LEU A 1 364 ? 9.577 14.982 22.073 1.00 82.06 364 LEU A C 1
ATOM 2918 O O . LEU A 1 364 ? 8.464 14.905 22.595 1.00 82.06 364 LEU A O 1
ATOM 2922 N N . TYR A 1 365 ? 10.671 14.426 22.592 1.00 85.88 365 TYR A N 1
ATOM 2923 C CA . TYR A 1 365 ? 10.693 13.710 23.861 1.00 85.88 365 TYR A CA 1
ATOM 2924 C C . TYR A 1 365 ? 10.291 14.629 25.021 1.00 85.88 365 TYR A C 1
ATOM 2926 O O . TYR A 1 365 ? 9.386 14.291 25.779 1.00 85.88 365 TYR A O 1
ATOM 2934 N N . ASP A 1 366 ? 10.844 15.841 25.085 1.00 87.12 366 ASP A N 1
ATOM 2935 C CA . ASP A 1 366 ? 10.495 16.827 26.115 1.00 87.12 366 ASP A CA 1
ATOM 2936 C C . ASP A 1 366 ? 9.020 17.258 26.019 1.00 87.12 366 ASP A C 1
ATOM 2938 O O . ASP A 1 366 ? 8.315 17.355 27.027 1.00 87.12 366 ASP A O 1
ATOM 2942 N N . LYS A 1 367 ? 8.497 17.455 24.798 1.00 86.12 367 LYS A N 1
ATOM 2943 C CA . LYS A 1 367 ? 7.063 17.730 24.580 1.00 86.12 367 LYS A CA 1
ATOM 2944 C C . LYS A 1 367 ? 6.178 16.561 25.006 1.00 86.12 367 LYS A C 1
ATOM 2946 O O . LYS A 1 367 ? 5.062 16.785 25.482 1.00 86.12 367 LYS A O 1
ATOM 2951 N N . LEU A 1 368 ? 6.631 15.328 24.792 1.00 82.75 368 LEU A N 1
ATOM 2952 C CA . LEU A 1 368 ? 5.913 14.128 25.201 1.00 82.75 368 LEU A CA 1
ATOM 2953 C C . LEU A 1 368 ? 5.899 14.005 26.726 1.00 82.75 368 LEU A C 1
ATOM 2955 O O . LEU A 1 368 ? 4.831 13.766 27.287 1.00 82.75 368 LEU A O 1
ATOM 2959 N N . GLU A 1 369 ? 7.024 14.262 27.389 1.00 86.25 369 GLU A N 1
ATOM 2960 C CA . GLU A 1 369 ? 7.130 14.238 28.848 1.00 86.25 369 GLU A CA 1
ATOM 2961 C C . GLU A 1 369 ? 6.269 15.331 29.490 1.00 86.25 369 GLU A C 1
ATOM 2963 O O . GLU A 1 369 ? 5.492 15.052 30.402 1.00 86.25 369 GLU A O 1
ATOM 2968 N N . TYR A 1 370 ? 6.272 16.543 28.927 1.00 88.75 370 TYR A N 1
ATOM 2969 C CA . TYR A 1 370 ? 5.376 17.616 29.360 1.00 88.75 370 TYR A CA 1
ATOM 2970 C C . TYR A 1 370 ? 3.898 17.222 29.233 1.00 88.75 370 TYR A C 1
ATOM 2972 O O . TYR A 1 370 ? 3.111 17.417 30.162 1.00 88.75 370 TYR A O 1
ATOM 2980 N N . LYS A 1 371 ? 3.496 16.613 28.106 1.00 86.75 371 LYS A N 1
ATOM 2981 C CA . LYS A 1 371 ? 2.126 16.097 27.939 1.00 86.75 371 LYS A CA 1
ATOM 2982 C C . LYS A 1 371 ? 1.816 14.981 28.935 1.00 86.75 371 LYS A C 1
ATOM 2984 O O . LYS A 1 371 ? 0.691 14.919 29.426 1.00 86.75 371 LYS A O 1
ATOM 2989 N N . ARG A 1 372 ? 2.787 14.119 29.248 1.00 84.50 372 ARG A N 1
ATOM 2990 C CA . ARG A 1 372 ? 2.652 13.027 30.221 1.00 84.50 372 ARG A CA 1
ATOM 2991 C C . ARG A 1 372 ? 2.432 13.572 31.629 1.00 84.50 372 ARG A C 1
ATOM 2993 O O . ARG A 1 372 ? 1.502 13.142 32.307 1.00 84.50 372 ARG A O 1
ATOM 3000 N N . GLN A 1 373 ? 3.208 14.579 32.016 1.00 80.94 373 GLN A N 1
ATOM 3001 C CA . GLN A 1 373 ? 3.083 15.268 33.294 1.00 80.94 373 GLN A CA 1
ATOM 3002 C C . GLN A 1 373 ? 1.762 16.042 33.392 1.00 80.94 373 GLN A C 1
ATOM 3004 O O . GLN A 1 373 ? 1.053 15.917 34.386 1.00 80.94 373 GLN A O 1
ATOM 3009 N N . ALA A 1 374 ? 1.367 16.769 32.341 1.00 76.81 374 ALA A N 1
ATOM 3010 C CA . ALA A 1 374 ? 0.082 17.465 32.285 1.00 76.81 374 ALA A CA 1
ATOM 3011 C C . ALA A 1 374 ? -1.105 16.493 32.388 1.00 76.81 374 ALA A C 1
ATOM 3013 O O . ALA A 1 374 ? -2.076 16.764 33.094 1.00 76.81 374 ALA A O 1
ATOM 3014 N N . LEU A 1 375 ? -1.020 15.337 31.726 1.00 67.06 375 LEU A N 1
ATOM 3015 C CA . LEU A 1 375 ? -2.039 14.294 31.795 1.00 67.06 375 LEU A CA 1
ATOM 3016 C C . LEU A 1 375 ? -2.097 13.653 33.188 1.00 67.06 375 LEU A C 1
ATOM 3018 O O . LEU A 1 375 ? -3.196 13.444 33.699 1.00 67.06 375 LEU A O 1
ATOM 3022 N N . GLY A 1 376 ? -0.948 13.432 33.833 1.00 76.12 376 GLY A N 1
ATOM 3023 C CA . GLY A 1 376 ? -0.871 13.027 35.239 1.00 76.12 376 GLY A CA 1
ATOM 3024 C C . GLY A 1 376 ? -1.530 14.047 36.174 1.00 76.12 376 GLY A C 1
ATOM 3025 O O . GLY A 1 376 ? -2.343 13.678 37.018 1.00 76.12 376 GLY A O 1
ATOM 3026 N N . SER A 1 377 ? -1.283 15.342 35.968 1.00 72.00 377 SER A N 1
ATOM 3027 C CA . SER A 1 377 ? -1.928 16.422 36.730 1.00 72.00 377 SER A CA 1
ATOM 3028 C C . SER A 1 377 ? -3.443 16.475 36.517 1.00 72.00 377 SER A C 1
ATOM 3030 O O . SER A 1 377 ? -4.186 16.697 37.468 1.00 72.00 377 SER A O 1
ATOM 3032 N N . ILE A 1 378 ? -3.927 16.219 35.297 1.00 68.94 378 ILE A N 1
ATOM 3033 C CA . ILE A 1 378 ? -5.367 16.151 34.990 1.00 68.94 378 ILE A CA 1
ATOM 3034 C C . ILE A 1 378 ? -6.017 14.914 35.626 1.00 68.94 378 ILE A C 1
ATOM 3036 O O . ILE A 1 378 ? -7.144 15.002 36.111 1.00 68.94 378 ILE A O 1
ATOM 3040 N N . GLN A 1 379 ? -5.328 13.769 35.641 1.00 62.47 379 GLN A N 1
ATOM 3041 C CA . GLN A 1 379 ? -5.811 12.547 36.293 1.00 62.47 379 GLN A CA 1
ATOM 3042 C C . GLN A 1 379 ? -5.870 12.688 37.818 1.00 62.47 379 GLN A C 1
ATOM 3044 O O . GLN A 1 379 ? -6.788 12.160 38.443 1.00 62.47 379 GLN A O 1
ATOM 3049 N N . ASN A 1 380 ? -4.936 13.445 38.395 1.00 59.44 380 ASN A N 1
ATOM 3050 C CA . ASN A 1 380 ? -4.852 13.692 39.832 1.00 59.44 380 ASN A CA 1
ATOM 3051 C C . ASN A 1 380 ? -5.690 14.898 40.294 1.00 59.44 380 ASN A C 1
ATOM 3053 O O . ASN A 1 380 ? -5.831 15.116 41.497 1.00 59.44 380 ASN A O 1
ATOM 3057 N N . ALA A 1 381 ? -6.271 15.675 39.373 1.00 55.31 381 ALA A N 1
ATOM 3058 C CA . ALA A 1 381 ? -7.126 16.807 39.707 1.00 55.31 381 ALA A CA 1
ATOM 3059 C C . ALA A 1 381 ? -8.497 16.326 40.232 1.00 55.31 381 ALA A C 1
ATOM 3061 O O . ALA A 1 381 ? -9.271 15.699 39.492 1.00 55.31 381 ALA A O 1
ATOM 3062 N N . PRO A 1 382 ? -8.874 16.648 41.482 1.00 53.88 382 PRO A N 1
ATOM 3063 C CA . PRO A 1 382 ? -10.193 16.315 41.985 1.00 53.88 382 PRO A CA 1
ATOM 3064 C C . PRO A 1 382 ? -11.237 17.208 41.290 1.00 53.88 382 PRO A C 1
ATOM 3066 O O . PRO A 1 382 ? -11.203 18.428 41.411 1.00 53.88 382 PRO A O 1
ATOM 3069 N N . ASN A 1 383 ? -12.205 16.575 40.609 1.00 53.19 383 ASN A N 1
ATOM 3070 C CA . ASN A 1 383 ? -13.478 17.139 40.103 1.00 53.19 383 ASN A CA 1
ATOM 3071 C C . ASN A 1 383 ? -13.631 17.564 38.620 1.00 53.19 383 ASN A C 1
ATOM 3073 O O . ASN A 1 383 ? -14.502 18.377 38.318 1.00 53.19 383 ASN A O 1
ATOM 3077 N N . LEU A 1 384 ? -12.964 16.929 37.648 1.00 43.75 384 LEU A N 1
ATOM 3078 C CA . LEU A 1 384 ? -13.309 17.104 36.211 1.00 43.75 384 LEU A CA 1
ATOM 3079 C C . LEU A 1 384 ? -14.403 16.154 35.679 1.00 43.75 384 LEU A C 1
ATOM 3081 O O . LEU A 1 384 ? -14.885 16.289 34.551 1.00 43.75 384 LEU A O 1
ATOM 3085 N N . THR A 1 385 ? -14.882 15.213 36.494 1.00 47.31 385 THR A N 1
ATOM 3086 C CA . THR A 1 385 ? -15.841 14.184 36.051 1.00 47.31 385 THR A CA 1
ATOM 3087 C C . THR A 1 385 ? -17.261 14.697 35.776 1.00 47.31 385 THR A C 1
ATOM 3089 O O . THR A 1 385 ? -18.069 13.933 35.255 1.00 47.31 385 THR A O 1
ATOM 3092 N N . LYS A 1 386 ? -17.606 15.959 36.071 1.00 43.84 386 LYS A N 1
ATOM 3093 C CA . LYS A 1 386 ? -18.968 16.490 35.845 1.00 43.84 386 LYS A CA 1
ATOM 3094 C C . LYS A 1 386 ? -19.197 17.040 34.425 1.00 43.84 386 LYS A C 1
ATOM 3096 O O . LYS A 1 386 ? -20.307 16.905 33.914 1.00 43.84 386 LYS A O 1
ATOM 3101 N N . GLY A 1 387 ? -18.170 17.582 33.760 1.00 36.22 387 GLY A N 1
ATOM 3102 C CA . GLY A 1 387 ? -18.287 18.167 32.410 1.00 36.22 387 GLY A CA 1
ATOM 3103 C C . GLY A 1 387 ? -18.370 17.120 31.292 1.00 36.22 387 GLY A C 1
ATOM 3104 O O . GLY A 1 387 ? -19.315 17.115 30.504 1.00 36.22 387 GLY A O 1
ATOM 3105 N N . ASN A 1 388 ? -17.450 16.149 31.290 1.00 38.16 388 ASN A N 1
ATOM 3106 C CA . ASN A 1 388 ? -17.397 15.095 30.263 1.00 38.16 388 ASN A CA 1
ATOM 3107 C C . ASN A 1 388 ? -18.576 14.105 30.326 1.00 38.16 388 ASN A C 1
ATOM 3109 O O . ASN A 1 388 ? -18.967 13.536 29.305 1.00 38.16 388 ASN A O 1
ATOM 3113 N N . LYS A 1 389 ? -19.207 13.934 31.498 1.00 45.38 389 LYS A N 1
ATOM 3114 C CA . LYS A 1 389 ? -20.402 13.083 31.653 1.00 45.38 389 LYS A CA 1
ATOM 3115 C C . LYS A 1 389 ? -21.636 13.656 30.948 1.00 45.38 389 LYS A C 1
ATOM 3117 O O . LYS A 1 389 ? -22.461 12.887 30.459 1.00 45.38 389 LYS A O 1
ATOM 3122 N N . LYS A 1 390 ? -21.758 14.986 30.850 1.00 35.34 390 LYS A N 1
ATOM 3123 C CA . LYS A 1 390 ? -22.927 15.649 30.240 1.00 35.34 390 LYS A CA 1
ATOM 3124 C C . LYS A 1 390 ? -22.922 15.556 28.708 1.00 35.34 390 LYS A C 1
ATOM 3126 O O . LYS A 1 390 ? -23.988 15.496 28.106 1.00 35.34 390 LYS A O 1
ATOM 3131 N N . ILE A 1 391 ? -21.737 15.484 28.095 1.00 38.59 391 ILE A N 1
ATOM 3132 C CA . ILE A 1 391 ? -21.563 15.326 26.640 1.00 38.59 391 ILE A CA 1
ATOM 3133 C C . ILE A 1 391 ? -21.722 13.853 26.221 1.00 38.59 391 ILE A C 1
ATOM 3135 O O . ILE A 1 391 ? -22.341 13.577 25.200 1.00 38.59 391 ILE A O 1
ATOM 3139 N N . ARG A 1 392 ? -21.246 12.890 27.030 1.00 42.28 392 ARG A N 1
ATOM 3140 C CA . ARG A 1 392 ? -21.407 11.447 26.746 1.00 42.28 392 ARG A CA 1
ATOM 3141 C C . ARG A 1 392 ? -22.831 10.920 26.964 1.00 42.28 392 ARG A C 1
ATOM 3143 O O . ARG A 1 392 ? -23.302 10.136 26.152 1.00 42.28 392 ARG A O 1
ATOM 3150 N N . SER A 1 393 ? -23.538 11.380 28.000 1.00 41.47 393 SER A N 1
ATOM 3151 C CA . SER A 1 393 ? -24.908 10.921 28.310 1.00 41.47 393 SER A CA 1
ATOM 3152 C C . SER A 1 393 ? -25.957 11.353 27.265 1.00 41.47 393 SER A C 1
ATOM 3154 O O . SER A 1 393 ? -26.941 10.654 27.028 1.00 41.47 393 SER A O 1
ATOM 3156 N N . LYS A 1 394 ? -25.721 12.472 26.563 1.00 43.19 394 LYS A N 1
ATOM 3157 C CA . LYS A 1 394 ? -26.606 12.959 25.489 1.00 43.19 394 LYS A CA 1
ATOM 3158 C C . LYS A 1 394 ? -26.632 12.071 24.236 1.00 43.19 394 LYS A C 1
ATOM 3160 O O . LYS A 1 394 ? -27.575 12.170 23.466 1.00 43.19 394 LYS A O 1
ATOM 3165 N N . LY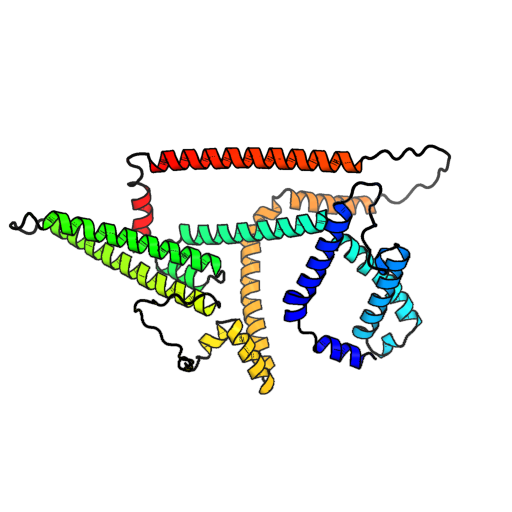S A 1 395 ? -25.638 11.198 24.035 1.00 47.34 395 LYS A N 1
ATOM 3166 C CA . LYS A 1 395 ? -25.494 10.379 22.813 1.00 47.34 395 LYS A CA 1
ATOM 3167 C C . LYS A 1 395 ? -26.524 9.246 22.676 1.00 47.34 395 LYS A C 1
ATOM 3169 O O . LYS A 1 395 ? -26.691 8.699 21.593 1.00 47.34 395 LYS A O 1
ATOM 3174 N N . PHE A 1 396 ? -27.186 8.874 23.773 1.00 44.62 396 PHE A N 1
ATOM 3175 C CA . PHE A 1 396 ? -28.060 7.692 23.848 1.00 44.62 396 PHE A CA 1
ATOM 3176 C C . PHE A 1 396 ? -29.420 7.984 24.504 1.00 44.62 396 PHE A C 1
ATOM 3178 O O . PHE A 1 396 ? -30.138 7.064 24.890 1.00 44.62 396 PHE A O 1
ATOM 3185 N N . THR A 1 397 ? -29.766 9.267 24.654 1.00 41.00 397 THR A N 1
ATOM 3186 C CA . THR A 1 397 ? -31.031 9.731 25.251 1.00 41.00 397 THR A CA 1
ATOM 3187 C C . THR A 1 397 ? -32.038 10.281 24.233 1.00 41.00 397 THR A C 1
ATOM 3189 O O . THR A 1 397 ? -33.008 10.914 24.639 1.00 41.00 397 THR A O 1
ATOM 3192 N N . ALA A 1 398 ? -31.859 9.986 22.941 1.00 35.22 398 ALA A N 1
ATOM 3193 C CA . ALA A 1 398 ? -32.920 10.076 21.934 1.00 35.22 398 ALA A CA 1
ATOM 3194 C C . ALA A 1 398 ? -33.495 8.678 21.663 1.00 35.22 398 ALA A C 1
ATOM 3196 O O . ALA A 1 398 ? -32.691 7.731 21.474 1.00 35.22 398 ALA A O 1
#

pLDDT: mean 73.32, std 18.44, range [27.27, 96.94]

Secondary structure (DSSP, 8-state):
-HHHHHHHHHT--HHHIIIIIHHHHHHHHHHHHHHHHTS-GGG-PPP---GGGSSHHHHHHHHHHHHHHHHHHHS-TTGGG-HHHHHHHHHHHIIIIIHHHHHHHH-HHHHHHHHHHHHHHHHHHHHHHHHHHHH--SHHHHHHHHHH---HHHHHHHHHHHHHHHHHHHHHHHHHHHHTTT-------HHHHHHHHHHHHHHHHHHHHHHHHHHHHHHHHHTT----S---S----------------HHHHHH-HHHHHHHHHHHHHTT-HHHHHHHHHHHHHHHHHHHHHHIIIIIHHHHHTSHHHHHHHHHHHHHHHHTTS--------------------HHHHHHHHHHHHHHHHHHHHHHHHHHHHHHHHHHHSTT-HHHHHHHHHGGG--

Foldseek 3Di:
DQVVVVVVVVPDPPCCVVVPVVVVVVVVLVVLVCVQPVDDPVDRDDRDDDQCPPDPVSVLVVQLVVQLSVCSNPPDPVQNPDPVSSVVSSNCCSPVPVVVVCCLVVDPVNVVVVVVVVVVVVVVVLVVLVCQCLPQQALVSLLVSLQVDLDLVSLVVVLVVLVVVLVVLVVVLCVVVVVPVVDDDDDDDPVNVVVVVVSVLSVVVSVSSVVSSVSSQVSSVLSVHDHDDDPPDDDDDPDPDDDPPDPDDPVSLLSRPVSLVVVLVVCVVVVNNVVSVVVVVVVVVVVVVVVVVCCVPPPVVVVCPDPVVVVVVVVVVVVVVVVVPPDDDDDDDDDDDDDDDDDDPPVVVVVVVVVVVVVVVVVVVVVVVVVVVVVVVVVPDPDPVPVVCVSVSSHYPD

Sequence (398 aa):
MIGQLRSRLADIDLVNVVCYDTIRILHTHFTDLKAASARPEECARPYPLHPCLVSPDSELAFLRCVARILLLCLLPQKDARSHPLRCCLTEVITTKVLKPLVEVLSDPDSINRMLLSQLEQREQQAEQQKKAYTYAASYEDFIKLISTSADVNFLKQLRYQIVVEIIHATTISSLPQLKKQKERKGKESAAMKADLLRARDMKRYINQLTVAKKQCEKRIRLLGGPNYENNEEGGTDDSDEPQSQKILQFDDIMCNPGYREHFRVYMERVDKRALISFWELVEMLKTANKVAETMRERYYPSFLVSDLYDKLIRRDEQHSQSQCSTEEKEEGCQGLDAGEAVGDEGSKGINEQASYAATKLRQLYDKLEYKRQALGSIQNAPNLTKGNKKIRSKKFTA

InterPro domains:
  IPR003114 Phox-associated domain [PF02194] (1-116)
  IPR003114 Phox-associated domain [PS51207] (1-123)
  IPR016137 RGS domain [PS50132] (249-313)
  IPR036305 RGS domain superfamily [SSF48097] (238-315)

Organism: Larimichthys crocea (NCBI:txid215358)

Radius of gyration: 32.81 Å; chains: 1; bounding box: 86×70×93 Å